Protein AF-V5RIJ8-F1 (afdb_monomer_lite)

Structure (mmCIF, N/CA/C/O backbone):
data_AF-V5RIJ8-F1
#
_entry.id   AF-V5RIJ8-F1
#
loop_
_atom_site.group_PDB
_atom_site.id
_atom_site.type_symbol
_atom_site.label_atom_id
_atom_site.label_alt_id
_atom_site.label_comp_id
_atom_site.label_asym_id
_atom_site.label_entity_id
_atom_site.label_seq_id
_atom_site.pdbx_PDB_ins_code
_atom_site.Cartn_x
_atom_site.Cartn_y
_atom_site.Cartn_z
_atom_site.occupancy
_atom_site.B_iso_or_equiv
_atom_site.auth_seq_id
_atom_site.auth_comp_id
_atom_site.auth_asym_id
_atom_site.auth_atom_id
_atom_site.pdbx_PDB_model_num
ATOM 1 N N . MET A 1 1 ? -35.645 -4.317 7.236 1.00 61.12 1 MET A N 1
ATOM 2 C CA . MET A 1 1 ? -34.186 -4.552 7.072 1.00 61.12 1 MET A CA 1
ATOM 3 C C . MET A 1 1 ? -33.458 -3.358 6.433 1.00 61.12 1 MET A C 1
ATOM 5 O O . MET A 1 1 ? -32.400 -2.990 6.929 1.00 61.12 1 MET A O 1
ATOM 9 N N . ASN A 1 2 ? -34.037 -2.692 5.420 1.00 75.50 2 ASN A N 1
ATOM 10 C CA . ASN A 1 2 ? -33.396 -1.577 4.694 1.00 75.50 2 ASN A CA 1
ATOM 11 C C . ASN A 1 2 ? -33.016 -0.349 5.558 1.00 75.50 2 ASN A C 1
ATOM 13 O O . ASN A 1 2 ? -31.950 0.225 5.350 1.00 75.50 2 ASN A O 1
ATOM 17 N N . ASN A 1 3 ? -33.803 0.024 6.577 1.00 83.25 3 ASN A N 1
ATOM 18 C CA . ASN A 1 3 ? -33.503 1.217 7.396 1.00 83.25 3 ASN A CA 1
ATOM 19 C C . ASN A 1 3 ? -32.300 1.036 8.339 1.00 83.25 3 ASN A C 1
ATOM 21 O O . ASN A 1 3 ? -31.474 1.940 8.475 1.00 83.25 3 ASN A O 1
ATOM 25 N N . LEU A 1 4 ? -32.157 -0.146 8.954 1.00 76.25 4 LEU A N 1
ATOM 26 C CA . LEU A 1 4 ? -30.974 -0.484 9.760 1.00 76.25 4 LEU A CA 1
ATOM 27 C C . LEU A 1 4 ? -29.710 -0.479 8.898 1.00 76.25 4 LEU A C 1
ATOM 29 O O . LEU A 1 4 ? -28.663 0.009 9.323 1.00 76.25 4 LEU A O 1
ATOM 33 N N . PHE A 1 5 ? -29.838 -0.973 7.667 1.00 71.06 5 PHE A N 1
ATOM 34 C CA . PHE A 1 5 ? -28.757 -0.999 6.698 1.00 71.06 5 PHE A CA 1
ATOM 35 C C . PHE A 1 5 ? -28.291 0.411 6.308 1.00 71.06 5 PHE A C 1
ATOM 37 O O . PHE A 1 5 ? -27.103 0.724 6.399 1.00 71.06 5 PHE A O 1
ATOM 44 N N . LEU A 1 6 ? -29.231 1.292 5.962 1.00 78.12 6 LEU A N 1
ATOM 45 C CA . LEU A 1 6 ? -28.924 2.674 5.601 1.00 78.12 6 LEU A CA 1
ATOM 46 C C . LEU A 1 6 ? -28.281 3.442 6.768 1.00 78.12 6 LEU A C 1
ATOM 48 O O . LEU A 1 6 ? -27.333 4.199 6.568 1.00 78.12 6 LEU A O 1
ATOM 52 N N . SER A 1 7 ? -28.762 3.223 7.996 1.00 77.94 7 SER A N 1
ATOM 53 C CA . SER A 1 7 ? -28.187 3.826 9.206 1.00 77.94 7 SER A CA 1
ATOM 54 C C . SER A 1 7 ? -26.747 3.357 9.451 1.00 77.94 7 SER A C 1
ATOM 56 O O . SER A 1 7 ? -25.856 4.169 9.716 1.00 77.94 7 SER A O 1
ATOM 58 N N . TYR A 1 8 ? -26.488 2.058 9.273 1.00 77.88 8 TYR A N 1
ATOM 59 C CA . TYR A 1 8 ? -25.142 1.491 9.355 1.00 77.88 8 TYR A CA 1
ATOM 60 C C . TYR A 1 8 ? -24.199 2.082 8.300 1.00 77.88 8 TYR A C 1
ATOM 62 O O . TYR A 1 8 ? -23.068 2.454 8.624 1.00 77.88 8 TYR A O 1
ATOM 70 N N . PHE A 1 9 ? -24.662 2.197 7.053 1.00 77.94 9 PHE A N 1
ATOM 71 C CA . PHE A 1 9 ? -23.873 2.769 5.965 1.00 77.94 9 PHE A CA 1
ATOM 72 C C . PHE A 1 9 ? -23.559 4.247 6.225 1.00 77.94 9 PHE A C 1
ATOM 74 O O . PHE A 1 9 ? -22.399 4.646 6.171 1.00 77.94 9 PHE A O 1
ATOM 81 N N . LYS A 1 10 ? -24.560 5.042 6.632 1.00 82.69 10 LYS A N 1
ATOM 82 C CA . LYS A 1 10 ? -24.376 6.457 7.002 1.00 82.69 10 LYS A CA 1
ATOM 83 C C . LYS A 1 10 ? -23.353 6.637 8.123 1.00 82.69 10 LYS A C 1
ATOM 85 O O . LYS A 1 10 ? -22.556 7.568 8.065 1.00 82.69 10 LYS A O 1
ATOM 90 N N . LYS A 1 11 ? -23.336 5.744 9.119 1.00 82.12 11 LYS A N 1
ATOM 91 C CA . LYS A 1 11 ? -22.370 5.805 10.227 1.00 82.12 11 LYS A CA 1
ATOM 92 C C . LYS A 1 11 ? -20.932 5.528 9.778 1.00 82.12 11 LYS A C 1
ATOM 94 O O . LYS A 1 11 ? -20.004 6.092 10.343 1.00 82.12 11 LYS A O 1
ATOM 99 N N . ASN A 1 12 ? -20.748 4.676 8.772 1.00 86.50 12 ASN A N 1
ATOM 100 C CA . ASN A 1 12 ? -19.427 4.252 8.301 1.00 86.50 12 ASN A CA 1
ATOM 101 C C . ASN A 1 12 ? -18.996 4.925 6.991 1.00 86.50 12 ASN A C 1
ATOM 103 O O . ASN A 1 12 ? -17.953 4.566 6.449 1.00 86.50 12 ASN A O 1
ATOM 107 N N . ILE A 1 13 ? -19.756 5.910 6.501 1.00 88.81 13 ILE A N 1
ATOM 108 C CA . ILE A 1 13 ? -19.555 6.508 5.177 1.00 88.81 13 ILE A CA 1
ATOM 109 C C . ILE A 1 13 ? -18.149 7.084 4.995 1.00 88.81 13 ILE A C 1
ATOM 111 O O . ILE A 1 13 ? -17.562 6.928 3.936 1.00 88.81 13 ILE A O 1
ATOM 115 N N . VAL A 1 14 ? -17.565 7.674 6.040 1.00 88.50 14 VAL A N 1
ATOM 116 C CA . VAL A 1 14 ? -16.202 8.226 5.995 1.00 88.50 14 VAL A CA 1
ATOM 117 C C . VAL A 1 14 ? -15.167 7.123 5.759 1.00 88.50 14 VAL A C 1
ATOM 119 O O . VAL A 1 14 ? -14.273 7.280 4.934 1.00 88.50 14 VAL A O 1
ATOM 122 N N . ILE A 1 15 ? -15.309 5.979 6.438 1.00 89.62 15 ILE A N 1
ATOM 123 C CA . ILE A 1 15 ? -14.417 4.825 6.257 1.00 89.62 15 ILE A CA 1
ATOM 124 C C . ILE A 1 15 ? -14.597 4.256 4.845 1.00 89.62 15 ILE A C 1
ATOM 126 O O . ILE A 1 15 ? -13.614 3.935 4.182 1.00 89.62 15 ILE A O 1
ATOM 130 N N . SER A 1 16 ? -15.841 4.162 4.373 1.00 91.62 16 SER A N 1
ATOM 131 C CA . SER A 1 16 ? -16.180 3.700 3.025 1.00 91.62 16 SER A CA 1
ATOM 132 C C . SER A 1 16 ? -15.610 4.600 1.927 1.00 91.62 16 SER A C 1
ATOM 134 O O . SER A 1 16 ? -15.010 4.092 0.984 1.00 91.62 16 SER A O 1
ATOM 136 N N . ILE A 1 17 ? -15.730 5.924 2.074 1.00 92.00 17 ILE A N 1
ATOM 137 C CA . ILE A 1 17 ? -15.126 6.914 1.170 1.00 92.00 17 ILE A CA 1
ATOM 138 C C . ILE A 1 17 ? -13.610 6.743 1.157 1.00 92.00 17 ILE A C 1
ATOM 140 O O . ILE A 1 17 ? -13.009 6.756 0.087 1.00 92.00 17 ILE A O 1
ATOM 144 N N . GLY A 1 18 ? -12.997 6.513 2.320 1.00 90.88 18 GLY A N 1
ATOM 145 C CA . GLY A 1 18 ? -11.571 6.241 2.384 1.00 90.88 18 GLY A CA 1
ATOM 146 C C . GLY A 1 18 ? -11.180 4.987 1.601 1.00 90.88 18 GLY A C 1
ATOM 147 O O . GLY A 1 18 ? -10.286 5.041 0.758 1.00 90.88 18 GLY A O 1
ATOM 148 N N . VAL A 1 19 ? -11.884 3.872 1.803 1.00 93.12 19 VAL A N 1
ATOM 149 C CA . VAL A 1 19 ? -11.660 2.639 1.025 1.00 93.12 19 VAL A CA 1
ATOM 150 C C . VAL A 1 19 ? -11.792 2.895 -0.475 1.00 93.12 19 VAL A C 1
ATOM 152 O O . VAL A 1 19 ? -10.913 2.498 -1.239 1.00 93.12 19 VAL A O 1
ATOM 155 N N . LEU A 1 20 ? -12.851 3.592 -0.885 1.00 95.56 20 LEU A N 1
ATOM 156 C CA . LEU A 1 20 ? -13.117 3.920 -2.280 1.00 95.56 20 LEU A CA 1
ATOM 157 C C . LEU A 1 20 ? -12.009 4.788 -2.891 1.00 95.56 20 LEU A C 1
ATOM 159 O O . LEU A 1 20 ? -11.525 4.470 -3.971 1.00 95.56 20 LEU A O 1
ATOM 163 N N . LEU A 1 21 ? -11.575 5.846 -2.203 1.00 94.50 21 LEU A N 1
ATOM 164 C CA . LEU A 1 21 ? -10.576 6.783 -2.718 1.00 94.50 21 LEU A CA 1
ATOM 165 C C . LEU A 1 21 ? -9.220 6.108 -2.932 1.00 94.50 21 LEU A C 1
ATOM 167 O O . LEU A 1 21 ? -8.592 6.294 -3.970 1.00 94.50 21 LEU A O 1
ATOM 171 N N . THR A 1 22 ? -8.776 5.277 -1.990 1.00 93.12 22 THR A N 1
ATOM 172 C CA . THR A 1 22 ? -7.529 4.524 -2.170 1.00 93.12 22 THR A CA 1
ATOM 173 C C . THR A 1 22 ? -7.665 3.427 -3.219 1.00 93.12 22 THR A C 1
ATOM 175 O O . THR A 1 22 ? -6.692 3.184 -3.931 1.00 93.12 22 THR A O 1
ATOM 178 N N . LEU A 1 23 ? -8.832 2.779 -3.346 1.00 95.81 23 LEU A N 1
ATOM 179 C CA . LEU A 1 23 ? -9.082 1.845 -4.445 1.00 95.81 23 LEU A CA 1
ATOM 180 C C . LEU A 1 23 ? -8.952 2.566 -5.785 1.00 95.81 23 LEU A C 1
ATOM 182 O O . LEU A 1 23 ? -8.119 2.144 -6.574 1.00 95.81 23 LEU A O 1
ATOM 186 N N . ILE A 1 24 ? -9.668 3.682 -5.982 1.00 96.88 24 ILE A N 1
ATOM 187 C CA . ILE A 1 24 ? -9.584 4.529 -7.183 1.00 96.88 24 ILE A CA 1
ATOM 188 C C . ILE A 1 24 ? -8.130 4.867 -7.502 1.00 96.88 24 ILE A C 1
ATOM 190 O O . ILE A 1 24 ? -7.668 4.637 -8.612 1.00 96.88 24 ILE A O 1
ATOM 194 N N . LEU A 1 25 ? -7.397 5.384 -6.519 1.00 95.56 25 LEU A N 1
ATOM 195 C CA . LEU A 1 25 ? -6.018 5.824 -6.690 1.00 95.56 25 LEU A CA 1
ATOM 196 C C . LEU A 1 25 ? -5.087 4.654 -7.073 1.00 95.56 25 LEU A C 1
ATOM 198 O O . LEU A 1 25 ? -4.249 4.786 -7.961 1.00 95.56 25 LEU A O 1
ATOM 202 N N . SER A 1 26 ? -5.255 3.497 -6.428 1.00 95.69 26 SER A N 1
ATOM 203 C CA . SER A 1 26 ? -4.439 2.299 -6.671 1.00 95.69 26 SER A CA 1
ATOM 204 C C . SER A 1 26 ? -4.745 1.679 -8.036 1.00 95.69 26 SER A C 1
ATOM 206 O O . SER A 1 26 ? -3.829 1.357 -8.790 1.00 95.69 26 SER A O 1
ATOM 208 N N . THR A 1 27 ? -6.027 1.540 -8.388 1.00 96.88 27 THR A N 1
ATOM 209 C CA . THR A 1 27 ? -6.447 1.008 -9.690 1.00 96.88 27 THR A CA 1
ATOM 210 C C . THR A 1 27 ? -6.051 1.948 -10.822 1.00 96.88 27 THR A C 1
ATOM 212 O O . THR A 1 27 ? -5.572 1.485 -11.852 1.00 96.88 27 THR A O 1
ATOM 215 N N . PHE A 1 28 ? -6.148 3.261 -10.609 1.00 97.12 28 PHE A N 1
ATOM 216 C CA . PHE A 1 28 ? -5.731 4.279 -11.568 1.00 97.12 28 PHE A CA 1
ATOM 217 C C . PHE A 1 28 ? -4.241 4.184 -11.898 1.00 97.12 28 PHE A C 1
ATOM 219 O O . PHE A 1 28 ? -3.870 4.181 -13.074 1.00 97.12 28 PHE A O 1
ATOM 226 N N . LEU A 1 29 ? -3.383 4.046 -10.882 1.00 95.56 29 LEU A N 1
ATOM 227 C CA . LEU A 1 29 ? -1.949 3.880 -11.104 1.00 95.56 29 LEU A CA 1
ATOM 228 C C . LEU A 1 29 ? -1.627 2.546 -11.784 1.00 95.56 29 LEU A C 1
ATOM 230 O O . LEU A 1 29 ? -0.882 2.543 -12.763 1.00 95.56 29 LEU A O 1
ATOM 234 N N . ILE A 1 30 ? -2.215 1.429 -11.334 1.00 96.50 30 ILE A N 1
ATOM 235 C CA . ILE A 1 30 ? -2.021 0.125 -11.992 1.00 96.50 30 ILE A CA 1
ATOM 236 C C . ILE A 1 30 ? -2.428 0.207 -13.467 1.00 96.50 30 ILE A C 1
ATOM 238 O O . ILE A 1 30 ? -1.707 -0.286 -14.329 1.00 96.50 30 ILE A O 1
ATOM 242 N N . PHE A 1 31 ? -3.553 0.852 -13.777 1.00 96.81 31 PHE A N 1
ATOM 243 C CA . PHE A 1 31 ? -4.058 0.927 -15.144 1.00 96.81 31 PHE A CA 1
ATOM 244 C C . PHE A 1 31 ? -3.189 1.835 -16.011 1.00 96.81 31 PHE A C 1
ATOM 246 O O . PHE A 1 31 ? -2.851 1.461 -17.130 1.00 96.81 31 PHE A O 1
ATOM 253 N N . THR A 1 32 ? -2.792 3.000 -15.501 1.00 96.44 32 THR A N 1
ATOM 254 C CA . THR A 1 32 ? -1.932 3.936 -16.237 1.00 96.44 32 THR A CA 1
ATOM 255 C C . THR A 1 32 ? -0.597 3.285 -16.582 1.00 96.44 32 THR A C 1
ATOM 257 O O . THR A 1 32 ? -0.202 3.246 -17.744 1.00 96.44 32 THR A O 1
ATOM 260 N N . PHE A 1 33 ? 0.100 2.731 -15.590 1.00 95.31 33 PHE A N 1
ATOM 261 C CA . PHE A 1 33 ? 1.418 2.150 -15.826 1.00 95.31 33 PHE A CA 1
ATOM 262 C C . PHE A 1 33 ? 1.335 0.794 -16.535 1.00 95.31 33 PHE A C 1
ATOM 264 O O . PHE A 1 33 ? 2.191 0.496 -17.364 1.00 95.31 33 PHE A O 1
ATOM 271 N N . GLY A 1 34 ? 0.275 0.016 -16.306 1.00 95.81 34 GLY A N 1
ATOM 272 C CA . GLY A 1 34 ? -0.012 -1.195 -17.073 1.00 95.81 34 GLY A CA 1
ATOM 273 C C . GLY A 1 34 ? -0.264 -0.905 -18.555 1.00 95.81 34 GLY A C 1
ATOM 274 O O . GLY A 1 34 ? 0.219 -1.644 -19.407 1.00 95.81 34 GLY A O 1
ATOM 275 N N . LEU A 1 35 ? -0.954 0.196 -18.882 1.00 96.31 35 LEU A N 1
ATOM 276 C CA . LEU A 1 35 ? -1.120 0.663 -20.264 1.00 96.31 35 LEU A CA 1
ATOM 277 C C . LEU A 1 35 ? 0.228 1.049 -20.891 1.00 96.31 35 LEU A C 1
ATOM 279 O O . LEU A 1 35 ? 0.509 0.654 -22.020 1.00 96.31 35 LEU A O 1
ATOM 283 N N . LEU A 1 36 ? 1.073 1.783 -20.162 1.00 95.31 36 LEU A N 1
ATOM 284 C CA . LEU A 1 36 ? 2.404 2.177 -20.640 1.00 95.31 36 LEU A CA 1
ATOM 285 C C . LEU A 1 36 ? 3.313 0.966 -20.897 1.00 95.31 36 LEU A C 1
ATOM 287 O O . LEU A 1 36 ? 4.013 0.934 -21.906 1.00 95.31 36 LEU A O 1
ATOM 291 N N . LEU A 1 37 ? 3.261 -0.049 -20.031 1.00 95.25 37 LEU A N 1
ATOM 292 C CA . LEU A 1 37 ? 4.007 -1.295 -20.215 1.00 95.25 37 LEU A CA 1
ATOM 293 C C . LEU A 1 37 ? 3.458 -2.147 -21.365 1.00 95.25 37 LEU A C 1
ATOM 295 O O . LEU A 1 37 ? 4.232 -2.669 -22.158 1.00 95.25 37 LEU A O 1
ATOM 299 N N . ALA A 1 38 ? 2.137 -2.266 -21.500 1.00 95.19 38 ALA A N 1
ATOM 300 C CA . ALA A 1 38 ? 1.525 -2.943 -22.645 1.00 95.19 38 ALA A CA 1
ATOM 301 C C . ALA A 1 38 ? 2.008 -2.337 -23.974 1.00 95.19 38 ALA A C 1
ATOM 303 O O . ALA A 1 38 ? 2.400 -3.053 -24.893 1.00 95.19 38 ALA A O 1
ATOM 304 N N . ASN A 1 39 ? 2.059 -1.006 -24.032 1.00 95.12 39 ASN A N 1
ATOM 305 C CA . ASN A 1 39 ? 2.526 -0.272 -25.201 1.00 95.12 39 ASN A CA 1
ATOM 306 C C . ASN A 1 39 ? 4.026 -0.418 -25.450 1.00 95.12 39 ASN A C 1
ATOM 308 O O . ASN A 1 39 ? 4.441 -0.451 -26.605 1.00 95.12 39 ASN A O 1
ATOM 312 N N . SER A 1 40 ? 4.850 -0.530 -24.407 1.00 93.88 40 SER A N 1
ATOM 313 C CA . SER A 1 40 ? 6.280 -0.783 -24.593 1.00 93.88 40 SER A CA 1
ATOM 314 C C . SER A 1 40 ? 6.573 -2.215 -25.041 1.00 93.88 40 SER A C 1
ATOM 316 O O . SER A 1 40 ? 7.475 -2.411 -25.852 1.00 93.88 40 SER A O 1
ATOM 318 N N . ILE A 1 41 ? 5.781 -3.199 -24.600 1.00 94.31 41 ILE A N 1
ATOM 319 C CA . ILE A 1 41 ? 5.833 -4.575 -25.120 1.00 94.31 41 ILE A CA 1
ATOM 320 C C . ILE A 1 41 ? 5.451 -4.591 -26.603 1.00 94.31 41 ILE A C 1
ATOM 322 O O . ILE A 1 41 ? 6.170 -5.179 -27.408 1.00 94.31 41 ILE A O 1
ATOM 326 N N . TYR A 1 42 ? 4.368 -3.903 -26.977 1.00 94.31 42 TYR A N 1
ATOM 327 C CA . TYR A 1 42 ? 3.951 -3.782 -28.376 1.00 94.31 42 TYR A CA 1
ATOM 328 C C . TYR A 1 42 ? 5.032 -3.108 -29.235 1.00 94.31 42 TYR A C 1
ATOM 330 O O . TYR A 1 42 ? 5.439 -3.646 -30.261 1.00 94.31 42 TYR A O 1
ATOM 338 N N . ALA A 1 43 ? 5.568 -1.974 -28.777 1.00 93.00 43 ALA A N 1
ATOM 339 C CA . ALA A 1 43 ? 6.641 -1.257 -29.461 1.00 93.00 43 ALA A CA 1
ATOM 340 C C . ALA A 1 43 ? 7.897 -2.121 -29.670 1.00 93.00 43 ALA A C 1
ATOM 342 O O . ALA A 1 43 ? 8.567 -2.005 -30.692 1.00 93.00 43 ALA A O 1
ATOM 343 N N . TYR A 1 44 ? 8.207 -2.995 -28.711 1.00 94.00 44 TYR A N 1
ATOM 344 C CA . TYR A 1 44 ? 9.308 -3.945 -28.819 1.00 94.00 44 TYR A CA 1
ATOM 345 C C . TYR A 1 44 ? 9.025 -5.066 -29.824 1.00 94.00 44 TYR A C 1
ATOM 347 O O . TYR A 1 44 ? 9.901 -5.396 -30.623 1.00 94.00 44 TYR A O 1
ATOM 355 N N . ALA A 1 45 ? 7.810 -5.620 -29.816 1.00 94.12 45 ALA A N 1
ATOM 356 C CA . ALA A 1 45 ? 7.408 -6.689 -30.727 1.00 94.12 45 ALA A CA 1
ATOM 357 C C . ALA A 1 45 ? 7.379 -6.236 -32.198 1.00 94.12 45 ALA A C 1
ATOM 359 O O . ALA A 1 45 ? 7.756 -7.002 -33.078 1.00 94.12 45 ALA A O 1
ATOM 360 N N . TYR A 1 46 ? 6.988 -4.984 -32.455 1.00 93.75 46 TYR A N 1
ATOM 361 C CA . TYR A 1 46 ? 6.846 -4.415 -33.802 1.00 93.75 46 TYR A CA 1
ATOM 362 C C . TYR A 1 46 ? 7.918 -3.368 -34.131 1.00 93.75 46 TYR A C 1
ATOM 364 O O . TYR A 1 46 ? 7.681 -2.453 -34.919 1.00 93.75 46 TYR A O 1
ATOM 372 N N . LYS A 1 47 ? 9.106 -3.489 -33.529 1.00 93.12 47 LYS A N 1
ATOM 373 C CA . LYS A 1 47 ? 10.191 -2.504 -33.661 1.00 93.12 47 LYS A CA 1
ATOM 374 C C . LYS A 1 47 ? 10.561 -2.176 -35.116 1.00 93.12 47 LYS A C 1
ATOM 376 O O . LYS A 1 47 ? 10.822 -1.015 -35.410 1.00 93.12 47 LYS A O 1
ATOM 381 N N . ASP A 1 48 ? 10.530 -3.175 -36.003 1.00 92.38 48 ASP A N 1
ATOM 382 C CA . ASP A 1 48 ? 10.955 -3.037 -37.402 1.00 92.38 48 ASP A CA 1
ATOM 383 C C . ASP A 1 48 ? 9.918 -2.255 -38.223 1.00 92.38 48 ASP A C 1
ATOM 385 O O . ASP A 1 48 ? 10.273 -1.488 -39.109 1.00 92.38 48 ASP A O 1
ATOM 389 N N . VAL A 1 49 ? 8.633 -2.394 -37.879 1.00 92.06 49 VAL A N 1
ATOM 390 C CA . VAL A 1 49 ? 7.518 -1.673 -38.519 1.00 92.06 49 VAL A CA 1
ATOM 391 C C . VAL A 1 49 ? 7.420 -0.232 -38.010 1.00 92.06 49 VAL A C 1
ATOM 393 O O . VAL A 1 49 ? 6.958 0.655 -38.719 1.00 92.06 49 VAL A O 1
ATOM 396 N N . LEU A 1 50 ? 7.826 -0.000 -36.761 1.00 89.38 50 LEU A N 1
ATOM 397 C CA . LEU A 1 50 ? 7.689 1.285 -36.072 1.00 89.38 50 LEU A CA 1
ATOM 398 C C . LEU A 1 50 ? 8.935 2.176 -36.174 1.00 89.38 50 LEU A C 1
ATOM 400 O O . LEU A 1 50 ? 8.925 3.272 -35.613 1.00 89.38 50 LEU A O 1
ATOM 404 N N . GLU A 1 51 ? 9.994 1.704 -36.842 1.00 90.25 51 GLU A N 1
ATOM 405 C CA . GLU A 1 51 ? 11.269 2.416 -37.022 1.00 90.25 51 GLU A CA 1
ATOM 406 C C . GLU A 1 51 ? 11.873 2.924 -35.693 1.00 90.25 51 GLU A C 1
ATOM 408 O O . GLU A 1 51 ? 12.452 4.009 -35.607 1.00 90.25 51 GLU A O 1
ATOM 413 N N . LEU A 1 52 ? 11.718 2.144 -34.614 1.00 88.88 52 LEU A N 1
ATOM 414 C CA . LEU A 1 52 ? 12.223 2.504 -33.286 1.00 88.88 52 LEU A CA 1
ATOM 415 C C . LEU A 1 52 ? 13.681 2.073 -33.124 1.00 88.88 52 LEU A C 1
ATOM 417 O O . LEU A 1 52 ? 14.005 0.889 -33.219 1.00 88.88 52 LEU A O 1
ATOM 421 N N . THR A 1 53 ? 14.557 3.026 -32.802 1.00 88.69 53 THR A N 1
ATOM 422 C CA . THR A 1 53 ? 15.999 2.769 -32.672 1.00 88.69 53 THR A CA 1
ATOM 423 C C . THR A 1 53 ? 16.356 2.008 -31.395 1.00 88.69 53 THR A C 1
ATOM 425 O O . THR A 1 53 ? 17.288 1.206 -31.381 1.00 88.69 53 THR A O 1
ATOM 428 N N . ASN A 1 54 ? 15.609 2.224 -30.311 1.00 87.19 54 ASN A N 1
ATOM 429 C CA . ASN A 1 54 ? 15.861 1.637 -29.000 1.00 87.19 54 ASN A CA 1
ATOM 430 C C . ASN A 1 54 ? 14.549 1.324 -28.248 1.00 87.19 54 ASN A C 1
ATOM 432 O O . ASN A 1 54 ? 14.237 1.934 -27.217 1.00 87.19 54 ASN A O 1
ATOM 436 N N . PRO A 1 55 ? 13.787 0.310 -28.697 1.00 86.38 55 PRO A N 1
ATOM 437 C CA . PRO A 1 55 ? 12.557 -0.113 -28.025 1.00 86.38 55 PRO A CA 1
ATOM 438 C C . PRO A 1 55 ? 12.811 -0.754 -26.646 1.00 86.38 55 PRO A C 1
ATOM 440 O O . PRO A 1 55 ? 11.904 -0.843 -25.816 1.00 86.38 55 PRO A O 1
ATOM 443 N N . LEU A 1 56 ? 14.048 -1.186 -26.370 1.00 85.62 56 LEU A N 1
ATOM 444 C CA . LEU A 1 56 ? 14.423 -1.828 -25.109 1.00 85.62 56 LEU A CA 1
ATOM 445 C C . LEU A 1 56 ? 14.398 -0.841 -23.926 1.00 85.62 56 LEU A C 1
ATOM 447 O O . LEU A 1 56 ? 14.072 -1.222 -22.799 1.00 85.62 56 LEU A O 1
ATOM 451 N N . GLY A 1 57 ? 14.717 0.434 -24.171 1.00 82.94 57 GLY A N 1
ATOM 452 C CA . GLY A 1 57 ? 14.737 1.478 -23.142 1.00 82.94 57 GLY A CA 1
ATOM 453 C C . GLY A 1 57 ? 13.374 1.677 -22.462 1.00 82.94 57 GLY A C 1
ATOM 454 O O . GLY A 1 57 ? 13.264 1.466 -21.253 1.00 82.94 57 GLY A O 1
ATOM 455 N N . PRO A 1 58 ? 12.308 2.017 -23.210 1.00 85.81 58 PRO A N 1
ATOM 456 C CA . PRO A 1 58 ? 10.965 2.169 -22.647 1.00 85.81 58 PRO A CA 1
ATOM 457 C C . PRO A 1 58 ? 10.440 0.886 -21.992 1.00 85.81 58 PRO A C 1
ATOM 459 O O . PRO A 1 58 ? 9.785 0.950 -20.950 1.00 85.81 58 PRO A O 1
ATOM 462 N N . LEU A 1 59 ? 10.749 -0.283 -22.565 1.00 87.56 59 LEU A N 1
ATOM 463 C CA . LEU A 1 59 ? 10.338 -1.576 -22.017 1.00 87.56 59 LEU A CA 1
ATOM 464 C C . LEU A 1 59 ? 10.938 -1.824 -20.629 1.00 87.56 59 LEU A C 1
ATOM 466 O O . LEU A 1 59 ? 10.204 -2.087 -19.677 1.00 87.56 59 LEU A O 1
ATOM 470 N N . THR A 1 60 ? 12.260 -1.704 -20.498 1.00 83.31 60 THR A N 1
ATOM 471 C CA . THR A 1 60 ? 12.963 -1.915 -19.222 1.00 83.31 60 THR A CA 1
ATOM 472 C C . THR A 1 60 ? 12.535 -0.901 -18.161 1.00 83.31 60 THR A C 1
ATOM 474 O O . THR A 1 60 ? 12.267 -1.282 -17.019 1.00 83.31 60 THR A O 1
ATOM 477 N N . PHE A 1 61 ? 12.378 0.368 -18.550 1.00 83.94 61 PHE A N 1
ATOM 478 C CA . PHE A 1 61 ? 11.918 1.439 -17.669 1.00 83.94 61 PHE A CA 1
ATOM 479 C C . PHE A 1 61 ? 10.507 1.178 -17.124 1.00 83.94 61 PHE A C 1
ATOM 481 O O . PHE A 1 61 ? 10.308 1.139 -15.906 1.00 83.94 61 PHE A O 1
ATOM 488 N N . PHE A 1 62 ? 9.523 0.951 -18.002 1.00 89.00 62 PHE A N 1
ATOM 489 C CA . PHE A 1 62 ? 8.144 0.733 -17.563 1.00 89.00 62 PHE A CA 1
ATOM 490 C C . PHE A 1 62 ? 7.957 -0.591 -16.828 1.00 89.00 62 PHE A C 1
ATOM 492 O O . PHE A 1 62 ? 7.163 -0.634 -15.893 1.00 89.00 62 PHE A O 1
ATOM 499 N N . ASN A 1 63 ? 8.706 -1.642 -17.171 1.00 89.00 63 ASN A N 1
ATOM 500 C CA . ASN A 1 63 ? 8.627 -2.918 -16.461 1.00 89.00 63 ASN A CA 1
ATOM 501 C C . ASN A 1 63 ? 9.023 -2.766 -14.982 1.00 89.00 63 ASN A C 1
ATOM 503 O O . ASN A 1 63 ? 8.273 -3.162 -14.087 1.00 89.00 63 ASN A O 1
ATOM 507 N N . GLY A 1 64 ? 10.155 -2.103 -14.710 1.00 83.50 64 GLY A N 1
ATOM 508 C CA . GLY A 1 64 ? 10.598 -1.840 -13.339 1.00 83.50 64 GLY A CA 1
ATOM 509 C C . GLY A 1 64 ? 9.578 -1.021 -12.542 1.00 83.50 64 GLY A C 1
ATOM 510 O O . GLY A 1 64 ? 9.262 -1.354 -11.400 1.00 83.50 64 GLY A O 1
ATOM 511 N N . ILE A 1 65 ? 9.009 0.016 -13.160 1.00 86.88 65 ILE A N 1
ATOM 512 C CA . ILE A 1 65 ? 8.037 0.903 -12.509 1.00 86.88 65 ILE A CA 1
ATOM 513 C C . ILE A 1 65 ? 6.705 0.202 -12.255 1.00 86.88 65 ILE A C 1
ATOM 515 O O . ILE A 1 65 ? 6.150 0.330 -11.163 1.00 86.88 65 ILE A O 1
ATOM 519 N N . VAL A 1 66 ? 6.193 -0.555 -13.228 1.00 91.25 66 VAL A N 1
ATOM 520 C CA . VAL A 1 66 ? 4.963 -1.333 -13.054 1.00 91.25 66 VAL A CA 1
ATOM 521 C C . VAL A 1 66 ? 5.124 -2.326 -11.917 1.00 91.25 66 VAL A C 1
ATOM 523 O O . VAL A 1 66 ? 4.223 -2.411 -11.092 1.00 91.25 66 VAL A O 1
ATOM 526 N N . GLY A 1 67 ? 6.266 -3.013 -11.811 1.00 89.31 67 GLY A N 1
ATOM 527 C CA . GLY A 1 67 ? 6.529 -3.928 -10.699 1.00 89.31 67 GLY A CA 1
ATOM 528 C C . GLY A 1 67 ? 6.380 -3.253 -9.329 1.00 89.31 67 GLY A C 1
ATOM 529 O O . GLY A 1 67 ? 5.671 -3.764 -8.458 1.00 89.31 67 GLY A O 1
ATOM 530 N N . ILE A 1 68 ? 6.977 -2.066 -9.163 1.00 88.69 68 ILE A N 1
ATOM 531 C CA . ILE A 1 68 ? 6.853 -1.258 -7.939 1.00 88.69 68 ILE A CA 1
ATOM 532 C C . ILE A 1 68 ? 5.395 -0.879 -7.688 1.00 88.69 68 ILE A C 1
ATOM 534 O O . ILE A 1 68 ? 4.847 -1.157 -6.622 1.00 88.69 68 ILE A O 1
ATOM 538 N N . ILE A 1 69 ? 4.764 -0.231 -8.667 1.00 91.94 69 ILE A N 1
ATOM 539 C CA . ILE A 1 69 ? 3.429 0.347 -8.516 1.00 91.94 69 ILE A CA 1
ATOM 540 C C . ILE A 1 69 ? 2.404 -0.745 -8.264 1.00 91.94 69 ILE A C 1
ATOM 542 O O . ILE A 1 69 ? 1.535 -0.575 -7.412 1.00 91.94 69 ILE A O 1
ATOM 546 N N . PHE A 1 70 ? 2.530 -1.880 -8.944 1.00 92.81 70 PHE A N 1
ATOM 547 C CA . PHE A 1 70 ? 1.688 -3.044 -8.739 1.00 92.81 70 PHE A CA 1
ATOM 548 C C . PHE A 1 70 ? 1.816 -3.562 -7.307 1.00 92.81 70 PHE A C 1
ATOM 550 O O . PHE A 1 70 ? 0.808 -3.658 -6.607 1.00 92.81 70 PHE A O 1
ATOM 557 N N . PHE A 1 71 ? 3.036 -3.808 -6.820 1.00 91.94 71 PHE A N 1
ATOM 558 C CA . PHE A 1 71 ? 3.239 -4.286 -5.451 1.00 91.94 71 PHE A CA 1
ATOM 559 C C . PHE A 1 71 ? 2.682 -3.309 -4.408 1.00 91.94 71 PHE A C 1
ATOM 561 O O . PHE A 1 71 ? 1.917 -3.690 -3.521 1.00 91.94 71 PHE A O 1
ATOM 568 N N . VAL A 1 72 ? 3.039 -2.035 -4.536 1.00 91.69 72 VAL A N 1
ATOM 569 C CA . VAL A 1 72 ? 2.663 -0.974 -3.602 1.00 91.69 72 VAL A CA 1
ATOM 570 C C . VAL A 1 72 ? 1.147 -0.743 -3.582 1.00 91.69 72 VAL A C 1
ATOM 572 O O . VAL A 1 72 ? 0.553 -0.575 -2.511 1.00 91.69 72 VAL A O 1
ATOM 575 N N . SER A 1 73 ? 0.503 -0.795 -4.748 1.00 93.94 73 SER A N 1
ATOM 576 C CA . SER A 1 73 ? -0.951 -0.683 -4.893 1.00 93.94 73 SER A CA 1
ATOM 577 C C . SER A 1 73 ? -1.666 -1.874 -4.262 1.00 93.94 73 SER A C 1
ATOM 579 O O . SER A 1 73 ? -2.580 -1.688 -3.462 1.00 93.94 73 SER A O 1
ATOM 581 N N . ILE A 1 74 ? -1.215 -3.104 -4.528 1.00 93.62 74 ILE A N 1
ATOM 582 C CA . ILE A 1 74 ? -1.782 -4.316 -3.915 1.00 93.62 74 ILE A CA 1
ATOM 583 C C . ILE A 1 74 ? -1.649 -4.272 -2.399 1.00 93.62 74 ILE A C 1
ATOM 585 O O . ILE A 1 74 ? -2.608 -4.553 -1.675 1.00 93.62 74 ILE A O 1
ATOM 589 N N . PHE A 1 75 ? -0.466 -3.900 -1.913 1.00 92.75 75 PHE A N 1
ATOM 590 C CA . PHE A 1 75 ? -0.200 -3.807 -0.489 1.00 92.75 75 PHE A CA 1
ATOM 591 C C . PHE A 1 75 ? -1.105 -2.770 0.182 1.00 92.75 75 PHE A C 1
ATOM 593 O O . PHE A 1 75 ? -1.640 -3.024 1.265 1.00 92.75 75 PHE A O 1
ATOM 600 N N . SER A 1 76 ? -1.336 -1.638 -0.485 1.00 92.44 76 SER A N 1
ATOM 601 C CA . SER A 1 76 ? -2.234 -0.574 -0.035 1.00 92.44 76 SER A CA 1
ATOM 602 C C . SER A 1 76 ? -3.699 -1.027 -0.013 1.00 92.44 76 SER A C 1
ATOM 604 O O . SER A 1 76 ? -4.369 -0.851 1.006 1.00 92.44 76 SER A O 1
ATOM 606 N N . ILE A 1 77 ? -4.179 -1.700 -1.066 1.00 94.50 77 ILE A N 1
ATOM 607 C CA . ILE A 1 77 ? -5.533 -2.281 -1.134 1.00 94.50 77 ILE A CA 1
ATOM 608 C C . ILE A 1 77 ? -5.745 -3.285 0.006 1.00 94.50 77 ILE A C 1
ATOM 610 O O . ILE A 1 77 ? -6.708 -3.176 0.771 1.00 94.50 77 ILE A O 1
ATOM 614 N N . PHE A 1 78 ? -4.827 -4.240 0.172 1.00 93.75 78 PHE A N 1
ATOM 615 C CA . PHE A 1 78 ? -4.915 -5.256 1.221 1.00 93.75 78 PHE A CA 1
ATOM 616 C C . PHE A 1 78 ? -4.905 -4.642 2.628 1.00 93.75 78 PHE A C 1
ATOM 618 O O . PHE A 1 78 ? -5.711 -5.014 3.494 1.00 93.75 78 PHE A O 1
ATOM 625 N N . SER A 1 79 ? -4.001 -3.687 2.852 1.00 91.19 79 SER A N 1
ATOM 626 C CA . SER A 1 79 ? -3.853 -2.962 4.114 1.00 91.19 79 SER A CA 1
ATOM 627 C C . SER A 1 79 ? -5.130 -2.214 4.473 1.00 91.19 79 SER A C 1
ATOM 629 O O . SER A 1 79 ? -5.629 -2.345 5.592 1.00 91.19 79 SER A O 1
ATOM 631 N N . LEU A 1 80 ? -5.715 -1.502 3.513 1.00 91.69 80 LEU A N 1
ATOM 632 C CA . LEU A 1 80 ? -6.891 -0.683 3.754 1.00 91.69 80 LEU A CA 1
ATOM 633 C C . LEU A 1 80 ? -8.166 -1.504 3.936 1.00 91.69 80 LEU A C 1
ATOM 635 O O . LEU A 1 80 ? -8.950 -1.201 4.833 1.00 91.69 80 LEU A O 1
ATOM 639 N N . ILE A 1 81 ? -8.362 -2.577 3.163 1.00 93.25 81 ILE A N 1
ATOM 640 C CA . ILE A 1 81 ? -9.478 -3.506 3.392 1.00 93.25 81 ILE A CA 1
ATOM 641 C C . ILE A 1 81 ? -9.358 -4.107 4.796 1.00 93.25 81 ILE A C 1
ATOM 643 O O . ILE A 1 81 ? -10.328 -4.134 5.554 1.00 93.25 81 ILE A O 1
ATOM 647 N N . THR A 1 82 ? -8.156 -4.539 5.183 1.00 91.25 82 THR A N 1
ATOM 648 C CA . THR A 1 82 ? -7.903 -5.088 6.521 1.00 91.25 82 THR A CA 1
ATOM 649 C C . THR A 1 82 ? -8.164 -4.061 7.619 1.00 91.25 82 THR A C 1
ATOM 651 O O . THR A 1 82 ? -8.784 -4.402 8.632 1.00 91.25 82 THR A O 1
ATOM 654 N N . LEU A 1 83 ? -7.742 -2.811 7.416 1.00 90.62 83 LEU A N 1
ATOM 655 C CA . LEU A 1 83 ? -8.032 -1.726 8.340 1.00 90.62 83 LEU A CA 1
ATOM 656 C C . LEU A 1 83 ? -9.540 -1.487 8.430 1.00 90.62 83 LEU A C 1
ATOM 658 O O . LEU A 1 83 ? -10.078 -1.556 9.528 1.00 90.62 83 LEU A O 1
ATOM 662 N N . SER A 1 84 ? -10.230 -1.297 7.306 1.00 91.50 84 SER A N 1
ATOM 663 C CA . SER A 1 84 ? -11.680 -1.075 7.240 1.00 91.50 84 SER A CA 1
ATOM 664 C C . SER A 1 84 ? -12.474 -2.159 7.970 1.00 91.50 84 SER A C 1
ATOM 666 O O . SER A 1 84 ? -13.425 -1.849 8.690 1.00 91.50 84 SER A O 1
ATOM 668 N N . MET A 1 85 ? -12.053 -3.426 7.866 1.00 91.00 85 MET A N 1
ATOM 669 C CA . MET A 1 85 ? -12.639 -4.500 8.672 1.00 91.00 85 MET A CA 1
ATOM 670 C C . MET A 1 85 ? -12.399 -4.274 10.164 1.00 91.00 85 MET A C 1
ATOM 672 O O . MET A 1 85 ? -13.353 -4.257 10.934 1.00 91.00 85 MET A O 1
ATOM 676 N N . SER A 1 86 ? -11.150 -4.014 10.561 1.00 88.56 86 SER A N 1
ATOM 677 C CA . SER A 1 86 ? -10.798 -3.797 11.971 1.00 88.56 86 SER A CA 1
ATOM 678 C C . SER A 1 86 ? -11.485 -2.580 12.603 1.00 88.56 86 SER A C 1
ATOM 680 O O . SER A 1 86 ? -11.773 -2.578 13.798 1.00 88.56 86 SER A O 1
ATOM 682 N N . LEU A 1 87 ? -11.783 -1.542 11.813 1.00 88.19 87 LEU A N 1
ATOM 683 C CA . LEU A 1 87 ? -12.520 -0.369 12.284 1.00 88.19 87 LEU A CA 1
ATOM 684 C C . LEU A 1 87 ? -14.002 -0.683 12.528 1.00 88.19 87 LEU A C 1
ATOM 686 O O . LEU A 1 87 ? -14.629 -0.059 13.381 1.00 88.19 87 LEU A O 1
ATOM 690 N N . ARG A 1 88 ? -14.558 -1.664 11.807 1.00 89.38 88 ARG A N 1
ATOM 691 C CA . ARG A 1 88 ? -15.979 -2.043 11.849 1.00 89.38 88 ARG A CA 1
ATOM 692 C C . ARG A 1 88 ? -16.256 -3.295 12.682 1.00 89.38 88 ARG A C 1
ATOM 694 O O . ARG A 1 88 ? -17.417 -3.678 12.828 1.00 89.38 88 ARG A O 1
ATOM 701 N N . ASP A 1 89 ? -15.228 -3.877 13.300 1.00 87.69 89 ASP A N 1
ATOM 702 C CA . ASP A 1 89 ? -15.323 -5.080 14.134 1.00 87.69 89 ASP A CA 1
ATOM 703 C C . ASP A 1 89 ? -16.387 -4.959 15.238 1.00 87.69 89 ASP A C 1
ATOM 705 O O . ASP A 1 89 ? -17.159 -5.892 15.452 1.00 87.69 89 ASP A O 1
ATOM 709 N N . SER A 1 90 ? -16.487 -3.808 15.914 1.00 83.56 90 SER A N 1
ATOM 710 C CA . SER A 1 90 ? -17.501 -3.569 16.958 1.00 83.56 90 SER A CA 1
ATOM 711 C C . SER A 1 90 ? -18.928 -3.615 16.412 1.00 83.56 90 SER A C 1
ATOM 713 O O . SER A 1 90 ? -19.833 -4.162 17.039 1.00 83.56 90 SER A O 1
ATOM 715 N N . SER A 1 91 ? -19.132 -3.096 15.205 1.00 86.31 91 SER A N 1
ATOM 716 C CA . SER A 1 91 ? -20.446 -3.100 14.577 1.00 86.31 91 SER A CA 1
ATOM 717 C C . SER A 1 91 ? -20.799 -4.487 14.038 1.00 86.31 91 SER A C 1
ATOM 719 O O . SER A 1 91 ? -21.944 -4.915 14.150 1.00 86.31 91 SER A O 1
ATOM 721 N N . PHE A 1 92 ? -19.815 -5.243 13.537 1.00 89.25 92 PHE A N 1
ATOM 722 C CA . PHE A 1 92 ? -20.015 -6.647 13.175 1.00 89.25 92 PHE A CA 1
ATOM 723 C C . PHE A 1 92 ? -20.329 -7.526 14.394 1.00 89.25 92 PHE A C 1
ATOM 725 O O . PHE A 1 92 ? -21.154 -8.431 14.278 1.00 89.25 92 PHE A O 1
ATOM 732 N N . LYS A 1 93 ? -19.736 -7.241 15.564 1.00 87.69 93 LYS A N 1
ATOM 733 C CA . LYS A 1 93 ? -20.099 -7.884 16.842 1.00 87.69 93 LYS A CA 1
ATOM 734 C C . LYS A 1 93 ? -21.570 -7.650 17.186 1.00 87.69 93 LYS A C 1
ATOM 736 O O . LYS A 1 93 ? -22.284 -8.614 17.434 1.00 87.69 93 LYS A O 1
ATOM 741 N N . LEU A 1 94 ? -22.040 -6.403 17.131 1.00 86.75 94 LEU A N 1
ATOM 742 C CA . LEU A 1 94 ? -23.445 -6.067 17.401 1.00 86.75 94 LEU A CA 1
ATOM 743 C C . LEU A 1 94 ? -24.407 -6.780 16.442 1.00 86.75 94 LEU A C 1
ATOM 745 O O . LEU A 1 94 ? -25.384 -7.378 16.880 1.00 86.75 94 LEU A O 1
ATOM 749 N N . LEU A 1 95 ? -24.098 -6.794 15.142 1.00 88.50 95 LEU A N 1
ATOM 750 C CA . LEU A 1 95 ? -24.907 -7.509 14.149 1.00 88.50 95 LEU A CA 1
ATOM 751 C C . LEU A 1 95 ? -24.963 -9.021 14.413 1.00 88.50 95 LEU A C 1
ATOM 753 O O . LEU A 1 95 ? -25.987 -9.650 14.153 1.00 88.50 95 LEU A O 1
ATOM 757 N N . ARG A 1 96 ? -23.894 -9.612 14.961 1.00 87.25 96 ARG A N 1
ATOM 758 C CA . ARG A 1 96 ? -23.912 -11.016 15.391 1.00 87.25 96 ARG A CA 1
ATOM 759 C C . ARG A 1 96 ? -24.775 -11.267 16.611 1.00 87.25 96 ARG A C 1
ATOM 761 O O . ARG A 1 96 ? -25.449 -12.287 16.632 1.00 87.25 96 ARG A O 1
ATOM 768 N N . ILE A 1 97 ? -24.763 -10.362 17.587 1.00 88.06 97 ILE A N 1
ATOM 769 C CA . ILE A 1 97 ? -25.614 -10.469 18.783 1.00 88.06 97 ILE A CA 1
ATOM 770 C C . ILE A 1 97 ? -27.097 -10.481 18.379 1.00 88.06 97 ILE A C 1
ATOM 772 O O . ILE A 1 97 ? -27.880 -11.227 18.948 1.00 88.06 97 ILE A O 1
ATOM 776 N N . ILE A 1 98 ? -27.459 -9.740 17.327 1.00 89.25 98 ILE A N 1
ATOM 777 C CA . ILE A 1 98 ? -28.816 -9.713 16.750 1.00 89.25 98 ILE A CA 1
ATOM 778 C C . ILE A 1 98 ? -29.141 -10.996 15.941 1.00 89.25 98 ILE A C 1
ATOM 780 O O . ILE A 1 98 ? -30.256 -11.174 15.463 1.00 89.25 98 ILE A O 1
ATOM 784 N N . GLY A 1 99 ? -28.186 -11.918 15.776 1.00 90.69 99 GLY A N 1
ATOM 785 C CA . GLY A 1 99 ? -28.396 -13.204 15.103 1.00 90.69 99 GLY A CA 1
ATOM 786 C C . GLY A 1 99 ? -27.989 -13.241 13.626 1.00 90.69 99 GLY A C 1
ATOM 787 O O . GLY A 1 99 ? -28.281 -14.215 12.929 1.00 90.69 99 GLY A O 1
ATOM 788 N N . ILE A 1 100 ? -27.284 -12.227 13.100 1.00 91.06 100 ILE A N 1
ATOM 789 C CA . ILE A 1 100 ? -26.791 -12.296 11.716 1.00 91.06 100 ILE A CA 1
ATOM 790 C C . ILE A 1 100 ? -25.658 -13.325 11.609 1.00 91.06 100 ILE A C 1
ATOM 792 O O . ILE A 1 100 ? -24.575 -13.175 12.178 1.00 91.06 100 ILE A O 1
ATOM 796 N N . SER A 1 101 ? -25.893 -14.358 10.795 1.00 91.31 101 SER A N 1
ATOM 797 C CA . SER A 1 101 ? -24.899 -15.394 10.497 1.00 91.31 101 SER A CA 1
ATOM 798 C C . SER A 1 101 ? -23.602 -14.829 9.895 1.00 91.31 101 SER A C 1
ATOM 800 O O . SER A 1 101 ? -23.587 -13.838 9.158 1.00 91.31 101 SER A O 1
ATOM 802 N N . HIS A 1 102 ? -22.487 -15.515 10.150 1.00 89.56 102 HIS A N 1
ATOM 803 C CA . HIS A 1 102 ? -21.172 -15.113 9.651 1.00 89.56 102 HIS A CA 1
ATOM 804 C C . HIS A 1 102 ? -21.053 -15.118 8.118 1.00 89.56 102 HIS A C 1
ATOM 806 O O . HIS A 1 102 ? -20.279 -14.336 7.565 1.00 89.56 102 HIS A O 1
ATOM 812 N N . THR A 1 103 ? -21.792 -15.999 7.441 1.00 92.12 103 THR A N 1
ATOM 813 C CA . THR A 1 103 ? -21.834 -16.099 5.978 1.00 92.12 103 THR A CA 1
ATOM 814 C C . THR A 1 103 ? -22.519 -14.879 5.379 1.00 92.12 103 THR A C 1
ATOM 816 O O . THR A 1 103 ? -21.931 -14.240 4.512 1.00 92.12 103 THR A O 1
ATOM 819 N N . LYS A 1 104 ? -23.684 -14.479 5.911 1.00 93.31 104 LYS A N 1
ATOM 820 C CA . LYS A 1 104 ? -24.395 -13.259 5.489 1.00 93.31 104 LYS A CA 1
ATOM 821 C C . LYS A 1 104 ? -23.531 -12.004 5.658 1.00 93.31 104 LYS A C 1
ATOM 823 O O . LYS A 1 104 ? -23.437 -11.213 4.728 1.00 93.31 104 LYS A O 1
ATOM 828 N N . LEU A 1 105 ? -22.829 -11.861 6.791 1.00 92.31 105 LEU A N 1
ATOM 829 C CA . LEU A 1 105 ? -21.887 -10.746 6.998 1.00 92.31 105 LEU A CA 1
ATOM 830 C C . LEU A 1 105 ? -20.747 -10.743 5.974 1.00 92.31 105 LEU A C 1
ATOM 832 O O . LEU A 1 105 ? -20.363 -9.687 5.481 1.00 92.31 105 LEU A O 1
ATOM 836 N N . ARG A 1 106 ? -20.200 -11.919 5.645 1.00 93.38 106 ARG A N 1
ATOM 837 C CA . ARG A 1 106 ? -19.144 -12.033 4.637 1.00 93.38 106 ARG A CA 1
ATOM 838 C C . ARG A 1 106 ? -19.657 -11.618 3.260 1.00 93.38 106 ARG A C 1
ATOM 840 O O . ARG A 1 106 ? -19.024 -10.776 2.640 1.00 93.38 106 ARG A O 1
ATOM 847 N N . VAL A 1 107 ? -20.778 -12.178 2.804 1.00 93.94 107 VAL A N 1
ATOM 848 C CA . VAL A 1 107 ? -21.383 -11.838 1.502 1.00 93.94 107 VAL A CA 1
ATOM 849 C C . VAL A 1 107 ? -21.654 -10.340 1.413 1.00 93.94 107 VAL A C 1
ATOM 851 O O . VAL A 1 107 ? -21.309 -9.713 0.418 1.00 93.94 107 VAL A O 1
ATOM 854 N N . PHE A 1 108 ? -22.175 -9.757 2.491 1.00 92.44 108 PHE A N 1
ATOM 855 C CA . PHE A 1 108 ? -22.420 -8.326 2.576 1.00 92.44 108 PHE A CA 1
ATOM 856 C C . PHE A 1 108 ? -21.144 -7.491 2.350 1.00 92.44 108 PHE A C 1
ATOM 858 O O . PHE A 1 108 ? -21.125 -6.593 1.514 1.00 92.44 108 PHE A O 1
ATOM 865 N N . ILE A 1 109 ? -20.055 -7.829 3.042 1.00 93.62 109 ILE A N 1
ATOM 866 C CA . ILE A 1 109 ? -18.760 -7.150 2.890 1.00 93.62 109 ILE A CA 1
ATOM 867 C C . ILE A 1 109 ? -18.182 -7.322 1.480 1.00 93.62 109 ILE A C 1
ATOM 869 O O . ILE A 1 109 ? -17.605 -6.388 0.929 1.00 93.62 109 ILE A O 1
ATOM 873 N N . PHE A 1 110 ? -18.317 -8.515 0.900 1.00 95.69 110 PHE A N 1
ATOM 874 C CA . PHE A 1 110 ? -17.881 -8.767 -0.471 1.00 95.69 110 PHE A CA 1
ATOM 875 C C . PHE A 1 110 ? -18.632 -7.893 -1.466 1.00 95.69 110 PHE A C 1
ATOM 877 O O . PHE A 1 110 ? -18.001 -7.290 -2.326 1.00 95.69 110 PHE A O 1
ATOM 884 N N . PHE A 1 111 ? -19.952 -7.796 -1.324 1.00 95.50 111 PHE A N 1
ATOM 885 C CA . PHE A 1 111 ? -20.780 -6.963 -2.186 1.00 95.50 111 PHE A CA 1
ATOM 886 C C . PHE A 1 111 ? -20.424 -5.479 -2.052 1.00 95.50 111 PHE A C 1
ATOM 888 O O . PHE A 1 111 ? -20.291 -4.779 -3.050 1.00 95.50 111 PHE A O 1
ATOM 895 N N . GLU A 1 112 ? -20.179 -5.012 -0.826 1.00 94.00 112 GLU A N 1
ATOM 896 C CA . GLU A 1 112 ? -19.721 -3.647 -0.572 1.00 94.00 112 GLU A CA 1
ATOM 897 C C . GLU A 1 112 ? -18.400 -3.338 -1.301 1.00 94.00 112 GLU A C 1
ATOM 899 O O . GLU A 1 112 ? -18.299 -2.346 -2.022 1.00 94.00 112 GLU A O 1
ATOM 904 N N . ILE A 1 113 ? -17.389 -4.200 -1.151 1.00 95.81 113 ILE A N 1
ATOM 905 C CA . ILE A 1 113 ? -16.086 -3.994 -1.799 1.00 95.81 113 ILE A CA 1
ATOM 906 C C . ILE A 1 113 ? -16.192 -4.156 -3.317 1.00 95.81 113 ILE A C 1
ATOM 908 O O . ILE A 1 113 ? -15.524 -3.431 -4.049 1.00 95.81 113 ILE A O 1
ATOM 912 N N . PHE A 1 114 ? -17.055 -5.048 -3.799 1.00 96.62 114 PHE A N 1
ATOM 913 C CA . PHE A 1 114 ? -17.326 -5.212 -5.223 1.00 96.62 114 PHE A CA 1
ATOM 914 C C . PHE A 1 114 ? -17.909 -3.936 -5.848 1.00 96.62 114 PHE A C 1
ATOM 916 O O . PHE A 1 114 ? -17.457 -3.524 -6.918 1.00 96.62 114 PHE A O 1
ATOM 923 N N . ILE A 1 115 ? -18.837 -3.257 -5.162 1.00 96.44 115 ILE A N 1
ATOM 924 C CA . ILE A 1 115 ? -19.358 -1.953 -5.602 1.00 96.44 115 ILE A CA 1
ATOM 925 C C . ILE A 1 115 ? -18.226 -0.923 -5.676 1.00 96.44 115 ILE A C 1
ATOM 927 O O . ILE A 1 115 ? -18.061 -0.273 -6.708 1.00 96.44 115 ILE A O 1
ATOM 931 N N . TYR A 1 116 ? -17.412 -0.794 -4.621 1.00 96.50 116 TYR A N 1
ATOM 932 C CA . TYR A 1 116 ? -16.303 0.169 -4.618 1.00 96.50 116 TYR A CA 1
ATOM 933 C C . TYR A 1 116 ? -15.286 -0.112 -5.722 1.00 96.50 116 TYR A C 1
ATOM 935 O O . TYR A 1 116 ? -14.832 0.811 -6.391 1.00 96.50 116 TYR A O 1
ATOM 943 N N . MET A 1 117 ? -14.959 -1.384 -5.938 1.00 97.12 117 MET A N 1
ATOM 944 C CA . MET A 1 117 ? -14.061 -1.825 -6.999 1.00 97.12 117 MET A CA 1
ATOM 945 C C . MET A 1 117 ? -14.627 -1.493 -8.383 1.00 97.12 117 MET A C 1
ATOM 947 O O . MET A 1 117 ? -13.890 -1.002 -9.228 1.00 97.12 117 MET A O 1
ATOM 951 N N . THR A 1 118 ? -15.925 -1.703 -8.609 1.00 97.38 118 THR A N 1
ATOM 952 C CA . THR A 1 118 ? -16.573 -1.387 -9.892 1.00 97.38 118 THR A CA 1
ATOM 953 C C . THR A 1 118 ? -16.492 0.110 -10.193 1.00 97.38 118 THR A C 1
ATOM 955 O O . THR A 1 118 ? -16.072 0.498 -11.281 1.00 97.38 118 THR A O 1
ATOM 958 N N . ILE A 1 119 ? -16.805 0.960 -9.207 1.00 97.75 119 ILE A N 1
ATOM 959 C CA . ILE A 1 119 ? -16.681 2.422 -9.332 1.00 97.75 119 ILE A CA 1
ATOM 960 C C . ILE A 1 119 ? -15.220 2.820 -9.594 1.00 97.75 119 ILE A C 1
ATOM 962 O O . ILE A 1 119 ? -14.950 3.637 -10.474 1.00 97.75 119 ILE A O 1
ATOM 966 N N . ALA A 1 120 ? -14.275 2.222 -8.864 1.00 97.44 120 ALA A N 1
ATOM 967 C CA . ALA A 1 120 ? -12.851 2.497 -9.018 1.00 97.44 120 ALA A CA 1
ATOM 968 C C . ALA A 1 120 ? -12.323 2.133 -10.411 1.00 97.44 120 ALA A C 1
ATOM 970 O O . ALA A 1 120 ? -11.602 2.928 -11.014 1.00 97.44 120 ALA A O 1
ATOM 971 N N . ILE A 1 121 ? -12.720 0.974 -10.943 1.00 97.38 121 ILE A N 1
ATOM 972 C CA . ILE A 1 121 ? -12.348 0.513 -12.286 1.00 97.38 121 ILE A CA 1
ATOM 973 C C . ILE A 1 121 ? -12.914 1.447 -13.350 1.00 97.38 121 ILE A C 1
ATOM 975 O O . ILE A 1 121 ? -12.153 1.886 -14.207 1.00 97.38 121 ILE A O 1
ATOM 979 N N . LEU A 1 122 ? -14.205 1.796 -13.272 1.00 97.31 122 LEU A N 1
ATOM 980 C CA . LEU A 1 122 ? -14.834 2.719 -14.222 1.00 97.31 122 LEU A CA 1
ATOM 981 C C . LEU A 1 122 ? -14.087 4.055 -14.260 1.00 97.31 122 LEU A C 1
ATOM 983 O O . LEU A 1 122 ? -13.670 4.503 -15.323 1.00 97.31 122 LEU A O 1
ATOM 987 N N . PHE A 1 123 ? -13.836 4.653 -13.095 1.00 97.44 123 PHE A N 1
ATOM 988 C CA . PHE A 1 123 ? -13.120 5.925 -13.003 1.00 97.44 123 PHE A CA 1
ATOM 989 C C . PHE A 1 123 ? -11.678 5.829 -13.526 1.00 97.44 123 PHE A C 1
ATOM 991 O O . PHE A 1 123 ? -11.208 6.700 -14.256 1.00 97.44 123 PHE A O 1
ATOM 998 N N . SER A 1 124 ? -10.981 4.741 -13.195 1.00 96.88 124 SER A N 1
ATOM 999 C CA . SER A 1 124 ? -9.597 4.506 -13.625 1.00 96.88 124 SER A CA 1
ATOM 1000 C C . SER A 1 124 ? -9.484 4.289 -15.130 1.00 96.88 124 SER A C 1
ATOM 1002 O O . SER A 1 124 ? -8.516 4.741 -15.733 1.00 96.88 124 SER A O 1
ATOM 1004 N N . PHE A 1 125 ? -10.469 3.624 -15.735 1.00 95.38 125 PHE A N 1
ATOM 1005 C CA . PHE A 1 125 ? -10.512 3.362 -17.170 1.00 95.38 125 PHE A CA 1
ATOM 1006 C C . PHE A 1 125 ? -10.686 4.644 -17.995 1.00 95.38 125 PHE A C 1
ATOM 1008 O O . PHE A 1 125 ? -10.117 4.751 -19.072 1.00 95.38 125 PHE A O 1
ATOM 1015 N N . PHE A 1 126 ? -11.420 5.641 -17.491 1.00 96.25 126 PHE A N 1
ATOM 1016 C CA . PHE A 1 126 ? -11.554 6.928 -18.186 1.00 96.25 126 PHE A CA 1
ATOM 1017 C C . PHE A 1 126 ? -10.325 7.832 -18.027 1.00 96.25 126 PHE A C 1
ATOM 1019 O O . PHE A 1 126 ? -9.985 8.582 -18.940 1.00 96.25 126 PHE A O 1
ATOM 1026 N N . LEU A 1 127 ? -9.651 7.786 -16.874 1.00 96.75 127 LEU A N 1
ATOM 1027 C CA . LEU A 1 127 ? -8.545 8.702 -16.578 1.00 96.75 127 LEU A CA 1
ATOM 1028 C C . LEU A 1 127 ? -7.157 8.188 -16.976 1.00 96.75 127 LEU A C 1
ATOM 1030 O O . LEU A 1 127 ? -6.234 8.994 -17.104 1.00 96.75 127 LEU A O 1
ATOM 1034 N N . ASN A 1 128 ? -6.967 6.879 -17.153 1.00 95.88 128 ASN A N 1
ATOM 1035 C CA . ASN A 1 128 ? -5.637 6.314 -17.405 1.00 95.88 128 ASN A CA 1
ATOM 1036 C C . ASN A 1 128 ? -5.006 6.817 -18.719 1.00 95.88 128 ASN A C 1
ATOM 1038 O O . ASN A 1 128 ? -3.820 7.127 -18.720 1.00 95.88 128 ASN A O 1
ATOM 1042 N N . ILE A 1 129 ? -5.764 6.949 -19.813 1.00 95.75 129 ILE A N 1
ATOM 1043 C CA . ILE A 1 129 ? -5.267 7.404 -21.123 1.00 95.75 129 ILE A CA 1
ATOM 1044 C C . ILE A 1 129 ? -4.738 8.847 -21.070 1.00 95.75 129 ILE A C 1
ATOM 1046 O O . ILE A 1 129 ? -3.573 9.054 -21.429 1.00 95.75 129 ILE A O 1
ATOM 1050 N N . PRO A 1 130 ? -5.513 9.864 -20.626 1.00 96.88 130 PRO A N 1
ATOM 1051 C CA . PRO A 1 130 ? -5.002 11.234 -20.570 1.00 96.88 130 PRO A CA 1
ATOM 1052 C C . PRO A 1 130 ? -3.799 11.350 -19.630 1.00 96.88 130 PRO A C 1
ATOM 1054 O O . PRO A 1 130 ? -2.845 12.066 -19.936 1.00 96.88 130 PRO A O 1
ATOM 1057 N N . PHE A 1 131 ? -3.792 10.598 -18.526 1.00 95.88 131 PHE A N 1
ATOM 1058 C CA . PHE A 1 131 ? -2.671 10.617 -17.594 1.00 95.88 131 PHE A CA 1
ATOM 1059 C C . PHE A 1 131 ? -1.423 9.904 -18.136 1.00 95.88 131 PHE A C 1
ATOM 1061 O O . PHE A 1 131 ? -0.313 10.406 -17.974 1.00 95.88 131 PHE A O 1
ATOM 1068 N N . ALA A 1 132 ? -1.581 8.787 -18.849 1.00 96.12 132 ALA A N 1
ATOM 1069 C CA . ALA A 1 132 ? -0.483 8.105 -19.530 1.00 96.12 132 ALA A CA 1
ATOM 1070 C C . ALA A 1 132 ? 0.150 9.009 -20.598 1.00 96.12 132 ALA A C 1
ATOM 1072 O O . ALA A 1 132 ? 1.373 9.118 -20.668 1.00 96.12 132 ALA A O 1
ATOM 1073 N N . ASN A 1 133 ? -0.672 9.731 -21.368 1.00 96.00 133 ASN A N 1
ATOM 1074 C CA . ASN A 1 133 ? -0.200 10.730 -22.327 1.00 96.00 133 ASN A CA 1
ATOM 1075 C C . ASN A 1 133 ? 0.546 11.886 -21.645 1.00 96.00 133 ASN A C 1
ATOM 1077 O O . ASN A 1 133 ? 1.588 12.315 -22.142 1.00 96.00 133 ASN A O 1
ATOM 1081 N N . PHE A 1 134 ? 0.055 12.364 -20.498 1.00 95.19 134 PHE A N 1
ATOM 1082 C CA . PHE A 1 134 ? 0.743 13.378 -19.697 1.00 95.19 134 PHE A CA 1
ATOM 1083 C C . PHE A 1 134 ? 2.125 12.893 -19.233 1.00 95.19 134 PHE A C 1
ATOM 1085 O O . PHE A 1 134 ? 3.122 13.581 -19.448 1.00 95.19 134 PHE A O 1
ATOM 1092 N N . ILE A 1 135 ? 2.206 11.678 -18.678 1.00 93.50 135 ILE A N 1
ATOM 1093 C CA . ILE A 1 135 ? 3.474 11.069 -18.257 1.00 93.50 135 ILE A CA 1
ATOM 1094 C C . ILE A 1 135 ? 4.423 10.924 -19.449 1.00 93.50 135 ILE A C 1
ATOM 1096 O O . ILE A 1 135 ? 5.588 11.299 -19.346 1.00 93.50 135 ILE A O 1
ATOM 1100 N N . LEU A 1 136 ? 3.947 10.420 -20.590 1.00 93.94 136 LEU A N 1
ATOM 1101 C CA . LEU A 1 136 ? 4.782 10.262 -21.780 1.00 93.94 136 LEU A CA 1
ATOM 1102 C C . LEU A 1 136 ? 5.306 11.591 -22.307 1.00 93.94 136 LEU A C 1
ATOM 1104 O O . LEU A 1 136 ? 6.482 11.673 -22.648 1.00 93.94 136 LEU A O 1
ATOM 1108 N N . LYS A 1 137 ? 4.468 12.631 -22.349 1.00 94.44 137 LYS A N 1
ATOM 1109 C CA . LYS A 1 137 ? 4.893 13.976 -22.750 1.00 94.44 137 LYS A CA 1
ATOM 1110 C C . LYS A 1 137 ? 6.031 14.467 -21.860 1.00 94.44 137 LYS A C 1
ATOM 1112 O O . LYS A 1 137 ? 7.060 14.906 -22.365 1.00 94.44 137 LYS A O 1
ATOM 1117 N N . GLU A 1 138 ? 5.882 14.325 -20.549 1.00 91.25 138 GLU A N 1
ATOM 1118 C CA . GLU A 1 138 ? 6.920 14.718 -19.601 1.00 91.25 138 GLU A CA 1
ATOM 1119 C C . GLU A 1 138 ? 8.201 13.881 -19.731 1.00 91.25 138 GLU A C 1
ATOM 1121 O O . GLU A 1 138 ? 9.303 14.425 -19.666 1.00 91.25 138 GLU A O 1
ATOM 1126 N N . LEU A 1 139 ? 8.087 12.570 -19.956 1.00 89.44 139 LEU A N 1
ATOM 1127 C CA . LEU A 1 139 ? 9.245 11.693 -20.151 1.00 89.44 139 LEU A CA 1
ATOM 1128 C C . LEU A 1 139 ? 9.988 11.995 -21.461 1.00 89.44 139 LEU A C 1
ATOM 1130 O O . LEU A 1 139 ? 11.219 11.986 -21.468 1.00 89.44 139 LEU A O 1
ATOM 1134 N N . LYS A 1 140 ? 9.267 12.332 -22.537 1.00 90.12 140 LYS A N 1
ATOM 1135 C CA . LYS A 1 140 ? 9.845 12.780 -23.816 1.00 90.12 140 LYS A CA 1
ATOM 1136 C C . LYS A 1 140 ? 10.550 14.123 -23.695 1.00 90.12 140 LYS A C 1
ATOM 1138 O O . LYS A 1 140 ? 11.688 14.250 -24.130 1.00 90.12 140 LYS A O 1
ATOM 1143 N N . ASN A 1 141 ? 9.913 15.104 -23.049 1.00 89.81 141 ASN A N 1
ATOM 1144 C CA . ASN A 1 141 ? 10.505 16.425 -22.798 1.00 89.81 141 ASN A CA 1
ATOM 1145 C C . ASN A 1 141 ? 11.828 16.325 -22.026 1.00 89.81 141 ASN A C 1
ATOM 1147 O O . ASN A 1 141 ? 12.687 17.198 -22.118 1.00 89.81 141 ASN A O 1
ATOM 1151 N N . LYS A 1 142 ? 11.978 15.256 -21.243 1.00 85.06 142 LYS A N 1
ATOM 1152 C CA . LYS A 1 142 ? 13.150 14.967 -20.418 1.00 85.06 142 LYS A CA 1
ATOM 1153 C C . LYS A 1 142 ? 14.107 13.961 -21.066 1.00 85.06 142 LYS A C 1
ATOM 1155 O O . LYS A 1 142 ? 15.036 13.533 -20.394 1.00 85.06 142 LYS A O 1
ATOM 1160 N N . GLN A 1 143 ? 13.874 13.593 -22.330 1.00 85.25 143 GLN A N 1
ATOM 1161 C CA . GLN A 1 143 ? 14.683 12.656 -23.121 1.00 85.25 143 GLN A CA 1
ATOM 1162 C C . GLN A 1 143 ? 14.877 11.274 -22.468 1.00 85.25 143 GLN A C 1
ATOM 1164 O O . GLN A 1 143 ? 15.834 10.565 -22.763 1.00 85.25 143 GLN A O 1
ATOM 1169 N N . VAL A 1 144 ? 13.953 10.864 -21.591 1.00 81.81 144 VAL A N 1
ATOM 1170 C CA . VAL A 1 144 ? 13.980 9.532 -20.958 1.00 81.81 144 VAL A CA 1
ATOM 1171 C C . VAL A 1 144 ? 13.511 8.459 -21.941 1.00 81.81 144 VAL A C 1
ATOM 1173 O O . VAL A 1 144 ? 13.958 7.316 -21.895 1.00 81.81 144 VAL A O 1
ATOM 1176 N N . ILE A 1 145 ? 12.584 8.836 -22.822 1.00 86.38 145 ILE A N 1
ATOM 1177 C CA . ILE A 1 145 ? 11.968 7.991 -23.845 1.00 86.38 145 ILE A CA 1
ATOM 1178 C C . ILE A 1 145 ? 12.137 8.686 -25.197 1.00 86.38 145 ILE A C 1
ATOM 1180 O O . ILE A 1 145 ? 12.098 9.916 -25.268 1.00 86.38 145 ILE A O 1
ATOM 1184 N N . GLU A 1 146 ? 12.292 7.899 -26.263 1.00 86.62 146 GLU A N 1
ATOM 1185 C CA . GLU A 1 146 ? 12.361 8.399 -27.637 1.00 86.62 146 GLU A CA 1
ATOM 1186 C C . GLU A 1 146 ? 11.161 9.295 -27.983 1.00 86.62 146 GLU A C 1
ATOM 1188 O O . GLU A 1 146 ? 10.008 9.001 -27.649 1.00 86.62 146 GLU A O 1
ATOM 1193 N N . SER A 1 147 ? 11.418 10.381 -28.715 1.00 88.50 147 SER A N 1
ATOM 1194 C CA . SER A 1 147 ? 10.388 11.327 -29.167 1.00 88.50 147 SER A CA 1
ATOM 1195 C C . SER A 1 147 ? 9.273 10.648 -29.968 1.00 88.50 147 SER A C 1
ATOM 1197 O O . SER A 1 147 ? 8.108 11.053 -29.879 1.00 88.50 147 SER A O 1
ATOM 1199 N N . ASN A 1 148 ? 9.617 9.586 -30.699 1.00 89.62 148 ASN A N 1
ATOM 1200 C CA . ASN A 1 148 ? 8.726 8.884 -31.619 1.00 89.62 148 ASN A CA 1
ATOM 1201 C C . ASN A 1 148 ? 7.800 7.883 -30.914 1.00 89.62 148 ASN A C 1
ATOM 1203 O O . ASN A 1 148 ? 6.757 7.539 -31.463 1.00 89.62 148 ASN A O 1
ATOM 1207 N N . PHE A 1 149 ? 8.102 7.480 -29.674 1.00 91.38 149 PHE A N 1
ATOM 1208 C CA . PHE A 1 149 ? 7.290 6.519 -28.925 1.00 91.38 149 PHE A CA 1
ATOM 1209 C C . PHE A 1 149 ? 5.877 7.062 -28.664 1.00 91.38 149 PHE A C 1
ATOM 1211 O O . PHE A 1 149 ? 5.716 8.096 -28.019 1.00 91.38 149 PHE A O 1
ATOM 1218 N N . LYS A 1 150 ? 4.824 6.394 -29.129 1.00 93.62 150 LYS A N 1
ATOM 1219 C CA . LYS A 1 150 ? 3.427 6.808 -28.905 1.00 93.62 150 LYS A CA 1
ATOM 1220 C C . LYS A 1 150 ? 2.649 5.691 -28.212 1.00 93.62 150 LYS A C 1
ATOM 1222 O O . LYS A 1 150 ? 3.099 4.552 -28.172 1.00 93.62 150 LYS A O 1
ATOM 1227 N N . ILE A 1 151 ? 1.494 6.037 -27.644 1.00 93.06 151 ILE A N 1
ATOM 1228 C CA . ILE A 1 151 ? 0.514 5.029 -27.229 1.00 93.06 151 ILE A CA 1
ATOM 1229 C C . ILE A 1 151 ? -0.151 4.516 -28.506 1.00 93.06 151 ILE A C 1
ATOM 1231 O O . ILE A 1 151 ? -0.783 5.284 -29.229 1.00 93.06 151 ILE A O 1
ATOM 1235 N N . TYR A 1 152 ? 0.037 3.237 -28.786 1.00 89.50 152 TYR A N 1
ATOM 1236 C CA . TYR A 1 152 ? -0.639 2.488 -29.830 1.00 89.50 152 TYR A CA 1
ATOM 1237 C C . TYR A 1 152 ? -2.002 2.023 -29.293 1.00 89.50 152 TYR A C 1
ATOM 1239 O O . TYR A 1 152 ? -2.138 1.699 -28.112 1.00 89.50 152 TYR A O 1
ATOM 1247 N N . ASN A 1 153 ? -3.029 1.971 -30.146 1.00 85.56 153 ASN A N 1
ATOM 1248 C CA . ASN A 1 153 ? -4.403 1.589 -29.762 1.00 85.56 153 ASN A CA 1
ATOM 1249 C C . ASN A 1 153 ? -4.564 0.078 -29.461 1.00 85.56 153 ASN A C 1
ATOM 1251 O O . ASN A 1 153 ? -5.642 -0.495 -29.604 1.00 85.56 153 ASN A O 1
ATOM 1255 N N . GLU A 1 154 ? -3.484 -0.575 -29.043 1.00 83.62 154 GLU A N 1
ATOM 1256 C CA . GLU A 1 154 ? -3.398 -1.988 -28.699 1.00 83.62 154 GLU A CA 1
ATOM 1257 C C . GLU A 1 154 ? -3.618 -2.171 -27.195 1.00 83.62 154 GLU A C 1
ATOM 1259 O O . GLU A 1 154 ? -2.719 -2.029 -26.364 1.00 83.62 154 GLU A O 1
ATOM 1264 N N . TYR A 1 155 ? -4.865 -2.476 -26.835 1.00 86.50 155 TYR A N 1
ATOM 1265 C CA . TYR A 1 155 ? -5.292 -2.671 -25.445 1.00 86.50 155 TYR A CA 1
ATOM 1266 C C . TYR A 1 155 ? -5.251 -4.139 -24.990 1.00 86.50 155 TYR A C 1
ATOM 1268 O O . TYR A 1 155 ? -5.630 -4.440 -23.858 1.00 86.50 155 TYR A O 1
ATOM 1276 N N . SER A 1 156 ? -4.780 -5.053 -25.843 1.00 86.12 156 SER A N 1
ATOM 1277 C CA . SER A 1 156 ? -4.765 -6.507 -25.625 1.00 86.12 156 SER A CA 1
ATOM 1278 C C . SER A 1 156 ? -4.143 -6.895 -24.273 1.00 86.12 156 SER A C 1
ATOM 1280 O O . SER A 1 156 ? -4.786 -7.547 -23.448 1.00 86.12 156 SER A O 1
ATOM 1282 N N . TYR A 1 157 ? -2.941 -6.398 -23.976 1.00 85.56 157 TYR A N 1
ATOM 1283 C CA . TYR A 1 157 ? -2.250 -6.662 -22.706 1.00 85.56 157 TYR A CA 1
ATOM 1284 C C . TYR A 1 157 ? -2.793 -5.856 -21.515 1.00 85.56 157 TYR A C 1
ATOM 1286 O O . TYR A 1 157 ? -2.568 -6.224 -20.361 1.00 85.56 157 TYR A O 1
ATOM 1294 N N . HIS A 1 158 ? -3.531 -4.769 -21.757 1.00 88.56 158 HIS A N 1
ATOM 1295 C CA . HIS A 1 158 ? -4.077 -3.933 -20.687 1.00 88.56 158 HIS A CA 1
ATOM 1296 C C . HIS A 1 158 ? -5.139 -4.682 -19.863 1.00 88.56 158 HIS A C 1
ATOM 1298 O O . HIS A 1 158 ? -5.177 -4.556 -18.636 1.00 88.56 158 HIS A O 1
ATOM 1304 N N . TYR A 1 159 ? -5.939 -5.539 -20.510 1.00 92.00 159 TYR A N 1
ATOM 1305 C CA . TYR A 1 159 ? -6.966 -6.351 -19.847 1.00 92.00 159 TYR A CA 1
ATOM 1306 C C . TYR A 1 159 ? -6.406 -7.276 -18.758 1.00 92.00 159 TYR A C 1
ATOM 1308 O O . TYR A 1 159 ? -7.092 -7.542 -17.769 1.00 92.00 159 TYR A O 1
ATOM 1316 N N . ILE A 1 160 ? -5.147 -7.710 -18.881 1.00 93.31 160 ILE A N 1
ATOM 1317 C CA . ILE A 1 160 ? -4.480 -8.550 -17.877 1.00 93.31 160 ILE A CA 1
ATOM 1318 C C . ILE A 1 160 ? -4.368 -7.801 -16.543 1.00 93.31 160 ILE A C 1
ATOM 1320 O O . ILE A 1 160 ? -4.672 -8.364 -15.492 1.00 93.31 160 ILE A O 1
ATOM 1324 N N . PHE A 1 161 ? -4.003 -6.515 -16.569 1.00 93.25 161 PHE A N 1
ATOM 1325 C CA . PHE A 1 161 ? -3.893 -5.692 -15.359 1.00 93.25 161 PHE A CA 1
ATOM 1326 C C . PHE A 1 161 ? -5.254 -5.408 -14.722 1.00 93.25 161 PHE A C 1
ATOM 1328 O O . PHE A 1 161 ? -5.375 -5.423 -13.492 1.00 93.25 161 PHE A O 1
ATOM 1335 N N . VAL A 1 162 ? -6.289 -5.205 -15.541 1.00 94.69 162 VAL A N 1
ATOM 1336 C CA . VAL A 1 162 ? -7.676 -5.049 -15.074 1.00 94.69 162 VAL A CA 1
ATOM 1337 C C . VAL A 1 162 ? -8.125 -6.310 -14.333 1.00 94.69 162 VAL A C 1
ATOM 1339 O O . VAL A 1 162 ? -8.549 -6.240 -13.176 1.00 94.69 162 VAL A O 1
ATOM 1342 N N . LEU A 1 163 ? -7.963 -7.474 -14.965 1.00 96.12 163 LEU A N 1
ATOM 1343 C CA . LEU A 1 163 ? -8.367 -8.763 -14.409 1.00 96.12 163 LEU A CA 1
ATOM 1344 C C . LEU A 1 163 ? -7.562 -9.117 -13.152 1.00 96.12 163 LEU A C 1
ATOM 1346 O O . LEU A 1 163 ? -8.141 -9.529 -12.145 1.00 96.12 163 LEU A O 1
ATOM 1350 N N . ALA A 1 164 ? -6.247 -8.878 -13.160 1.00 95.06 164 ALA A N 1
ATOM 1351 C CA . ALA A 1 164 ? -5.394 -9.067 -11.990 1.00 95.06 164 ALA A CA 1
ATOM 1352 C C . ALA A 1 164 ? -5.861 -8.205 -10.806 1.00 95.06 164 ALA A C 1
ATOM 1354 O O . ALA A 1 164 ? -5.976 -8.701 -9.685 1.00 95.06 164 ALA A O 1
ATOM 1355 N N . THR A 1 165 ? -6.202 -6.938 -11.050 1.00 95.44 165 THR A N 1
ATOM 1356 C CA . THR A 1 165 ? -6.686 -6.016 -10.011 1.00 95.44 165 THR A CA 1
ATOM 1357 C C . THR A 1 165 ? -8.000 -6.499 -9.391 1.00 95.44 165 THR A C 1
ATOM 1359 O O . THR A 1 165 ? -8.144 -6.480 -8.163 1.00 95.44 165 THR A O 1
ATOM 1362 N N . ILE A 1 166 ? -8.933 -6.995 -10.214 1.00 97.00 166 ILE A N 1
ATOM 1363 C CA . ILE A 1 166 ? -10.192 -7.594 -9.746 1.00 97.00 166 ILE A CA 1
ATOM 1364 C C . ILE A 1 166 ? -9.902 -8.807 -8.857 1.00 97.00 166 ILE A C 1
ATOM 1366 O O . ILE A 1 166 ? -10.352 -8.861 -7.708 1.00 97.00 166 ILE A O 1
ATOM 1370 N N . LEU A 1 167 ? -9.105 -9.758 -9.352 1.00 97.06 167 LEU A N 1
ATOM 1371 C CA . LEU A 1 167 ? -8.774 -10.980 -8.619 1.00 97.06 167 LEU A CA 1
ATOM 1372 C C . LEU A 1 167 ? -8.087 -10.678 -7.288 1.00 97.06 167 LEU A C 1
ATOM 1374 O O . LEU A 1 167 ? -8.468 -11.230 -6.256 1.00 97.06 167 LEU A O 1
ATOM 1378 N N . ILE A 1 168 ? -7.110 -9.773 -7.280 1.00 95.56 168 ILE A N 1
ATOM 1379 C CA . ILE A 1 168 ? -6.365 -9.415 -6.072 1.00 95.56 168 ILE A CA 1
ATOM 1380 C C . ILE A 1 168 ? -7.259 -8.710 -5.052 1.00 95.56 168 ILE A C 1
ATOM 1382 O O . ILE A 1 168 ? -7.153 -8.986 -3.854 1.00 95.56 168 ILE A O 1
ATOM 1386 N N . THR A 1 169 ? -8.171 -7.843 -5.491 1.00 96.44 169 THR A N 1
ATOM 1387 C CA . THR A 1 169 ? -9.117 -7.164 -4.593 1.00 96.44 169 THR A CA 1
ATOM 1388 C C . THR A 1 169 ? -10.085 -8.165 -3.956 1.00 96.44 169 THR A C 1
ATOM 1390 O O . THR A 1 169 ? -10.308 -8.139 -2.738 1.00 96.44 169 THR A O 1
ATOM 1393 N N . LEU A 1 170 ? -10.602 -9.118 -4.739 1.00 96.50 170 LEU A N 1
ATOM 1394 C CA . LEU A 1 170 ? -11.464 -10.197 -4.247 1.00 96.50 170 LEU A CA 1
ATOM 1395 C C . LEU A 1 170 ? -10.719 -11.139 -3.290 1.00 96.50 170 LEU A C 1
ATOM 1397 O O . LEU A 1 170 ? -11.231 -11.456 -2.213 1.00 96.50 170 LEU A O 1
ATOM 1401 N N . LEU A 1 171 ? -9.491 -11.538 -3.628 1.00 96.44 171 LEU A N 1
ATOM 1402 C CA . LEU A 1 171 ? -8.634 -12.358 -2.767 1.00 96.44 171 LEU A CA 1
ATOM 1403 C C . LEU A 1 171 ? -8.308 -11.638 -1.458 1.00 96.44 171 LEU A C 1
ATOM 1405 O O . LEU A 1 171 ? -8.433 -12.222 -0.380 1.00 96.44 171 LEU A O 1
ATOM 1409 N N . SER A 1 172 ? -7.953 -10.357 -1.525 1.00 94.94 172 SER A N 1
ATOM 1410 C CA . SER A 1 172 ? -7.689 -9.529 -0.346 1.00 94.94 172 SER A CA 1
ATOM 1411 C C . SER A 1 172 ? -8.910 -9.484 0.569 1.00 94.94 172 SER A C 1
ATOM 1413 O O . SER A 1 172 ? -8.811 -9.775 1.761 1.00 94.94 172 SER A O 1
ATOM 1415 N N . THR A 1 173 ? -10.091 -9.249 -0.005 1.00 95.50 173 THR A N 1
ATOM 1416 C CA . THR A 1 173 ? -11.372 -9.279 0.713 1.00 95.50 173 THR A CA 1
ATOM 1417 C C . THR A 1 173 ? -11.636 -10.637 1.358 1.00 95.50 173 THR A C 1
ATOM 1419 O O . THR A 1 173 ? -12.023 -10.728 2.529 1.00 95.50 173 THR A O 1
ATOM 1422 N N . TYR A 1 174 ? -11.370 -11.722 0.633 1.00 95.38 174 TYR A N 1
ATOM 1423 C CA . TYR A 1 174 ? -11.503 -13.076 1.152 1.00 95.38 174 TYR A CA 1
ATOM 1424 C C . TYR A 1 174 ? -10.608 -13.319 2.370 1.00 95.38 174 TYR A C 1
ATOM 1426 O O . TYR A 1 174 ? -11.076 -13.800 3.409 1.00 95.38 174 TYR A O 1
ATOM 1434 N N . PHE A 1 175 ? -9.330 -12.949 2.286 1.00 92.88 175 PHE A N 1
ATOM 1435 C CA . PHE A 1 175 ? -8.390 -13.118 3.390 1.00 92.88 175 PHE A CA 1
ATOM 1436 C C . PHE A 1 175 ? -8.748 -12.247 4.597 1.00 92.88 175 PHE A C 1
ATOM 1438 O O . PHE A 1 175 ? -8.719 -12.739 5.731 1.00 92.88 175 PHE A O 1
ATOM 1445 N N . SER A 1 176 ? -9.156 -10.995 4.384 1.00 90.00 176 SER A N 1
ATOM 1446 C CA . SER A 1 176 ? -9.555 -10.097 5.472 1.00 90.00 176 SER A CA 1
ATOM 1447 C C . SER A 1 176 ? -10.834 -10.584 6.168 1.00 90.00 176 SER A C 1
ATOM 1449 O O . SER A 1 176 ? -10.896 -10.612 7.401 1.00 90.00 176 SER A O 1
ATOM 1451 N N . THR A 1 177 ? -11.818 -11.102 5.422 1.00 91.75 177 THR A N 1
ATOM 1452 C CA . THR A 1 177 ? -13.079 -11.630 5.984 1.00 91.75 177 THR A CA 1
ATOM 1453 C C . THR A 1 177 ? -12.944 -13.003 6.656 1.00 91.75 177 THR A C 1
ATOM 1455 O O . THR A 1 177 ? -13.850 -13.430 7.384 1.00 91.75 177 THR A O 1
ATOM 1458 N N . LYS A 1 178 ? -11.825 -13.729 6.494 1.00 88.69 178 LYS A N 1
ATOM 1459 C CA . LYS A 1 178 ? -11.567 -14.960 7.275 1.00 88.69 178 LYS A CA 1
ATOM 1460 C C . LYS A 1 178 ? -11.527 -14.692 8.779 1.00 88.69 178 LYS A C 1
ATOM 1462 O O . LYS A 1 178 ? -11.962 -15.545 9.553 1.00 88.69 178 LYS A O 1
ATOM 1467 N N . ARG A 1 179 ? -11.070 -13.505 9.194 1.00 78.44 179 ARG A N 1
ATOM 1468 C CA . ARG A 1 179 ? -10.985 -13.113 10.612 1.00 78.44 179 ARG A CA 1
ATOM 1469 C C . ARG A 1 179 ? -12.356 -13.027 11.279 1.00 78.44 179 ARG A C 1
ATOM 1471 O O . ARG A 1 179 ? -12.478 -13.392 12.445 1.00 78.44 179 ARG A O 1
ATOM 1478 N N . LEU A 1 180 ? -13.390 -12.669 10.516 1.00 80.12 180 LEU A N 1
ATOM 1479 C CA . LEU A 1 180 ? -14.741 -12.476 11.037 1.00 80.12 180 LEU A CA 1
ATOM 1480 C C . LEU A 1 180 ? -15.302 -13.735 11.690 1.00 80.12 180 LEU A C 1
ATOM 1482 O O . LEU A 1 180 ? -16.048 -13.616 12.652 1.00 80.12 180 LEU A O 1
ATOM 1486 N N . ARG A 1 181 ? -14.952 -14.950 11.235 1.00 78.88 181 ARG A N 1
ATOM 1487 C CA . ARG A 1 181 ? -15.463 -16.206 11.829 1.00 78.88 181 ARG A CA 1
ATOM 1488 C C . ARG A 1 181 ? -15.309 -16.235 13.355 1.00 78.88 181 ARG A C 1
ATOM 1490 O O . ARG A 1 181 ? -16.235 -16.663 14.033 1.00 78.88 181 ARG A O 1
ATOM 1497 N N . LYS A 1 182 ? -14.221 -15.663 13.876 1.00 72.19 182 LYS A N 1
ATOM 1498 C CA . LYS A 1 182 ? -13.869 -15.655 15.303 1.00 72.19 182 LYS A CA 1
ATOM 1499 C C . LYS A 1 182 ? -14.671 -14.683 16.173 1.00 72.19 182 LYS A C 1
ATOM 1501 O O . LYS A 1 182 ? -14.551 -14.735 17.383 1.00 72.19 182 LYS A O 1
ATOM 1506 N N . ILE A 1 183 ? -15.502 -13.828 15.583 1.00 68.88 183 ILE A N 1
ATOM 1507 C CA . ILE A 1 183 ? -16.251 -12.776 16.291 1.00 68.88 183 ILE A CA 1
ATOM 1508 C C . ILE A 1 183 ? -17.505 -13.342 17.019 1.00 68.88 183 ILE A C 1
ATOM 1510 O O . ILE A 1 183 ? -18.329 -12.596 17.525 1.00 68.88 183 ILE A O 1
ATOM 1514 N N . ALA A 1 184 ? -17.700 -14.668 17.057 1.00 55.78 184 ALA A N 1
ATOM 1515 C CA . ALA A 1 184 ? -19.003 -15.296 17.319 1.00 55.78 184 ALA A CA 1
ATOM 1516 C C . ALA A 1 184 ? -19.491 -15.320 18.770 1.00 55.78 184 ALA A C 1
ATOM 1518 O O . ALA A 1 184 ? -20.690 -15.466 18.958 1.00 55.78 184 ALA A O 1
ATOM 1519 N N . SER A 1 185 ? -18.633 -15.241 19.783 1.00 52.78 185 SER A N 1
ATOM 1520 C CA . SER A 1 185 ? -19.053 -15.737 21.099 1.00 52.78 185 SER A CA 1
ATOM 1521 C C . SER A 1 185 ? -18.271 -15.088 22.226 1.00 52.78 185 SER A C 1
ATOM 1523 O O . SER A 1 185 ? -17.248 -15.645 22.598 1.00 52.78 185 SER A O 1
ATOM 1525 N N . VAL A 1 186 ? -18.710 -13.918 22.718 1.00 56.66 186 VAL A N 1
ATOM 1526 C CA . VAL A 1 186 ? -18.266 -13.278 23.989 1.00 56.66 186 VAL A CA 1
ATOM 1527 C C . VAL A 1 186 ? -16.772 -13.491 24.293 1.00 56.66 186 VAL A C 1
ATOM 1529 O O . VAL A 1 186 ? -16.361 -13.771 25.414 1.00 56.66 186 VAL A O 1
ATOM 1532 N N . SER A 1 187 ? -15.931 -13.472 23.256 1.00 45.19 187 SER A N 1
ATOM 1533 C CA . SER A 1 187 ? -14.645 -14.139 23.380 1.00 45.19 187 SER A CA 1
ATOM 1534 C C . SER A 1 187 ? -13.707 -13.129 23.996 1.00 45.19 187 SER A C 1
ATOM 1536 O O . SER A 1 187 ? -13.260 -12.211 23.301 1.00 45.19 187 SER A O 1
ATOM 1538 N N . PHE A 1 188 ? -13.419 -13.329 25.282 1.00 53.00 188 PHE A N 1
ATOM 1539 C CA . PHE A 1 188 ? -12.138 -12.983 25.885 1.00 53.00 188 PHE A CA 1
ATOM 1540 C C . PHE A 1 188 ? -11.039 -13.177 24.841 1.00 53.00 188 PHE A C 1
ATOM 1542 O O . PHE A 1 188 ? -11.097 -14.153 24.091 1.00 53.00 188 PHE A O 1
ATOM 1549 N N . ASP A 1 189 ? -10.090 -12.244 24.747 1.00 61.06 189 ASP A N 1
ATOM 1550 C CA . ASP A 1 189 ? -8.983 -12.299 23.790 1.00 61.06 189 ASP A CA 1
ATOM 1551 C C . ASP A 1 189 ? -8.293 -13.669 23.853 1.00 61.06 189 ASP A C 1
ATOM 1553 O O . ASP A 1 189 ? -7.411 -13.898 24.679 1.00 61.06 189 ASP A O 1
ATOM 1557 N N . ILE A 1 190 ? -8.721 -14.607 22.996 1.00 66.81 190 ILE A N 1
ATOM 1558 C CA . ILE A 1 190 ? -8.208 -15.973 23.028 1.00 66.81 190 ILE A CA 1
ATOM 1559 C C . ILE A 1 190 ? -6.735 -15.853 22.653 1.00 66.81 190 ILE A C 1
ATOM 1561 O O . ILE A 1 190 ? -6.436 -15.413 21.529 1.00 66.81 190 ILE A O 1
ATOM 1565 N N . PRO A 1 191 ? -5.810 -16.213 23.563 1.00 74.25 191 PRO A N 1
ATOM 1566 C CA . PRO A 1 191 ? -4.396 -16.050 23.311 1.00 74.25 191 PRO A CA 1
ATOM 1567 C C . PRO A 1 191 ? -4.040 -16.773 22.016 1.00 74.25 191 PRO A C 1
ATOM 1569 O O . PRO A 1 191 ? -4.501 -17.881 21.728 1.00 74.25 191 PRO A O 1
ATOM 1572 N N . GLU A 1 192 ? -3.246 -16.107 21.181 1.00 80.00 192 GLU A N 1
ATOM 1573 C CA . GLU A 1 192 ? -2.840 -16.672 19.903 1.00 80.00 192 GLU A CA 1
ATOM 1574 C C . GLU A 1 192 ? -2.164 -18.031 20.136 1.00 80.00 192 GLU A C 1
ATOM 1576 O O . GLU A 1 192 ? -1.168 -18.115 20.854 1.00 80.00 192 GLU A O 1
ATOM 1581 N N . SER A 1 193 ? -2.697 -19.091 19.515 1.00 88.25 193 SER A N 1
ATOM 1582 C CA . SER A 1 193 ? -2.158 -20.449 19.649 1.00 88.25 193 SER A CA 1
ATOM 1583 C C . SER A 1 193 ? -0.641 -20.457 19.421 1.00 88.25 193 SER A C 1
ATOM 1585 O O . SER A 1 193 ? -0.178 -19.883 18.423 1.00 88.25 193 SER A O 1
ATOM 1587 N N . LYS A 1 194 ? 0.116 -21.157 20.279 1.00 91.50 194 LYS A N 1
ATOM 1588 C CA . LYS A 1 194 ? 1.585 -21.269 20.179 1.00 91.50 194 LYS A CA 1
ATOM 1589 C C . LYS A 1 194 ? 2.037 -21.646 18.756 1.00 91.50 194 LYS A C 1
ATOM 1591 O O . LYS A 1 194 ? 2.932 -21.000 18.221 1.00 91.50 194 LYS A O 1
ATOM 1596 N N . LYS A 1 195 ? 1.338 -22.580 18.089 1.00 93.00 195 LYS A N 1
ATOM 1597 C CA . LYS A 1 195 ? 1.617 -23.003 16.700 1.00 93.00 195 LYS A CA 1
ATOM 1598 C C . LYS A 1 195 ? 1.570 -21.845 15.696 1.00 93.00 195 LYS A C 1
ATOM 1600 O O . LYS A 1 195 ? 2.526 -21.631 14.960 1.00 93.00 195 LYS A O 1
ATOM 1605 N N . LYS A 1 196 ? 0.495 -21.048 15.691 1.00 89.81 196 LYS A N 1
ATOM 1606 C CA . LYS A 1 196 ? 0.361 -19.885 14.792 1.00 89.81 196 LYS A CA 1
ATOM 1607 C C . LYS A 1 196 ? 1.425 -18.817 15.061 1.00 89.81 196 LYS A C 1
ATOM 1609 O O . LYS A 1 196 ? 1.916 -18.194 14.121 1.00 89.81 196 LYS A O 1
ATOM 1614 N N . ARG A 1 197 ? 1.776 -18.602 16.334 1.00 91.62 197 ARG A N 1
ATOM 1615 C CA . ARG A 1 197 ? 2.863 -17.691 16.715 1.00 91.62 197 ARG A CA 1
ATOM 1616 C C . ARG A 1 197 ? 4.199 -18.173 16.152 1.00 91.62 197 ARG A C 1
ATOM 1618 O O . ARG A 1 197 ? 4.883 -17.370 15.530 1.00 91.62 197 ARG A O 1
ATOM 1625 N N . ASN A 1 198 ? 4.525 -19.449 16.338 1.00 93.94 198 ASN A N 1
ATOM 1626 C CA . ASN A 1 198 ? 5.785 -20.023 15.874 1.00 93.94 198 ASN A CA 1
ATOM 1627 C C . ASN A 1 198 ? 5.875 -20.003 14.346 1.00 93.94 198 ASN A C 1
ATOM 1629 O O . ASN A 1 198 ? 6.872 -19.529 13.823 1.00 93.94 198 ASN A O 1
ATOM 1633 N N . LEU A 1 199 ? 4.808 -20.385 13.631 1.00 94.62 199 LEU A N 1
ATOM 1634 C CA . LEU A 1 199 ? 4.769 -20.293 12.165 1.00 94.62 199 LEU A CA 1
ATOM 1635 C C . LEU A 1 199 ? 5.043 -18.870 11.674 1.00 94.62 199 LEU A C 1
ATOM 1637 O O . LEU A 1 199 ? 5.810 -18.677 10.740 1.00 94.62 199 LEU A O 1
ATOM 1641 N N . ARG A 1 200 ? 4.457 -17.859 12.324 1.00 93.56 200 ARG A N 1
ATOM 1642 C CA . ARG A 1 200 ? 4.703 -16.464 11.948 1.00 93.56 200 ARG A CA 1
ATOM 1643 C C . ARG A 1 200 ? 6.162 -16.054 12.139 1.00 93.56 200 ARG A C 1
ATOM 1645 O O . ARG A 1 200 ? 6.685 -15.334 11.297 1.00 93.56 200 ARG A O 1
ATOM 1652 N N . ILE A 1 201 ? 6.782 -16.481 13.239 1.00 95.31 201 ILE A N 1
ATOM 1653 C CA . ILE A 1 201 ? 8.196 -16.208 13.513 1.00 95.31 201 ILE A CA 1
ATOM 1654 C C . ILE A 1 201 ? 9.059 -16.906 12.463 1.00 95.31 201 ILE A C 1
ATOM 1656 O O . ILE A 1 201 ? 9.862 -16.234 11.840 1.00 95.31 201 ILE A O 1
ATOM 1660 N N . ILE A 1 202 ? 8.817 -18.192 12.188 1.00 96.44 202 ILE A N 1
ATOM 1661 C CA . ILE A 1 202 ? 9.555 -18.965 11.178 1.00 96.44 202 ILE A CA 1
ATOM 1662 C C . ILE A 1 202 ? 9.477 -18.286 9.807 1.00 96.44 202 ILE A C 1
ATOM 1664 O O . ILE A 1 202 ? 10.512 -18.000 9.217 1.00 96.44 202 ILE A O 1
ATOM 1668 N N . PHE A 1 203 ? 8.276 -17.953 9.322 1.00 96.88 203 PHE A N 1
ATOM 1669 C CA . PHE A 1 203 ? 8.132 -17.263 8.035 1.00 96.88 203 PHE A CA 1
ATOM 1670 C C . PHE A 1 203 ? 8.818 -15.897 8.032 1.00 96.88 203 PHE A C 1
ATOM 1672 O O . PHE A 1 203 ? 9.524 -15.575 7.083 1.00 96.88 203 PHE A O 1
ATOM 1679 N N . SER A 1 204 ? 8.660 -15.108 9.099 1.00 96.25 204 SER A N 1
ATOM 1680 C CA . SER A 1 204 ? 9.348 -13.820 9.222 1.00 96.25 204 SER A CA 1
ATOM 1681 C C . SER A 1 204 ? 10.867 -13.979 9.179 1.00 96.25 204 SER A C 1
ATOM 1683 O O . SER A 1 204 ? 11.530 -13.182 8.525 1.00 96.25 204 SER A O 1
ATOM 1685 N N . SER A 1 205 ? 11.405 -14.996 9.855 1.00 95.75 205 SER A N 1
ATOM 1686 C CA . SER A 1 205 ? 12.831 -15.308 9.868 1.00 95.75 205 SER A CA 1
ATOM 1687 C C . SER A 1 205 ? 13.316 -15.712 8.480 1.00 95.75 205 SER A C 1
ATOM 1689 O O . SER A 1 205 ? 14.305 -15.155 8.022 1.00 95.75 205 SER A O 1
ATOM 1691 N N . ILE A 1 206 ? 12.591 -16.587 7.773 1.00 97.38 206 ILE A N 1
ATOM 1692 C CA . ILE A 1 206 ? 12.922 -16.992 6.396 1.00 97.38 206 ILE A CA 1
ATOM 1693 C C . ILE A 1 206 ? 12.990 -15.767 5.477 1.00 97.38 206 ILE A C 1
ATOM 1695 O O . ILE A 1 206 ? 14.008 -15.553 4.825 1.00 97.38 206 ILE A O 1
ATOM 1699 N N . PHE A 1 207 ? 11.957 -14.919 5.472 1.00 96.88 207 PHE A N 1
ATOM 1700 C CA . PHE A 1 207 ? 11.950 -13.712 4.641 1.00 96.88 207 PHE A CA 1
ATOM 1701 C C . PHE A 1 207 ? 13.082 -12.744 5.008 1.00 96.88 207 PHE A C 1
ATOM 1703 O O . PHE A 1 207 ? 13.744 -12.218 4.118 1.00 96.88 207 PHE A O 1
ATOM 1710 N N . SER A 1 208 ? 13.362 -12.556 6.303 1.00 94.19 208 SER A N 1
ATOM 1711 C CA . SER A 1 208 ? 14.484 -11.714 6.737 1.00 94.19 208 SER A CA 1
ATOM 1712 C C . SER A 1 208 ? 15.851 -12.291 6.357 1.00 94.19 208 SER A C 1
ATOM 1714 O O . SER A 1 208 ? 16.738 -11.535 5.973 1.00 94.19 208 SER A O 1
ATOM 1716 N N . LEU A 1 209 ? 16.018 -13.618 6.405 1.00 95.56 209 LEU A N 1
ATOM 1717 C CA . LEU A 1 209 ? 17.255 -14.292 6.013 1.00 95.56 209 LEU A CA 1
ATOM 1718 C C . LEU A 1 209 ? 17.495 -14.168 4.510 1.00 95.56 209 LEU A C 1
ATOM 1720 O O . LEU A 1 209 ? 18.627 -13.925 4.116 1.00 95.56 209 LEU A O 1
ATOM 1724 N N . ILE A 1 210 ? 16.446 -14.252 3.683 1.00 95.81 210 ILE A N 1
ATOM 1725 C CA . ILE A 1 210 ? 16.551 -13.989 2.240 1.00 95.81 210 ILE A CA 1
ATOM 1726 C C . ILE A 1 210 ? 17.032 -12.553 1.996 1.00 95.81 210 ILE A C 1
ATOM 1728 O O . ILE A 1 210 ? 17.942 -12.347 1.196 1.00 95.81 210 ILE A O 1
ATOM 1732 N N . CYS A 1 211 ? 16.477 -11.561 2.706 1.00 93.88 211 CYS A N 1
ATOM 1733 C CA . CYS A 1 211 ? 16.942 -10.175 2.599 1.00 93.88 211 CYS A CA 1
ATOM 1734 C C . CYS A 1 211 ? 18.424 -10.041 2.966 1.00 93.88 211 CYS A C 1
ATOM 1736 O O . CYS A 1 211 ? 19.180 -9.437 2.213 1.00 93.88 211 CYS A O 1
ATOM 1738 N N . ILE A 1 212 ? 18.838 -10.610 4.102 1.00 92.25 212 ILE A N 1
ATOM 1739 C CA . ILE A 1 212 ? 20.227 -10.539 4.575 1.00 92.25 212 ILE A CA 1
ATOM 1740 C C . ILE A 1 212 ? 21.164 -11.255 3.600 1.00 92.25 212 ILE A C 1
ATOM 1742 O O . ILE A 1 212 ? 22.191 -10.692 3.244 1.00 92.25 212 ILE A O 1
ATO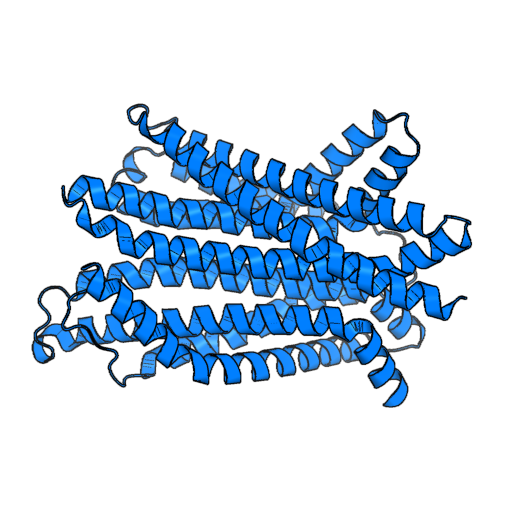M 1746 N N . ALA A 1 213 ? 20.801 -12.448 3.120 1.00 94.12 213 ALA A N 1
ATOM 1747 C CA . ALA A 1 213 ? 21.604 -13.216 2.172 1.00 94.12 213 ALA A CA 1
ATOM 1748 C C . ALA A 1 213 ? 21.836 -12.435 0.871 1.00 94.12 213 ALA A C 1
ATOM 1750 O O . ALA A 1 213 ? 22.980 -12.284 0.444 1.00 94.12 213 ALA A O 1
ATOM 1751 N N . LEU A 1 214 ? 20.770 -11.867 0.294 1.00 93.38 214 LEU A N 1
ATOM 1752 C CA . LEU A 1 214 ? 20.858 -11.041 -0.910 1.00 93.38 214 LEU A CA 1
ATOM 1753 C C . LEU A 1 214 ? 21.714 -9.787 -0.682 1.00 93.38 214 LEU A C 1
ATOM 1755 O O . LEU A 1 214 ? 22.582 -9.493 -1.496 1.00 93.38 214 LEU A O 1
ATOM 1759 N N . LEU A 1 215 ? 21.511 -9.069 0.428 1.00 90.38 215 LEU A N 1
ATOM 1760 C CA . LEU A 1 215 ? 22.279 -7.857 0.746 1.00 90.38 215 LEU A CA 1
ATOM 1761 C C . LEU A 1 215 ? 23.754 -8.145 1.065 1.00 90.38 215 LEU A C 1
ATOM 1763 O O . LEU A 1 215 ? 24.616 -7.337 0.740 1.00 90.38 215 LEU A O 1
ATOM 1767 N N . SER A 1 216 ? 24.053 -9.291 1.682 1.00 89.75 216 SER A N 1
ATOM 1768 C CA . SER A 1 216 ? 25.419 -9.681 2.057 1.00 89.75 216 SER A CA 1
ATOM 1769 C C . SER A 1 216 ? 26.289 -10.071 0.861 1.00 89.75 216 SER A C 1
ATOM 1771 O O . SER A 1 216 ? 27.513 -9.968 0.922 1.00 89.75 216 SER A O 1
ATOM 1773 N N . ASN A 1 217 ? 25.675 -10.503 -0.245 1.00 91.06 217 ASN A N 1
ATOM 1774 C CA . ASN A 1 217 ? 26.399 -10.905 -1.441 1.00 91.06 217 ASN A CA 1
ATOM 1775 C C . ASN A 1 217 ? 26.689 -9.685 -2.331 1.00 91.06 217 ASN A C 1
ATOM 1777 O O . ASN A 1 217 ? 25.970 -9.384 -3.291 1.00 91.06 217 ASN A O 1
ATOM 1781 N N . SER A 1 218 ? 27.785 -8.995 -2.008 1.00 86.00 218 SER A N 1
ATOM 1782 C CA . SER A 1 218 ? 28.237 -7.786 -2.705 1.00 86.00 218 SER A CA 1
ATOM 1783 C C . SER A 1 218 ? 28.454 -7.998 -4.206 1.00 86.00 218 SER A C 1
ATOM 1785 O O . SER A 1 218 ? 28.207 -7.076 -4.979 1.00 86.00 218 SER A O 1
ATOM 1787 N N . TYR A 1 219 ? 28.841 -9.202 -4.644 1.00 87.75 219 TYR A N 1
ATOM 1788 C CA . TYR A 1 219 ? 28.997 -9.525 -6.064 1.00 87.75 219 TYR A CA 1
ATOM 1789 C C . TYR A 1 219 ? 27.661 -9.482 -6.806 1.00 87.75 219 TYR A C 1
ATOM 1791 O O . TYR A 1 219 ? 27.576 -8.867 -7.865 1.00 87.75 219 TYR A O 1
ATOM 1799 N N . THR A 1 220 ? 26.606 -10.070 -6.235 1.00 87.19 220 THR A N 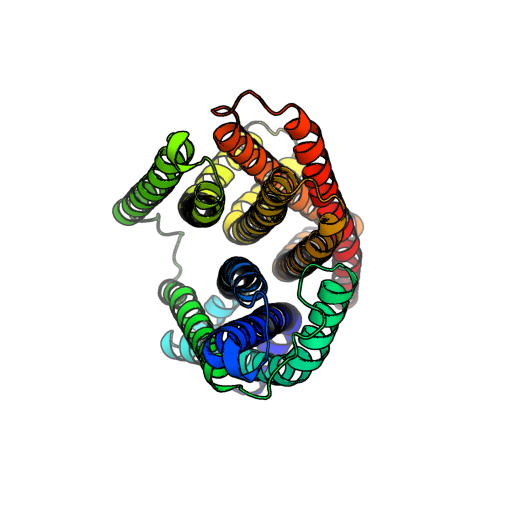1
ATOM 1800 C CA . THR A 1 220 ? 25.265 -10.047 -6.850 1.00 87.19 220 THR A CA 1
ATOM 1801 C C . THR A 1 220 ? 24.602 -8.675 -6.801 1.00 87.19 220 THR A C 1
ATOM 1803 O O . THR A 1 220 ? 23.787 -8.356 -7.661 1.00 87.19 220 THR A O 1
ATOM 1806 N N . MET A 1 221 ? 24.961 -7.848 -5.815 1.00 84.00 221 MET A N 1
ATOM 1807 C CA . MET A 1 221 ? 24.403 -6.504 -5.646 1.00 84.00 221 MET A CA 1
ATOM 1808 C C . MET A 1 221 ? 25.116 -5.426 -6.476 1.00 84.00 221 MET A C 1
ATOM 1810 O O . MET A 1 221 ? 24.682 -4.274 -6.482 1.00 84.00 221 MET A O 1
ATOM 1814 N N . ARG A 1 222 ? 26.187 -5.773 -7.201 1.00 82.25 222 ARG A N 1
ATOM 1815 C CA . ARG A 1 222 ? 26.844 -4.865 -8.152 1.00 82.25 222 ARG A CA 1
ATOM 1816 C C . ARG A 1 222 ? 26.086 -4.831 -9.481 1.00 82.25 222 ARG A C 1
ATOM 1818 O O . ARG A 1 222 ? 25.577 -5.845 -9.952 1.00 82.25 222 ARG A O 1
ATOM 1825 N N . GLY A 1 223 ? 26.059 -3.664 -10.119 1.00 81.00 223 GLY A N 1
ATOM 1826 C CA . GLY A 1 223 ? 25.473 -3.519 -11.451 1.00 81.00 223 GLY A CA 1
ATOM 1827 C C . GLY A 1 223 ? 23.952 -3.324 -11.467 1.00 81.00 223 GLY A C 1
ATOM 1828 O O . GLY A 1 223 ? 23.289 -3.227 -10.432 1.00 81.00 223 GLY A O 1
ATOM 1829 N N . GLY A 1 224 ? 23.384 -3.345 -12.676 1.00 77.06 224 GLY A N 1
ATOM 1830 C CA . GLY A 1 224 ? 21.933 -3.306 -12.889 1.00 77.06 224 GLY A CA 1
ATOM 1831 C C . GLY A 1 224 ? 21.181 -4.519 -12.320 1.00 77.06 224 GLY A C 1
ATOM 1832 O O . GLY A 1 224 ? 20.022 -4.391 -11.928 1.00 77.06 224 GLY A O 1
ATOM 1833 N N . LEU A 1 225 ? 21.837 -5.682 -12.204 1.00 81.94 225 LEU A N 1
ATOM 1834 C CA . LEU A 1 225 ? 21.240 -6.878 -11.595 1.00 81.94 225 LEU A CA 1
ATOM 1835 C C . LEU A 1 225 ? 20.950 -6.661 -10.104 1.00 81.94 225 LEU A C 1
ATOM 1837 O O . LEU A 1 225 ? 19.852 -6.978 -9.643 1.00 81.94 225 LEU A O 1
ATOM 1841 N N . GLY A 1 226 ? 21.890 -6.057 -9.371 1.00 85.38 226 GLY A N 1
ATOM 1842 C CA . GLY A 1 226 ? 21.714 -5.724 -7.958 1.00 85.38 226 GLY A CA 1
ATOM 1843 C C . GLY A 1 226 ? 20.524 -4.801 -7.705 1.00 85.38 226 GLY A C 1
ATOM 1844 O O . GLY A 1 226 ? 19.764 -5.011 -6.761 1.00 85.38 226 GLY A O 1
ATOM 1845 N N . LEU A 1 227 ? 20.290 -3.836 -8.599 1.00 81.06 227 LEU A N 1
ATOM 1846 C CA . LEU A 1 227 ? 19.089 -3.002 -8.553 1.00 81.06 227 LEU A CA 1
ATOM 1847 C C . LEU A 1 227 ? 17.813 -3.827 -8.726 1.00 81.06 227 LEU A C 1
ATOM 1849 O O . LEU A 1 227 ? 16.895 -3.700 -7.924 1.00 81.06 227 LEU A O 1
ATOM 1853 N N . GLY A 1 228 ? 17.753 -4.714 -9.722 1.00 83.44 228 GLY A N 1
ATOM 1854 C CA . GLY A 1 228 ? 16.597 -5.598 -9.897 1.00 83.44 228 GLY A CA 1
ATOM 1855 C C . GLY A 1 228 ? 16.318 -6.450 -8.652 1.00 83.44 228 GLY A C 1
ATOM 1856 O O . GLY A 1 228 ? 15.173 -6.553 -8.204 1.00 83.44 228 GLY A O 1
ATOM 1857 N N . LEU A 1 229 ? 17.373 -6.994 -8.032 1.00 89.81 229 LEU A N 1
ATOM 1858 C CA . LEU A 1 229 ? 17.271 -7.750 -6.782 1.00 89.81 229 LEU A CA 1
ATOM 1859 C C . LEU A 1 229 ? 16.828 -6.885 -5.593 1.00 89.81 229 LEU A C 1
ATOM 1861 O O . LEU A 1 229 ? 16.165 -7.400 -4.693 1.00 89.81 229 LEU A O 1
ATOM 1865 N N . LEU A 1 230 ? 17.117 -5.580 -5.591 1.00 89.00 230 LEU A N 1
ATOM 1866 C CA . LEU A 1 230 ? 16.724 -4.656 -4.523 1.00 89.00 230 LEU A CA 1
ATOM 1867 C C . LEU A 1 230 ? 15.202 -4.629 -4.322 1.00 89.00 230 LEU A C 1
ATOM 1869 O O . LEU A 1 230 ? 14.745 -4.608 -3.178 1.00 89.00 230 LEU A O 1
ATOM 1873 N N . ILE A 1 231 ? 14.410 -4.720 -5.401 1.00 90.00 231 ILE A N 1
ATOM 1874 C CA . ILE A 1 231 ? 12.944 -4.859 -5.305 1.00 90.00 231 ILE A CA 1
ATOM 1875 C C . ILE A 1 231 ? 12.582 -6.084 -4.462 1.00 90.00 231 ILE A C 1
ATOM 1877 O O . ILE A 1 231 ? 11.755 -5.995 -3.554 1.00 90.00 231 ILE A O 1
ATOM 1881 N N . ILE A 1 232 ? 13.204 -7.229 -4.748 1.00 91.69 232 ILE A N 1
ATOM 1882 C CA . ILE A 1 232 ? 12.937 -8.495 -4.057 1.00 91.69 232 ILE A CA 1
ATOM 1883 C C . ILE A 1 232 ? 13.314 -8.374 -2.578 1.00 91.69 232 ILE A C 1
ATOM 1885 O O . ILE A 1 232 ? 12.563 -8.830 -1.713 1.00 91.69 232 ILE A O 1
ATOM 1889 N N . VAL A 1 233 ? 14.433 -7.710 -2.269 1.00 92.69 233 VAL A N 1
ATOM 1890 C CA . VAL A 1 233 ? 14.834 -7.437 -0.882 1.00 92.69 233 VAL A CA 1
ATOM 1891 C C . VAL A 1 233 ? 13.780 -6.583 -0.173 1.00 92.69 233 VAL A C 1
ATOM 1893 O O . VAL A 1 233 ? 13.360 -6.960 0.921 1.00 92.69 233 VAL A O 1
ATOM 1896 N N . ILE A 1 234 ? 13.309 -5.486 -0.779 1.00 92.62 234 ILE A N 1
ATOM 1897 C CA . ILE A 1 234 ? 12.274 -4.621 -0.185 1.00 92.62 234 ILE A CA 1
ATOM 1898 C C . ILE A 1 234 ? 10.983 -5.402 0.056 1.00 92.62 234 ILE A C 1
ATOM 1900 O O . ILE A 1 234 ? 10.423 -5.336 1.149 1.00 92.62 234 ILE A O 1
ATOM 1904 N N . ILE A 1 235 ? 10.511 -6.161 -0.936 1.00 93.50 235 ILE A N 1
ATOM 1905 C CA . ILE A 1 235 ? 9.274 -6.944 -0.830 1.00 93.50 235 ILE A CA 1
ATOM 1906 C C . ILE A 1 235 ? 9.366 -7.929 0.339 1.00 93.50 235 ILE A C 1
ATOM 1908 O O . ILE A 1 235 ? 8.496 -7.939 1.214 1.00 93.50 235 ILE A O 1
ATOM 1912 N N . ASN A 1 236 ? 10.438 -8.723 0.391 1.00 94.75 236 ASN A N 1
ATOM 1913 C CA . ASN A 1 236 ? 10.652 -9.697 1.459 1.00 94.75 236 ASN A CA 1
ATOM 1914 C C . ASN A 1 236 ? 10.784 -9.018 2.827 1.00 94.75 236 ASN A C 1
ATOM 1916 O O . ASN A 1 236 ? 10.247 -9.518 3.817 1.00 94.75 236 ASN A O 1
ATOM 1920 N N . PHE A 1 237 ? 11.420 -7.848 2.882 1.00 94.44 237 PHE A N 1
ATOM 1921 C CA . PHE A 1 237 ? 11.572 -7.085 4.112 1.00 94.44 237 PHE A CA 1
ATOM 1922 C C . PHE A 1 237 ? 10.223 -6.570 4.628 1.00 94.44 237 PHE A C 1
ATOM 1924 O O . PHE A 1 237 ? 9.882 -6.779 5.795 1.00 94.44 237 PHE A O 1
ATOM 1931 N N . VAL A 1 238 ? 9.417 -5.953 3.758 1.00 93.44 238 VAL A N 1
ATOM 1932 C CA . VAL A 1 238 ? 8.066 -5.480 4.096 1.00 93.44 238 VAL A CA 1
ATOM 1933 C C . VAL A 1 238 ? 7.199 -6.652 4.563 1.00 93.44 238 VAL A C 1
ATOM 1935 O O . VAL A 1 238 ? 6.494 -6.529 5.569 1.00 93.44 238 VAL A O 1
ATOM 1938 N N . PHE A 1 239 ? 7.290 -7.816 3.910 1.00 93.75 239 PHE A N 1
ATOM 1939 C CA . PHE A 1 239 ? 6.596 -9.026 4.355 1.00 93.75 239 PHE A CA 1
ATOM 1940 C C . PHE A 1 239 ? 7.069 -9.502 5.731 1.00 93.75 239 PHE A C 1
ATOM 1942 O O . PHE A 1 239 ? 6.226 -9.707 6.610 1.00 93.75 239 PHE A O 1
ATOM 1949 N N . ALA A 1 240 ? 8.377 -9.629 5.961 1.00 95.56 240 ALA A N 1
ATOM 1950 C CA . ALA A 1 240 ? 8.933 -10.019 7.256 1.00 95.56 240 ALA A CA 1
ATOM 1951 C C . ALA A 1 240 ? 8.462 -9.070 8.368 1.00 95.56 240 ALA A C 1
ATOM 1953 O O . ALA A 1 240 ? 7.903 -9.502 9.384 1.00 95.56 240 ALA A O 1
ATOM 1954 N N . PHE A 1 241 ? 8.582 -7.761 8.137 1.00 94.38 241 PHE A N 1
ATOM 1955 C CA . PHE A 1 241 ? 8.138 -6.753 9.085 1.00 94.38 241 PHE A CA 1
ATOM 1956 C C . PHE A 1 241 ? 6.631 -6.842 9.337 1.00 94.38 241 PHE A C 1
ATOM 1958 O O . PHE A 1 241 ? 6.219 -6.856 10.493 1.00 94.38 241 PHE A O 1
ATOM 1965 N N . SER A 1 242 ? 5.799 -7.026 8.306 1.00 93.62 242 SER A N 1
ATOM 1966 C CA . SER A 1 242 ? 4.342 -7.163 8.461 1.00 93.62 242 SER A CA 1
ATOM 1967 C C . SER A 1 242 ? 3.924 -8.329 9.373 1.00 93.62 242 SER A C 1
ATOM 1969 O O . SER A 1 242 ? 2.877 -8.280 10.029 1.00 93.62 242 SER A O 1
ATOM 1971 N N . LEU A 1 243 ? 4.752 -9.374 9.461 1.00 94.12 243 LEU A N 1
ATOM 1972 C CA . LEU A 1 243 ? 4.507 -10.539 10.300 1.00 94.12 243 LEU A CA 1
ATOM 1973 C C . LEU A 1 243 ? 4.905 -10.270 11.762 1.00 94.12 243 LEU A C 1
ATOM 1975 O O . LEU A 1 243 ? 4.090 -10.467 12.676 1.00 94.12 243 LEU A O 1
ATOM 1979 N N . ILE A 1 244 ? 6.134 -9.820 12.014 1.00 95.56 244 ILE A N 1
ATOM 1980 C CA . ILE A 1 244 ? 6.671 -9.726 13.383 1.00 95.56 244 ILE A CA 1
ATOM 1981 C C . ILE A 1 244 ? 6.600 -8.320 13.992 1.00 95.56 244 ILE A C 1
ATOM 1983 O O . ILE A 1 244 ? 6.450 -8.182 15.210 1.00 95.56 244 ILE A O 1
ATOM 1987 N N . GLY A 1 245 ? 6.608 -7.284 13.153 1.00 93.75 245 GLY A N 1
ATOM 1988 C CA . GLY A 1 245 ? 6.719 -5.873 13.524 1.00 93.75 245 GLY A CA 1
ATOM 1989 C C . GLY A 1 245 ? 5.660 -5.418 14.521 1.00 93.75 245 GLY A C 1
ATOM 1990 O O . GLY A 1 245 ? 5.980 -4.723 15.481 1.00 93.75 245 GLY A O 1
ATOM 1991 N N . LYS A 1 246 ? 4.418 -5.909 14.404 1.00 93.94 246 LYS A N 1
ATOM 1992 C CA . LYS A 1 246 ? 3.343 -5.590 15.359 1.00 93.94 246 LYS A CA 1
ATOM 1993 C C . LYS A 1 246 ? 3.725 -5.961 16.796 1.00 93.94 246 LYS A C 1
ATOM 1995 O O . LYS A 1 246 ? 3.437 -5.218 17.733 1.00 93.94 246 LYS A O 1
ATOM 2000 N N . LYS A 1 247 ? 4.318 -7.145 16.987 1.00 93.69 247 LYS A N 1
ATOM 2001 C CA . LYS A 1 247 ? 4.684 -7.647 18.321 1.00 93.69 247 LYS A CA 1
ATOM 2002 C C . LYS A 1 247 ? 5.869 -6.877 18.882 1.00 93.69 247 LYS A C 1
ATOM 2004 O O . LYS A 1 247 ? 5.831 -6.533 20.058 1.00 93.69 247 LYS A O 1
ATOM 2009 N N . LEU A 1 248 ? 6.849 -6.569 18.034 1.00 93.44 248 LEU A N 1
ATOM 2010 C CA . LEU A 1 248 ? 7.979 -5.718 18.397 1.00 93.44 248 LEU A CA 1
ATOM 2011 C C . LEU A 1 248 ? 7.491 -4.340 18.853 1.00 93.44 248 LEU A C 1
ATOM 2013 O O . LEU A 1 248 ? 7.820 -3.909 19.952 1.00 93.44 248 LEU A O 1
ATOM 2017 N N . LEU A 1 249 ? 6.616 -3.696 18.079 1.00 93.88 249 LEU A N 1
ATOM 2018 C CA . LEU A 1 249 ? 6.099 -2.372 18.418 1.00 93.88 249 LEU A CA 1
ATOM 2019 C C . LEU A 1 249 ? 5.281 -2.392 19.715 1.00 93.88 249 LEU A C 1
ATOM 2021 O O . LEU A 1 249 ? 5.468 -1.543 20.581 1.00 93.88 249 LEU A O 1
ATOM 2025 N N . CYS A 1 250 ? 4.427 -3.401 19.901 1.00 94.75 250 CYS A N 1
ATOM 2026 C CA . CYS A 1 250 ? 3.687 -3.583 21.150 1.00 94.75 250 CYS A CA 1
ATOM 2027 C C . CYS A 1 250 ? 4.622 -3.786 22.356 1.00 94.75 250 CYS A C 1
ATOM 2029 O O . CYS A 1 250 ? 4.369 -3.230 23.423 1.00 94.75 250 CYS A O 1
ATOM 2031 N N . TYR A 1 251 ? 5.703 -4.554 22.191 1.00 95.12 251 TYR A N 1
ATOM 2032 C CA . TYR A 1 251 ? 6.712 -4.749 23.230 1.00 95.12 251 TYR A CA 1
ATOM 2033 C C . TYR A 1 251 ? 7.395 -3.428 23.606 1.00 95.12 251 TYR A C 1
ATOM 2035 O O . TYR A 1 251 ? 7.436 -3.087 24.788 1.00 95.12 251 TYR A O 1
ATOM 2043 N N . PHE A 1 252 ? 7.834 -2.643 22.616 1.00 93.69 252 PHE A N 1
ATOM 2044 C CA . PHE A 1 252 ? 8.429 -1.327 22.856 1.00 93.69 252 PHE A CA 1
ATOM 2045 C C . PHE A 1 252 ? 7.455 -0.373 23.555 1.00 93.69 252 PHE A C 1
ATOM 2047 O O . PHE A 1 252 ? 7.818 0.228 24.564 1.00 93.69 252 PHE A O 1
ATOM 2054 N N . LEU A 1 253 ? 6.202 -0.283 23.098 1.00 94.00 253 LEU A N 1
ATOM 2055 C CA . LEU A 1 253 ? 5.192 0.565 23.743 1.00 94.00 253 LEU A CA 1
ATOM 2056 C C . LEU A 1 253 ? 4.933 0.163 25.200 1.00 94.00 253 LEU A C 1
ATOM 2058 O O . LEU A 1 253 ? 4.829 1.033 26.061 1.00 94.00 253 LEU A O 1
ATOM 2062 N N . LYS A 1 254 ? 4.878 -1.139 25.508 1.00 94.81 254 LYS A N 1
ATOM 2063 C CA . LYS A 1 254 ? 4.736 -1.626 26.892 1.00 94.81 254 LYS A CA 1
ATOM 2064 C C . LYS A 1 254 ? 5.944 -1.272 27.757 1.00 94.81 254 LYS A C 1
ATOM 2066 O O . LYS A 1 254 ? 5.772 -0.915 28.921 1.00 94.81 254 LYS A O 1
ATOM 2071 N N . LEU A 1 255 ? 7.149 -1.347 27.193 1.00 94.62 255 LEU A N 1
ATOM 2072 C CA . LEU A 1 255 ? 8.381 -0.961 27.877 1.00 94.62 255 LEU A CA 1
ATOM 2073 C C . LEU A 1 255 ? 8.385 0.540 28.208 1.00 94.62 255 LEU A C 1
ATOM 2075 O O . LEU A 1 255 ? 8.725 0.910 29.332 1.00 94.62 255 LEU A O 1
ATOM 2079 N N . PHE A 1 256 ? 7.934 1.389 27.278 1.00 92.19 256 PHE A N 1
ATOM 2080 C CA . PHE A 1 256 ? 7.740 2.820 27.529 1.00 92.19 256 PHE A CA 1
ATOM 2081 C C . PHE A 1 256 ? 6.636 3.091 28.559 1.00 92.19 256 PHE A C 1
ATOM 2083 O O . PHE A 1 256 ? 6.831 3.932 29.436 1.00 92.19 256 PHE A O 1
ATOM 2090 N N . ASN A 1 257 ? 5.520 2.354 28.511 1.00 92.94 257 ASN A N 1
ATOM 2091 C CA . ASN A 1 257 ? 4.414 2.533 29.456 1.00 92.94 257 ASN A CA 1
ATOM 2092 C C . ASN A 1 257 ? 4.847 2.234 30.896 1.00 92.94 257 ASN A C 1
ATOM 2094 O O . ASN A 1 257 ? 4.597 3.033 31.792 1.00 92.94 257 ASN A O 1
ATOM 2098 N N . LYS A 1 258 ? 5.608 1.149 31.112 1.00 93.75 258 LYS A N 1
ATOM 2099 C CA . LYS A 1 258 ? 6.117 0.770 32.444 1.00 93.75 258 LYS A CA 1
ATOM 2100 C C . LYS A 1 258 ? 7.003 1.849 33.084 1.00 93.75 258 LYS A C 1
ATOM 2102 O O . LYS A 1 258 ? 7.110 1.907 34.304 1.00 93.75 258 LYS A O 1
ATOM 2107 N N . ARG A 1 259 ? 7.657 2.691 32.278 1.00 91.94 259 ARG A N 1
ATOM 2108 C CA . ARG A 1 259 ? 8.530 3.776 32.759 1.00 91.94 259 ARG A CA 1
ATOM 2109 C C . ARG A 1 259 ? 7.795 5.102 32.971 1.00 91.94 259 ARG A C 1
ATOM 2111 O O . ARG A 1 259 ? 8.374 6.025 33.541 1.00 91.94 259 ARG A O 1
ATOM 2118 N N . SER A 1 260 ? 6.553 5.234 32.510 1.00 88.19 260 SER A N 1
ATOM 2119 C CA . SER A 1 260 ? 5.814 6.493 32.581 1.00 88.19 260 SER A CA 1
ATOM 2120 C C . SER A 1 260 ? 5.113 6.667 33.930 1.00 88.19 260 SER A C 1
ATOM 2122 O O . SER A 1 260 ? 4.304 5.836 34.320 1.00 88.19 260 SER A O 1
ATOM 2124 N N . LYS A 1 261 ? 5.370 7.790 34.617 1.00 92.56 261 LYS A N 1
ATOM 2125 C CA . LYS A 1 261 ? 4.655 8.189 35.849 1.00 92.56 261 LYS A CA 1
ATOM 2126 C C . LYS A 1 261 ? 3.455 9.121 35.603 1.00 92.56 261 LYS A C 1
ATOM 2128 O O . LYS A 1 261 ? 2.686 9.381 36.517 1.00 92.56 261 LYS A O 1
ATOM 2133 N N . SER A 1 262 ? 3.301 9.668 34.393 1.00 92.31 262 SER A N 1
ATOM 2134 C CA . SER A 1 262 ? 2.253 10.657 34.088 1.00 92.31 262 SER A CA 1
ATOM 2135 C C . SER A 1 262 ? 0.971 9.981 33.602 1.00 92.31 262 SER A C 1
ATOM 2137 O O . SER A 1 262 ? 1.012 9.256 32.610 1.00 92.31 262 SER A O 1
ATOM 2139 N N . ILE A 1 263 ? -0.165 10.293 34.240 1.00 85.75 263 ILE A N 1
ATOM 2140 C CA . ILE A 1 263 ? -1.499 9.754 33.909 1.00 85.75 263 ILE A CA 1
ATOM 2141 C C . ILE A 1 263 ? -1.831 9.953 32.422 1.00 85.75 263 ILE A C 1
ATOM 2143 O O . ILE A 1 263 ? -2.228 9.010 31.743 1.00 85.75 263 ILE A O 1
ATOM 2147 N N . TYR A 1 264 ? -1.596 11.153 31.878 1.00 83.25 264 TYR A N 1
ATOM 2148 C CA . TYR A 1 264 ? -1.856 11.446 30.463 1.00 83.25 264 TYR A CA 1
ATOM 2149 C C . TYR A 1 264 ? -1.035 10.565 29.520 1.00 83.25 264 TYR A C 1
ATOM 2151 O O . TYR A 1 264 ? -1.558 10.062 28.527 1.00 83.25 264 TYR A O 1
ATOM 2159 N N . LYS A 1 265 ? 0.249 10.351 29.834 1.00 86.56 265 LYS A N 1
ATOM 2160 C CA . LYS A 1 265 ? 1.122 9.483 29.034 1.00 86.56 265 LYS A CA 1
ATOM 2161 C C . LYS A 1 265 ? 0.644 8.033 29.080 1.00 86.56 265 LYS A C 1
ATOM 2163 O O . LYS A 1 265 ? 0.650 7.382 28.041 1.00 86.56 265 LYS A O 1
ATOM 2168 N N . THR A 1 266 ? 0.203 7.555 30.243 1.00 88.56 266 THR A N 1
ATOM 2169 C CA . THR A 1 266 ? -0.345 6.202 30.404 1.00 88.56 266 THR A CA 1
ATOM 2170 C C . THR A 1 266 ? -1.608 6.019 29.566 1.00 88.56 266 THR A C 1
ATOM 2172 O O . THR A 1 266 ? -1.660 5.091 28.768 1.00 88.56 266 THR A O 1
ATOM 2175 N N . ILE A 1 267 ? -2.559 6.961 29.626 1.00 85.81 267 ILE A N 1
ATOM 2176 C CA . ILE A 1 267 ? -3.790 6.919 28.814 1.00 85.81 267 ILE A CA 1
ATOM 2177 C C . ILE A 1 267 ? -3.466 6.883 27.313 1.00 85.81 267 ILE A C 1
ATOM 2179 O O . ILE A 1 267 ? -4.033 6.084 26.566 1.00 85.81 267 ILE A O 1
ATOM 2183 N N . VAL A 1 268 ? -2.536 7.730 26.853 1.00 88.25 268 VAL A N 1
ATOM 2184 C CA . VAL A 1 268 ? -2.132 7.756 25.438 1.00 88.25 268 VAL A CA 1
ATOM 2185 C C . VAL A 1 268 ? -1.457 6.441 25.043 1.00 88.25 268 VAL A C 1
ATOM 2187 O O . VAL A 1 268 ? -1.825 5.856 24.028 1.00 88.25 268 VAL A O 1
ATOM 2190 N N . LEU A 1 269 ? -0.505 5.935 25.831 1.00 90.00 269 LEU A N 1
ATOM 2191 C CA . LEU A 1 269 ? 0.209 4.692 25.519 1.00 90.00 269 LEU A CA 1
ATOM 2192 C C . LEU A 1 269 ? -0.706 3.465 25.554 1.00 90.00 269 LEU A C 1
ATOM 2194 O O . LEU A 1 269 ? -0.595 2.611 24.677 1.00 90.00 269 LEU A O 1
ATOM 2198 N N . GLU A 1 270 ? -1.628 3.383 26.508 1.00 89.94 270 GLU A N 1
ATOM 2199 C CA . GLU A 1 270 ? -2.626 2.314 26.570 1.00 89.94 270 GLU A CA 1
ATOM 2200 C C . GLU A 1 270 ? -3.563 2.358 25.366 1.00 89.94 270 GLU A C 1
ATOM 2202 O O . GLU A 1 270 ? -3.759 1.330 24.715 1.00 89.94 270 GLU A O 1
ATOM 2207 N N . SER A 1 271 ? -4.027 3.550 24.978 1.00 89.12 271 SER A N 1
ATOM 2208 C CA . SER A 1 271 ? -4.812 3.740 23.755 1.00 89.12 271 SER A CA 1
ATOM 2209 C C . SER A 1 271 ? -4.049 3.288 22.504 1.00 89.12 271 SER A C 1
ATOM 2211 O O . SER A 1 271 ? -4.612 2.611 21.638 1.00 89.12 271 SER A O 1
ATOM 2213 N N . LEU A 1 272 ? -2.747 3.587 22.406 1.00 91.00 272 LEU A N 1
ATOM 2214 C CA . LEU A 1 272 ? -1.901 3.124 21.298 1.00 91.00 272 LEU A CA 1
ATOM 2215 C C . LEU A 1 272 ? -1.709 1.601 21.314 1.00 91.00 272 LEU A C 1
ATOM 2217 O O . LEU A 1 272 ? -1.731 0.975 20.254 1.00 91.00 272 LEU A O 1
ATOM 2221 N N . ILE A 1 273 ? -1.534 0.993 22.491 1.00 92.75 273 ILE A N 1
ATOM 2222 C CA . ILE A 1 273 ? -1.381 -0.460 22.649 1.00 92.75 273 ILE A CA 1
ATOM 2223 C C . ILE A 1 273 ? -2.675 -1.183 22.266 1.00 92.75 273 ILE A C 1
ATOM 2225 O O . ILE A 1 273 ? -2.617 -2.172 21.534 1.00 92.75 273 ILE A O 1
ATOM 2229 N N . GLU A 1 274 ? -3.832 -0.690 22.704 1.00 89.38 274 GLU A N 1
ATOM 2230 C CA . GLU A 1 274 ? -5.140 -1.252 22.357 1.00 89.38 274 GLU A CA 1
ATOM 2231 C C . GLU A 1 274 ? -5.384 -1.168 20.842 1.00 89.38 274 GLU A C 1
ATOM 2233 O O . GLU A 1 274 ? -5.808 -2.124 20.185 1.00 89.38 274 GLU A O 1
ATOM 2238 N N . ASN A 1 275 ? -5.003 -0.038 20.249 1.00 89.69 275 ASN A N 1
ATOM 2239 C CA . ASN A 1 275 ? -5.186 0.232 18.832 1.00 89.69 275 ASN A CA 1
ATOM 2240 C C . ASN A 1 275 ? -4.005 -0.181 17.945 1.00 89.69 275 ASN A C 1
ATOM 2242 O O . ASN A 1 275 ? -3.995 0.123 16.747 1.00 89.69 275 ASN A O 1
ATOM 2246 N N . ILE A 1 276 ? -3.040 -0.932 18.482 1.00 91.94 276 ILE A N 1
ATOM 2247 C CA . ILE A 1 276 ? -1.794 -1.262 17.783 1.00 91.94 276 ILE A CA 1
ATOM 2248 C C . ILE A 1 276 ? -2.035 -1.973 16.451 1.00 91.94 276 ILE A C 1
ATOM 2250 O O . ILE A 1 276 ? -1.281 -1.793 15.505 1.00 91.94 276 ILE A O 1
ATOM 2254 N N . ASN A 1 277 ? -3.107 -2.764 16.340 1.00 88.25 277 ASN A N 1
ATOM 2255 C CA . ASN A 1 277 ? -3.497 -3.401 15.080 1.00 88.25 277 ASN A CA 1
ATOM 2256 C C . ASN A 1 277 ? -3.738 -2.384 13.960 1.00 88.25 277 ASN A C 1
ATOM 2258 O O . ASN A 1 277 ? -3.304 -2.611 12.836 1.00 88.25 277 ASN A O 1
ATOM 2262 N N . LYS A 1 278 ? -4.447 -1.298 14.276 1.00 89.69 278 LYS A N 1
ATOM 2263 C CA . LYS A 1 278 ? -4.845 -0.265 13.319 1.00 89.69 278 LYS A CA 1
ATOM 2264 C C . LYS A 1 278 ? -3.640 0.602 12.951 1.00 89.69 278 LYS A C 1
ATOM 2266 O O . LYS A 1 278 ? -3.379 0.834 11.778 1.00 89.69 278 LYS A O 1
ATOM 2271 N N . ILE A 1 279 ? -2.860 0.993 13.962 1.00 90.12 279 ILE A N 1
ATOM 2272 C CA . ILE A 1 279 ? -1.655 1.820 13.809 1.00 90.12 279 ILE A CA 1
ATOM 2273 C C . ILE A 1 279 ? -0.553 1.067 13.057 1.00 90.12 279 ILE A C 1
ATOM 2275 O O . ILE A 1 279 ? 0.136 1.630 12.220 1.00 90.12 279 ILE A O 1
ATOM 2279 N N . PHE A 1 280 ? -0.398 -0.232 13.295 1.00 91.94 280 PHE A N 1
ATOM 2280 C CA . PHE A 1 280 ? 0.634 -1.013 12.623 1.00 91.94 280 PHE A CA 1
ATOM 2281 C C . PHE A 1 280 ? 0.434 -1.089 11.101 1.00 91.94 280 PHE A C 1
ATOM 2283 O O . PHE A 1 280 ? 1.409 -1.103 10.356 1.00 91.94 280 PHE A O 1
ATOM 2290 N N . VAL A 1 281 ? -0.818 -1.089 10.629 1.00 90.38 281 VAL A N 1
ATOM 2291 C CA . VAL A 1 281 ? -1.117 -1.031 9.190 1.00 90.38 281 VAL A CA 1
ATOM 2292 C C . VAL A 1 281 ? -0.606 0.277 8.578 1.00 90.38 281 VAL A C 1
ATOM 2294 O O . VAL A 1 281 ? 0.035 0.239 7.532 1.00 90.38 281 VAL A O 1
ATOM 2297 N N . LEU A 1 282 ? -0.820 1.410 9.259 1.00 87.56 282 LEU A N 1
ATOM 2298 C CA . LEU A 1 282 ? -0.304 2.724 8.852 1.00 87.56 282 LEU A CA 1
ATOM 2299 C C . LEU A 1 282 ? 1.222 2.731 8.737 1.00 87.56 282 LEU A C 1
ATOM 2301 O O . LEU A 1 282 ? 1.772 3.193 7.741 1.00 87.56 282 LEU A O 1
ATOM 2305 N N . ILE A 1 283 ? 1.894 2.188 9.751 1.00 90.75 283 ILE A N 1
ATOM 2306 C CA . ILE A 1 283 ? 3.356 2.159 9.826 1.00 90.75 283 ILE A CA 1
ATOM 2307 C C . ILE A 1 283 ? 3.941 1.303 8.703 1.00 90.75 283 ILE A C 1
ATOM 2309 O O . ILE A 1 283 ? 4.857 1.745 8.016 1.00 90.75 283 ILE A O 1
ATOM 2313 N N . ASN A 1 284 ? 3.392 0.107 8.477 1.00 91.25 284 ASN A N 1
ATOM 2314 C CA . ASN A 1 284 ? 3.838 -0.763 7.387 1.00 91.25 284 ASN A CA 1
ATOM 2315 C C . ASN A 1 284 ? 3.701 -0.098 6.020 1.00 91.25 284 ASN A C 1
ATOM 2317 O O . ASN A 1 284 ? 4.556 -0.270 5.159 1.00 91.25 284 ASN A O 1
ATOM 2321 N N . LEU A 1 285 ? 2.602 0.621 5.820 1.00 88.62 285 LEU A N 1
ATOM 2322 C CA . LEU A 1 285 ? 2.295 1.287 4.569 1.00 88.62 285 LEU A CA 1
ATOM 2323 C C . LEU A 1 285 ? 3.274 2.437 4.311 1.00 88.62 285 LEU A C 1
ATOM 2325 O O . LEU A 1 285 ? 3.881 2.484 3.246 1.00 88.62 285 LEU A O 1
ATOM 2329 N N . LEU A 1 286 ? 3.524 3.285 5.314 1.00 87.38 286 LEU A N 1
ATOM 2330 C CA . LEU A 1 286 ? 4.534 4.344 5.227 1.00 87.38 286 LEU A CA 1
ATOM 2331 C C . LEU A 1 286 ? 5.944 3.783 4.981 1.00 87.38 286 LEU A C 1
ATOM 2333 O O . LEU A 1 286 ? 6.697 4.338 4.186 1.00 87.38 286 LEU A O 1
ATOM 2337 N N . MET A 1 287 ? 6.288 2.675 5.640 1.00 90.00 287 MET A N 1
ATOM 2338 C CA . MET A 1 287 ? 7.575 2.003 5.466 1.00 90.00 287 MET A CA 1
ATOM 2339 C C . MET A 1 287 ? 7.733 1.413 4.058 1.00 90.00 287 MET A C 1
ATOM 2341 O O . MET A 1 287 ? 8.794 1.535 3.456 1.00 90.00 287 MET A O 1
ATOM 2345 N N . ALA A 1 288 ? 6.682 0.802 3.503 1.00 90.12 288 ALA A N 1
ATOM 2346 C CA . ALA A 1 288 ? 6.710 0.335 2.121 1.00 90.12 288 ALA A CA 1
ATOM 2347 C C . ALA A 1 288 ? 6.954 1.516 1.166 1.00 90.12 288 ALA A C 1
ATOM 2349 O O . ALA A 1 288 ? 7.849 1.451 0.326 1.00 90.12 288 ALA A O 1
ATOM 2350 N N . PHE A 1 289 ? 6.233 2.628 1.339 1.00 87.38 289 PHE A N 1
ATOM 2351 C CA . PHE A 1 289 ? 6.407 3.815 0.500 1.00 87.38 289 PHE A CA 1
ATOM 2352 C C . PHE A 1 289 ? 7.811 4.405 0.549 1.00 87.38 289 PHE A C 1
ATOM 2354 O O . PHE A 1 289 ? 8.365 4.708 -0.509 1.00 87.38 289 PHE A O 1
ATOM 2361 N N . SER A 1 290 ? 8.390 4.546 1.743 1.00 85.88 290 SER A N 1
ATOM 2362 C CA . SER A 1 290 ? 9.739 5.093 1.898 1.00 85.88 290 SER A CA 1
ATOM 2363 C C . SER A 1 290 ? 10.789 4.192 1.245 1.00 85.88 290 SER A C 1
ATOM 2365 O O . SER A 1 290 ? 11.660 4.685 0.527 1.00 85.88 290 SER A O 1
ATOM 2367 N N . MET A 1 291 ? 10.660 2.870 1.396 1.00 89.38 291 MET A N 1
ATOM 2368 C CA . MET A 1 291 ? 11.562 1.913 0.755 1.00 89.38 291 MET A CA 1
ATOM 2369 C C . MET A 1 291 ? 11.450 1.928 -0.771 1.00 89.38 291 MET A C 1
ATOM 2371 O O . MET A 1 291 ? 12.471 1.924 -1.455 1.00 89.38 291 MET A O 1
ATOM 2375 N N . PHE A 1 292 ? 10.241 2.010 -1.329 1.00 88.38 292 PHE A N 1
ATOM 2376 C CA . PHE A 1 292 ? 10.082 2.105 -2.783 1.00 88.38 292 PHE A CA 1
ATOM 2377 C C . PHE A 1 292 ? 10.501 3.460 -3.351 1.00 88.38 292 PHE A C 1
ATOM 2379 O O . PHE A 1 292 ? 11.052 3.505 -4.448 1.00 88.38 292 PHE A O 1
ATOM 2386 N N . ALA A 1 293 ? 10.316 4.556 -2.611 1.00 86.81 293 ALA A N 1
ATOM 2387 C CA . ALA A 1 293 ? 10.862 5.854 -3.000 1.00 86.81 293 ALA A CA 1
ATOM 2388 C C . ALA A 1 293 ? 12.393 5.789 -3.091 1.00 86.81 293 ALA A C 1
ATOM 2390 O O . ALA A 1 293 ? 12.986 6.238 -4.069 1.00 86.81 293 ALA A O 1
ATOM 2391 N N . TYR A 1 294 ? 13.037 5.148 -2.117 1.00 84.88 294 TYR A N 1
ATOM 2392 C CA . TYR A 1 294 ? 14.468 4.900 -2.185 1.00 84.88 294 TYR A CA 1
ATOM 2393 C C . TYR A 1 294 ? 14.864 3.998 -3.343 1.00 84.88 294 TYR A C 1
ATOM 2395 O O . TYR A 1 294 ? 15.844 4.299 -4.013 1.00 84.88 294 TYR A O 1
ATOM 2403 N N . TYR A 1 295 ? 14.110 2.933 -3.618 1.00 87.00 295 TYR A N 1
ATOM 2404 C CA . TYR A 1 295 ? 14.391 2.086 -4.770 1.00 87.00 295 TYR A CA 1
ATOM 2405 C C . TYR A 1 295 ? 14.413 2.898 -6.068 1.00 87.00 295 TYR A C 1
ATOM 2407 O O . TYR A 1 295 ? 15.425 2.875 -6.765 1.00 87.00 295 TYR A O 1
ATOM 2415 N N . ILE A 1 296 ? 13.367 3.696 -6.319 1.00 85.12 296 ILE A N 1
ATOM 2416 C CA . ILE A 1 296 ? 13.261 4.588 -7.488 1.00 85.12 296 ILE A CA 1
ATOM 2417 C C . ILE A 1 296 ? 14.470 5.534 -7.573 1.00 85.12 296 ILE A C 1
ATOM 2419 O O . ILE A 1 296 ? 15.030 5.752 -8.649 1.00 85.12 296 ILE A O 1
ATOM 2423 N N . TYR A 1 297 ? 14.904 6.080 -6.437 1.00 82.94 297 TYR A N 1
ATOM 2424 C CA . TYR A 1 297 ? 16.096 6.920 -6.379 1.00 82.94 297 TYR A CA 1
ATOM 2425 C C . TYR A 1 297 ? 17.387 6.123 -6.653 1.00 82.94 297 TYR A C 1
ATOM 2427 O O . TYR A 1 297 ? 18.260 6.571 -7.391 1.00 82.94 297 TYR A O 1
ATOM 2435 N N . SER A 1 298 ? 17.535 4.931 -6.077 1.00 78.44 298 SER A N 1
ATOM 2436 C CA . SER A 1 298 ? 18.742 4.108 -6.203 1.00 78.44 298 SER A CA 1
ATOM 2437 C C . SER A 1 298 ? 18.950 3.634 -7.642 1.00 78.44 298 SER A C 1
ATOM 2439 O O . SER A 1 298 ? 20.039 3.828 -8.189 1.00 78.44 298 SER A O 1
ATOM 2441 N N . THR A 1 299 ? 17.884 3.153 -8.300 1.00 76.25 299 THR A N 1
ATOM 2442 C CA . THR A 1 299 ? 17.897 2.783 -9.723 1.00 76.25 299 THR A CA 1
ATOM 2443 C C . THR A 1 299 ? 18.354 3.936 -10.586 1.00 76.25 299 THR A C 1
ATOM 2445 O O . THR A 1 299 ? 19.069 3.753 -11.568 1.00 76.25 299 THR A O 1
ATOM 2448 N N . TYR A 1 300 ? 17.976 5.143 -10.173 1.00 74.12 300 TYR A N 1
ATOM 2449 C CA . TYR A 1 300 ? 18.353 6.339 -10.877 1.00 74.12 300 TYR A CA 1
ATOM 2450 C C . TYR A 1 300 ? 19.832 6.661 -10.759 1.00 74.12 300 TYR A C 1
ATOM 2452 O O . TYR A 1 300 ? 20.522 6.800 -11.768 1.00 74.12 300 TYR A O 1
ATOM 2460 N N . SER A 1 301 ? 20.305 6.773 -9.517 1.00 71.25 301 SER A N 1
ATOM 2461 C CA . SER A 1 301 ? 21.680 7.165 -9.217 1.00 71.25 301 SER A CA 1
ATOM 2462 C C . SER A 1 301 ? 22.689 6.267 -9.930 1.00 71.25 301 SER A C 1
ATOM 2464 O O . SER A 1 301 ? 23.690 6.752 -10.442 1.00 71.25 301 SER A O 1
ATOM 2466 N N . PHE A 1 302 ? 22.369 4.980 -10.048 1.00 67.56 302 PHE A N 1
ATOM 2467 C CA . PHE A 1 302 ? 23.175 4.011 -10.769 1.00 67.56 302 PHE A CA 1
ATOM 2468 C C . PHE A 1 302 ? 23.187 4.264 -12.287 1.00 67.56 302 PHE A C 1
ATOM 2470 O O . PHE A 1 302 ? 24.253 4.336 -12.891 1.00 67.56 302 PHE A O 1
ATOM 2477 N N . SER A 1 303 ? 22.016 4.485 -12.900 1.00 66.25 303 SER A N 1
ATOM 2478 C CA . SER A 1 303 ? 21.904 4.746 -14.345 1.00 66.25 303 SER A CA 1
ATOM 2479 C C . SER A 1 303 ? 22.612 6.032 -14.799 1.00 66.25 303 SER A C 1
ATOM 2481 O O . SER A 1 303 ? 23.083 6.113 -15.933 1.00 66.25 303 SER A O 1
ATOM 2483 N N . ALA A 1 304 ? 22.704 7.035 -13.919 1.00 61.16 304 ALA A N 1
ATOM 2484 C CA . ALA A 1 304 ? 23.385 8.297 -14.200 1.00 61.16 304 ALA A CA 1
ATOM 2485 C C . ALA A 1 304 ? 24.915 8.142 -14.231 1.00 61.16 304 ALA A C 1
ATOM 2487 O O . ALA A 1 304 ? 25.576 8.787 -15.045 1.00 61.16 304 ALA A O 1
ATOM 2488 N N . VAL A 1 305 ? 25.469 7.270 -13.380 1.00 61.84 305 VAL A N 1
ATOM 2489 C CA . VAL A 1 305 ? 26.916 7.008 -13.303 1.00 61.84 305 VAL A CA 1
ATOM 2490 C C . VAL A 1 305 ? 27.420 6.300 -14.560 1.00 61.84 305 VAL A C 1
ATOM 2492 O O . VAL A 1 305 ? 28.489 6.638 -15.053 1.00 61.84 305 VAL A O 1
ATOM 2495 N N . GLU A 1 306 ? 26.648 5.370 -15.128 1.00 63.53 306 GLU A N 1
ATOM 2496 C CA . GLU A 1 306 ? 27.079 4.624 -16.321 1.00 63.53 306 GLU A CA 1
ATOM 2497 C C . GLU A 1 306 ? 27.115 5.466 -17.606 1.00 63.53 306 GLU A C 1
ATOM 2499 O O . GLU A 1 306 ? 27.845 5.125 -18.533 1.00 63.53 306 GLU A O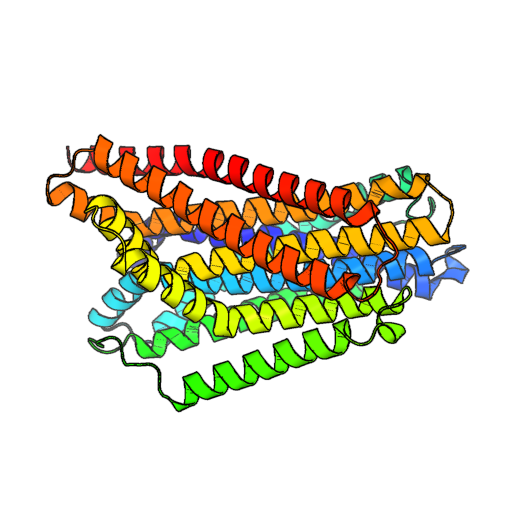 1
ATOM 2504 N N . LYS A 1 307 ? 26.335 6.554 -17.699 1.00 63.53 307 LYS A N 1
ATOM 2505 C CA . LYS A 1 307 ? 26.144 7.279 -18.970 1.00 63.53 307 LYS A CA 1
ATOM 2506 C C . LYS A 1 307 ? 26.790 8.664 -19.056 1.00 63.53 307 LYS A C 1
ATOM 2508 O O . LYS A 1 307 ? 26.630 9.293 -20.095 1.00 63.53 307 LYS A O 1
ATOM 2513 N N . ASN A 1 308 ? 27.457 9.173 -18.011 1.00 63.31 308 ASN A N 1
ATOM 2514 C CA . ASN A 1 308 ? 27.983 10.557 -17.923 1.00 63.31 308 ASN A CA 1
ATOM 2515 C C . ASN A 1 308 ? 26.981 11.677 -18.313 1.00 63.31 308 ASN A C 1
ATOM 2517 O O . ASN A 1 308 ? 27.343 12.849 -18.402 1.00 63.31 308 ASN A O 1
ATOM 2521 N N . ASN A 1 309 ? 25.701 11.345 -18.500 1.00 59.06 309 ASN A N 1
ATOM 2522 C CA . ASN A 1 309 ? 24.678 12.237 -19.023 1.00 59.06 309 ASN A CA 1
ATOM 2523 C C . ASN A 1 309 ? 23.804 12.737 -17.875 1.00 59.06 309 ASN A C 1
ATOM 2525 O O . ASN A 1 309 ? 22.836 12.097 -17.463 1.00 59.06 309 ASN A O 1
ATOM 2529 N N . SER A 1 310 ? 24.128 13.936 -17.397 1.00 57.31 310 SER A N 1
ATOM 2530 C CA . SER A 1 310 ? 23.405 14.665 -16.346 1.00 57.31 310 SER A CA 1
ATOM 2531 C C . SER A 1 310 ? 21.952 15.028 -16.706 1.00 57.31 310 SER A C 1
ATOM 2533 O O . SER A 1 310 ? 21.171 15.407 -15.830 1.00 57.31 310 SER A O 1
ATOM 2535 N N . GLN A 1 311 ? 21.550 14.900 -17.976 1.00 57.75 311 GLN A N 1
ATOM 2536 C CA . GLN A 1 311 ? 20.216 15.292 -18.448 1.00 57.75 311 GLN A CA 1
ATOM 2537 C C . GLN A 1 311 ? 19.097 14.305 -18.063 1.00 57.75 311 GLN A C 1
ATOM 2539 O O . GLN A 1 311 ? 17.936 14.708 -17.983 1.00 57.75 311 GLN A O 1
ATOM 2544 N N . ASN A 1 312 ? 19.422 13.059 -17.698 1.00 58.19 312 ASN A N 1
ATOM 2545 C CA . ASN A 1 312 ? 18.415 12.029 -17.404 1.00 58.19 312 ASN A CA 1
ATOM 2546 C C . ASN A 1 312 ? 17.752 12.165 -16.007 1.00 58.19 312 ASN A C 1
ATOM 2548 O O . ASN A 1 312 ? 16.837 11.412 -15.669 1.00 58.19 312 ASN A O 1
ATOM 2552 N N . ASN A 1 313 ? 18.154 13.162 -15.196 1.00 63.25 313 ASN A N 1
ATOM 2553 C CA . ASN A 1 313 ? 17.710 13.3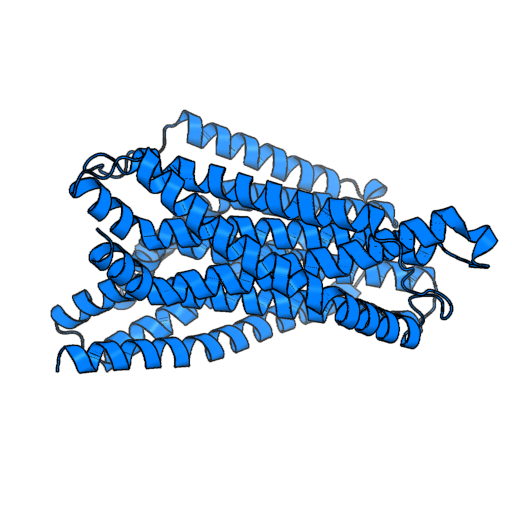19 -13.797 1.00 63.25 313 ASN A CA 1
ATOM 2554 C C . ASN A 1 313 ? 16.214 13.610 -13.657 1.00 63.25 313 ASN A C 1
ATOM 2556 O O . ASN A 1 313 ? 15.604 13.321 -12.627 1.00 63.25 313 ASN A O 1
ATOM 2560 N N . ARG A 1 314 ? 15.587 14.198 -14.675 1.00 70.31 314 ARG A N 1
ATOM 2561 C CA . ARG A 1 314 ? 14.291 14.849 -14.487 1.00 70.31 314 ARG A CA 1
ATOM 2562 C C . ARG A 1 314 ? 13.098 13.889 -14.452 1.00 70.31 314 ARG A C 1
ATOM 2564 O O . ARG A 1 314 ? 12.104 14.227 -13.805 1.00 70.31 314 ARG A O 1
ATOM 2571 N N . GLY A 1 315 ? 13.129 12.757 -15.162 1.00 70.19 315 GLY A N 1
ATOM 2572 C CA . GLY A 1 315 ? 11.977 11.838 -15.243 1.00 70.19 315 GLY A CA 1
ATOM 2573 C C . GLY A 1 315 ? 11.704 11.106 -13.933 1.00 70.19 315 GLY A C 1
ATOM 2574 O O . GLY A 1 315 ? 10.561 10.846 -13.568 1.00 70.19 315 GLY A O 1
ATOM 2575 N N . ILE A 1 316 ? 12.759 10.862 -13.167 1.00 74.19 316 ILE A N 1
ATOM 2576 C CA . ILE A 1 316 ? 12.698 10.110 -11.913 1.00 74.19 316 ILE A CA 1
ATOM 2577 C C . ILE A 1 316 ? 12.079 10.940 -10.799 1.00 74.19 316 ILE A C 1
ATOM 2579 O O . ILE A 1 316 ? 11.307 10.409 -10.004 1.00 74.19 316 ILE A O 1
ATOM 2583 N N . TYR A 1 317 ? 12.317 12.253 -10.789 1.00 80.50 317 TYR A N 1
ATOM 2584 C CA . TYR A 1 317 ? 11.611 13.140 -9.869 1.00 80.50 317 TYR A CA 1
ATOM 2585 C C . TYR A 1 317 ? 10.096 13.060 -10.051 1.00 80.50 317 TYR A C 1
ATOM 2587 O O . TYR A 1 317 ? 9.385 13.089 -9.057 1.00 80.50 317 TYR A O 1
ATOM 2595 N N . ILE A 1 318 ? 9.589 12.879 -11.278 1.00 82.31 318 ILE A N 1
ATOM 2596 C CA . ILE A 1 318 ? 8.144 12.703 -11.495 1.00 82.31 318 ILE A CA 1
ATOM 2597 C C . ILE A 1 318 ? 7.658 11.425 -10.814 1.00 82.31 318 ILE A C 1
ATOM 2599 O O . ILE A 1 318 ? 6.650 11.457 -10.119 1.00 82.31 318 ILE A O 1
ATOM 2603 N N . LEU A 1 319 ? 8.380 10.314 -10.956 1.00 81.69 319 LEU A N 1
ATOM 2604 C CA . LEU A 1 319 ? 8.005 9.047 -10.321 1.00 81.69 319 LEU A CA 1
ATOM 2605 C C . LEU A 1 319 ? 8.082 9.119 -8.797 1.00 81.69 319 LEU A C 1
ATOM 2607 O O . LEU A 1 319 ? 7.183 8.631 -8.115 1.00 81.69 319 LEU A O 1
ATOM 2611 N N . LEU A 1 320 ? 9.119 9.764 -8.260 1.00 84.12 320 LEU A N 1
ATOM 2612 C CA . LEU A 1 320 ? 9.240 10.024 -6.828 1.00 84.12 320 LEU A CA 1
ATOM 2613 C C . LEU A 1 320 ? 8.085 10.888 -6.327 1.00 84.12 320 LEU A C 1
ATOM 2615 O O . LEU A 1 320 ? 7.524 10.581 -5.279 1.00 84.12 320 LEU A O 1
ATOM 2619 N N . ILE A 1 321 ? 7.700 11.921 -7.078 1.00 85.88 321 ILE A N 1
ATOM 2620 C CA . ILE A 1 321 ? 6.556 12.780 -6.763 1.00 85.88 321 ILE A CA 1
ATOM 2621 C C . ILE A 1 321 ? 5.260 11.966 -6.798 1.00 85.88 321 ILE A C 1
ATOM 2623 O O . ILE A 1 321 ? 4.510 12.012 -5.829 1.00 85.88 321 ILE A O 1
ATOM 2627 N N . ILE A 1 322 ? 5.016 11.170 -7.846 1.00 87.88 322 ILE A N 1
ATOM 2628 C CA . ILE A 1 322 ? 3.828 10.308 -7.955 1.00 87.88 322 ILE A CA 1
ATOM 2629 C C . ILE A 1 322 ? 3.762 9.343 -6.768 1.00 87.88 322 ILE A C 1
ATOM 2631 O O . ILE A 1 322 ? 2.733 9.277 -6.100 1.00 87.88 322 ILE A O 1
ATOM 2635 N N . ASN A 1 323 ? 4.855 8.639 -6.457 1.00 87.00 323 ASN A N 1
ATOM 2636 C CA . ASN A 1 323 ? 4.902 7.698 -5.339 1.00 87.00 323 ASN A CA 1
ATOM 2637 C C . ASN A 1 323 ? 4.725 8.402 -3.982 1.00 87.00 323 ASN A C 1
ATOM 2639 O O . ASN A 1 323 ? 4.020 7.896 -3.113 1.00 87.00 323 ASN A O 1
ATOM 2643 N N . SER A 1 324 ? 5.312 9.589 -3.807 1.00 85.75 324 SER A N 1
ATOM 2644 C CA . SER A 1 324 ? 5.199 10.377 -2.572 1.00 85.75 324 SER A CA 1
ATOM 2645 C C . SER A 1 324 ? 3.787 10.922 -2.371 1.00 85.75 324 SER A C 1
ATOM 2647 O O . SER A 1 324 ? 3.244 10.812 -1.275 1.00 85.75 324 SER A O 1
ATOM 2649 N N . ILE A 1 325 ? 3.163 11.464 -3.422 1.00 88.56 325 ILE A N 1
ATOM 2650 C CA . ILE A 1 325 ? 1.773 11.941 -3.395 1.00 88.56 325 ILE A CA 1
ATOM 2651 C C . ILE A 1 325 ? 0.833 10.769 -3.124 1.00 88.56 325 ILE A C 1
ATOM 2653 O O . ILE A 1 325 ? -0.040 10.866 -2.264 1.00 88.56 325 ILE A O 1
ATOM 2657 N N . PHE A 1 326 ? 1.034 9.646 -3.814 1.00 89.06 326 PHE A N 1
ATOM 2658 C CA . PHE A 1 326 ? 0.255 8.436 -3.596 1.00 89.06 326 PHE A CA 1
ATOM 2659 C C . PHE A 1 326 ? 0.375 7.957 -2.142 1.00 89.06 326 PHE A C 1
ATOM 2661 O O . PHE A 1 326 ? -0.639 7.782 -1.467 1.00 89.06 326 PHE A O 1
ATOM 2668 N N . GLY A 1 327 ? 1.598 7.856 -1.614 1.00 87.19 327 GLY A N 1
ATOM 2669 C CA . GLY A 1 327 ? 1.840 7.491 -0.220 1.00 87.19 327 GLY A CA 1
ATOM 2670 C C . GLY A 1 327 ? 1.212 8.461 0.780 1.00 87.19 327 GLY A C 1
ATOM 2671 O O . GLY A 1 327 ? 0.584 8.024 1.744 1.00 87.19 327 GLY A O 1
ATOM 2672 N N . LEU A 1 328 ? 1.299 9.768 0.522 1.00 88.44 328 LEU A N 1
ATOM 2673 C CA . LEU A 1 328 ? 0.683 10.815 1.336 1.00 88.44 328 LEU A CA 1
ATOM 2674 C C . LEU A 1 328 ? -0.840 10.671 1.376 1.00 88.44 328 LEU A C 1
ATOM 2676 O O . LEU A 1 328 ? -1.428 10.677 2.459 1.00 88.44 328 LEU A O 1
ATOM 2680 N N . ILE A 1 329 ? -1.486 10.506 0.220 1.00 89.19 329 ILE A N 1
ATOM 2681 C CA . ILE A 1 329 ? -2.944 10.356 0.126 1.00 89.19 329 ILE A CA 1
ATOM 2682 C C . ILE A 1 329 ? -3.392 9.084 0.847 1.00 89.19 329 ILE A C 1
ATOM 2684 O O . ILE A 1 329 ? -4.337 9.116 1.635 1.00 89.19 329 ILE A O 1
ATOM 2688 N N . VAL A 1 330 ? -2.707 7.957 0.637 1.00 87.75 330 VAL A N 1
ATOM 2689 C CA . VAL A 1 330 ? -3.095 6.706 1.296 1.00 87.75 330 VAL A CA 1
ATOM 2690 C C . VAL A 1 330 ? -2.871 6.793 2.808 1.00 87.75 330 VAL A C 1
ATOM 2692 O O . VAL A 1 330 ? -3.749 6.399 3.577 1.00 87.75 330 VAL A O 1
ATOM 2695 N N . PHE A 1 331 ? -1.753 7.362 3.263 1.00 88.31 331 PHE A N 1
ATOM 2696 C CA . PHE A 1 331 ? -1.458 7.517 4.688 1.00 88.31 331 PHE A CA 1
ATOM 2697 C C . PHE A 1 331 ? -2.428 8.479 5.392 1.00 88.31 331 PHE A C 1
ATOM 2699 O O . PHE A 1 331 ? -3.000 8.115 6.423 1.00 88.31 331 PHE A O 1
ATOM 2706 N N . THR A 1 332 ? -2.684 9.665 4.822 1.00 89.06 332 THR A N 1
ATOM 2707 C CA . THR A 1 332 ? -3.665 10.633 5.360 1.00 89.06 332 THR A CA 1
ATOM 2708 C C . THR A 1 332 ? -5.049 10.015 5.488 1.00 89.06 332 THR A C 1
ATOM 2710 O O . THR A 1 332 ? -5.669 10.089 6.546 1.00 89.06 332 THR A O 1
ATOM 2713 N N . ASN A 1 333 ? -5.516 9.346 4.438 1.00 88.56 333 ASN A N 1
ATOM 2714 C CA . ASN A 1 333 ? -6.819 8.702 4.412 1.00 88.56 333 ASN A CA 1
ATOM 2715 C C . ASN A 1 333 ? -6.946 7.601 5.480 1.00 88.56 333 ASN A C 1
ATOM 2717 O O . ASN A 1 333 ? -7.947 7.484 6.189 1.00 88.56 333 ASN A O 1
ATOM 2721 N N . THR A 1 334 ? -5.875 6.834 5.663 1.00 87.75 334 THR A N 1
ATOM 2722 C CA . THR A 1 334 ? -5.796 5.778 6.673 1.00 87.75 334 THR A CA 1
ATOM 2723 C C . THR A 1 334 ? -5.811 6.366 8.099 1.00 87.75 334 THR A C 1
ATOM 2725 O O . THR A 1 334 ? -6.472 5.814 8.983 1.00 87.75 334 THR A O 1
ATOM 2728 N N . LEU A 1 335 ? -5.161 7.518 8.331 1.00 89.81 335 LEU A N 1
ATOM 2729 C CA . LEU A 1 335 ? -5.218 8.252 9.606 1.00 89.81 335 LEU A CA 1
ATOM 2730 C C . LEU A 1 335 ? -6.611 8.826 9.878 1.00 89.81 335 LEU A C 1
ATOM 2732 O O . LEU A 1 335 ? -7.133 8.693 10.985 1.00 89.81 335 LEU A O 1
ATOM 2736 N N . VAL A 1 336 ? -7.241 9.422 8.868 1.00 90.06 336 VAL A N 1
ATOM 2737 C CA . VAL A 1 336 ? -8.612 9.937 8.956 1.00 90.06 336 VAL A CA 1
ATOM 2738 C C . VAL A 1 336 ? -9.584 8.822 9.350 1.00 90.06 336 VAL A C 1
ATOM 2740 O O . VAL A 1 336 ? -10.377 8.981 10.285 1.00 90.06 336 VAL A O 1
ATOM 2743 N N . ALA A 1 337 ? -9.488 7.660 8.700 1.00 87.31 337 ALA A N 1
ATOM 2744 C CA . ALA A 1 337 ? -10.297 6.495 9.038 1.00 87.31 337 ALA A CA 1
ATOM 2745 C C . ALA A 1 337 ? -10.038 6.029 10.482 1.00 87.31 337 ALA A C 1
ATOM 2747 O O . ALA A 1 337 ? -10.982 5.736 11.223 1.00 87.31 337 ALA A O 1
ATOM 2748 N N . PHE A 1 338 ? -8.772 6.024 10.915 1.00 89.12 338 PHE A N 1
ATOM 2749 C CA . PHE A 1 338 ? -8.399 5.696 12.287 1.00 89.12 338 PHE A CA 1
ATOM 2750 C C . PHE A 1 338 ? -9.082 6.613 13.312 1.00 89.12 338 PHE A C 1
ATOM 2752 O O . PHE A 1 338 ? -9.767 6.102 14.202 1.00 89.12 338 PHE A O 1
ATOM 2759 N N . PHE A 1 339 ? -8.963 7.937 13.176 1.00 89.69 339 PHE A N 1
ATOM 2760 C CA . PHE A 1 339 ? -9.566 8.887 14.120 1.00 89.69 339 PHE A CA 1
ATOM 2761 C C . PHE A 1 339 ? -11.088 8.850 14.110 1.00 89.69 339 PHE A C 1
ATOM 2763 O O . PHE A 1 339 ? -11.709 8.896 15.170 1.00 89.69 339 PHE A O 1
ATOM 2770 N N . THR A 1 340 ? -11.691 8.664 12.937 1.00 87.25 340 THR A N 1
ATOM 2771 C CA . THR A 1 340 ? -13.145 8.496 12.827 1.00 87.25 340 THR A CA 1
ATOM 2772 C C . THR A 1 340 ? -13.623 7.266 13.604 1.00 87.25 340 THR A C 1
ATOM 2774 O O . THR A 1 340 ? -14.687 7.281 14.214 1.00 87.25 340 THR A O 1
ATOM 2777 N N . SER A 1 341 ? -12.816 6.203 13.674 1.00 84.69 341 SER A N 1
ATOM 2778 C CA . SER A 1 341 ? -13.165 5.023 14.476 1.00 84.69 341 SER A CA 1
ATOM 2779 C C . SER A 1 341 ? -13.101 5.246 15.991 1.00 84.69 341 SER A C 1
ATOM 2781 O O . SER A 1 341 ? -13.727 4.494 16.735 1.00 84.69 341 SER A O 1
ATOM 2783 N N . GLN A 1 342 ? -12.357 6.255 16.457 1.00 87.06 342 GLN A N 1
ATOM 2784 C CA . GLN A 1 342 ? -12.208 6.575 17.884 1.00 87.06 342 GLN A CA 1
ATOM 2785 C C . GLN A 1 342 ? -13.342 7.453 18.421 1.00 87.06 342 GLN A C 1
ATOM 2787 O O . GLN A 1 342 ? -13.423 7.706 19.621 1.00 87.06 342 GLN A O 1
ATOM 2792 N N . GLU A 1 343 ? -14.253 7.885 17.552 1.00 86.44 343 GLU A N 1
ATOM 2793 C CA . GLU A 1 343 ? -15.345 8.792 17.884 1.00 86.44 343 GLU A CA 1
ATOM 2794 C C . GLU A 1 343 ? -16.183 8.329 19.089 1.00 86.44 343 GLU A C 1
ATOM 2796 O O . GLU A 1 343 ? -16.537 9.122 19.963 1.00 86.44 343 GLU A O 1
ATOM 2801 N N . SER A 1 344 ? -16.486 7.030 19.173 1.00 84.81 344 SER A N 1
ATOM 2802 C CA . SER A 1 344 ? -17.240 6.469 20.300 1.00 84.81 344 SER A CA 1
ATOM 2803 C C . SER A 1 344 ? -16.484 6.567 21.619 1.00 84.81 344 SER A C 1
ATOM 2805 O O . SER A 1 344 ? -17.101 6.812 22.652 1.00 84.81 344 SER A O 1
ATOM 2807 N N . ASN A 1 345 ? -15.162 6.408 21.587 1.00 85.69 345 ASN A N 1
ATOM 2808 C CA . ASN A 1 345 ? -14.325 6.450 22.781 1.00 85.69 345 ASN A CA 1
ATOM 2809 C C . ASN A 1 345 ? -14.260 7.879 23.325 1.00 85.69 345 ASN A C 1
ATOM 2811 O O . ASN A 1 345 ? -14.403 8.091 24.526 1.00 85.69 345 ASN A O 1
ATOM 2815 N N . TYR A 1 346 ? -14.176 8.875 22.440 1.00 87.06 346 TYR A N 1
ATOM 2816 C CA . TYR A 1 346 ? -14.223 10.282 22.843 1.00 87.06 346 TYR A CA 1
ATOM 2817 C C . TYR A 1 346 ? -15.567 10.683 23.456 1.00 87.06 346 TYR A C 1
ATOM 2819 O O . TYR A 1 346 ? -15.587 11.467 24.402 1.00 87.06 346 TYR A O 1
ATOM 2827 N N . LYS A 1 347 ? -16.686 10.098 23.005 1.00 87.81 347 LYS A N 1
ATOM 2828 C CA . LYS A 1 347 ? -17.998 10.302 23.650 1.00 87.81 347 LYS A CA 1
ATOM 2829 C C . LYS A 1 347 ? -18.037 9.762 25.074 1.00 87.81 347 LYS A C 1
ATOM 2831 O O . LYS A 1 347 ? -18.637 10.387 25.941 1.00 87.81 347 LYS A O 1
ATOM 2836 N N . VAL A 1 348 ? -17.419 8.608 25.319 1.00 88.81 348 VAL A N 1
ATOM 2837 C CA . VAL A 1 348 ? -17.326 8.039 26.671 1.00 88.81 348 VAL A CA 1
ATOM 2838 C C . VAL A 1 348 ? -16.464 8.936 27.559 1.00 88.81 348 VAL A C 1
ATOM 2840 O O . VAL A 1 348 ? -16.889 9.284 28.653 1.00 88.81 348 VAL A O 1
ATOM 2843 N N . ILE A 1 349 ? -15.313 9.393 27.058 1.00 88.31 349 ILE A N 1
ATOM 2844 C CA . ILE A 1 349 ? -14.417 10.311 27.778 1.00 88.31 349 ILE A CA 1
ATOM 2845 C C . ILE A 1 349 ? -15.131 11.628 28.127 1.00 88.31 349 ILE A C 1
ATOM 2847 O O . ILE A 1 349 ? -15.015 12.109 29.252 1.00 88.31 349 ILE A O 1
ATOM 2851 N N . TYR A 1 350 ? -15.932 12.172 27.206 1.00 89.81 350 TYR A N 1
ATOM 2852 C CA . TYR A 1 350 ? -16.757 13.356 27.466 1.00 89.81 350 TYR A CA 1
ATOM 2853 C C . TYR A 1 350 ? -17.762 13.125 28.602 1.00 89.81 350 TYR A C 1
ATOM 2855 O O . TYR A 1 350 ? -17.843 13.932 29.523 1.00 89.81 350 TYR A O 1
ATOM 2863 N N . LYS A 1 351 ? -18.468 11.986 28.592 1.00 91.75 351 LYS A N 1
ATOM 2864 C CA . LYS A 1 351 ? -19.423 11.618 29.654 1.00 91.75 351 LYS A CA 1
ATOM 2865 C C . LYS A 1 351 ? -18.775 11.419 31.026 1.00 91.75 351 LYS A C 1
ATOM 2867 O O . LYS A 1 351 ? -19.454 11.577 32.030 1.00 91.75 351 LYS A O 1
ATOM 2872 N N . ILE A 1 352 ? -17.485 11.087 31.070 1.00 91.50 352 ILE A N 1
ATOM 2873 C CA . ILE A 1 352 ? -16.705 10.964 32.314 1.00 91.50 352 ILE A CA 1
ATOM 2874 C C . ILE A 1 352 ? -16.310 12.351 32.875 1.00 91.50 352 ILE A C 1
ATOM 2876 O O . ILE A 1 352 ? -15.781 12.444 33.977 1.00 91.50 352 ILE A O 1
ATOM 2880 N N . GLY A 1 353 ? -16.600 13.445 32.158 1.00 93.94 353 GLY A N 1
ATOM 2881 C CA . GLY A 1 353 ? -16.396 14.819 32.631 1.00 93.94 353 GLY A CA 1
ATOM 2882 C C . GLY A 1 353 ? -15.233 15.557 31.967 1.00 93.94 353 GLY A C 1
ATOM 2883 O O . GLY A 1 353 ? -14.886 16.660 32.386 1.00 93.94 353 GLY A O 1
ATOM 2884 N N . PHE A 1 354 ? -14.618 14.992 30.922 1.00 92.00 354 PHE A N 1
ATOM 2885 C CA . PHE A 1 354 ? -13.580 15.706 30.178 1.00 92.00 354 PHE A CA 1
ATOM 2886 C C . PHE A 1 354 ? -14.178 16.869 29.384 1.00 92.00 354 PHE A C 1
ATOM 2888 O O . PHE A 1 354 ? -15.136 16.715 28.627 1.00 92.00 354 PHE A O 1
ATOM 2895 N N . SER A 1 355 ? -13.542 18.033 29.482 1.00 92.69 355 SER A N 1
ATOM 2896 C CA . SER A 1 355 ? -13.920 19.212 28.704 1.00 92.69 355 SER A CA 1
ATOM 2897 C C . SER A 1 355 ? -13.635 19.036 27.205 1.00 92.69 355 SER A C 1
ATOM 2899 O O . SER A 1 355 ? -12.737 18.295 26.788 1.00 92.69 355 SER A O 1
ATOM 2901 N N . LYS A 1 356 ? -14.343 19.808 26.366 1.00 88.88 356 LYS A N 1
ATOM 2902 C CA . LYS A 1 356 ? -14.158 19.814 24.900 1.00 88.88 356 LYS A CA 1
ATOM 2903 C C . LYS A 1 356 ? -12.698 20.094 24.502 1.00 88.88 356 LYS A C 1
ATOM 2905 O O . LYS A 1 356 ? -12.164 19.449 23.599 1.00 88.88 356 LYS A O 1
ATOM 2910 N N . LYS A 1 357 ? -12.034 21.010 25.222 1.00 90.75 357 LYS A N 1
ATOM 2911 C CA . LYS A 1 357 ? -10.619 21.367 25.018 1.00 90.75 357 LYS A CA 1
ATOM 2912 C C . LYS A 1 357 ? -9.677 20.202 25.340 1.00 90.75 357 LYS A C 1
ATOM 2914 O O . LYS A 1 357 ? -8.754 19.948 24.573 1.00 90.75 357 LYS A O 1
ATOM 2919 N N . GLN A 1 358 ? -9.931 19.463 26.422 1.00 90.88 358 GLN A N 1
ATOM 2920 C CA . GLN A 1 358 ? -9.114 18.301 26.794 1.00 90.88 358 GLN A CA 1
ATOM 2921 C C . GLN A 1 358 ? -9.228 17.171 25.766 1.00 90.88 358 GLN A C 1
ATOM 2923 O O . GLN A 1 358 ? -8.213 16.597 25.385 1.00 90.88 358 GLN A O 1
ATOM 2928 N N . ILE A 1 359 ? -10.431 16.882 25.259 1.00 89.12 359 ILE A N 1
ATOM 2929 C CA . ILE A 1 359 ? -10.619 15.856 24.218 1.00 89.12 359 ILE A CA 1
ATOM 2930 C C . ILE A 1 359 ? -9.882 16.245 22.934 1.00 89.12 359 ILE A C 1
ATOM 2932 O O . ILE A 1 359 ? -9.165 15.428 22.357 1.00 89.12 359 ILE A O 1
ATOM 2936 N N . MET A 1 360 ? -10.003 17.507 22.511 1.00 89.56 360 MET A N 1
ATOM 2937 C CA . MET A 1 360 ? -9.274 18.024 21.352 1.00 89.56 360 MET A CA 1
ATOM 2938 C C . MET A 1 360 ? -7.756 17.891 21.536 1.00 89.56 360 MET A C 1
ATOM 2940 O O . MET A 1 360 ? -7.065 17.434 20.626 1.00 89.56 360 MET A O 1
ATOM 2944 N N . PHE A 1 361 ? -7.246 18.217 22.723 1.00 89.81 361 PHE A N 1
ATOM 2945 C CA . PHE A 1 361 ? -5.832 18.068 23.059 1.00 89.81 361 PHE A CA 1
ATOM 2946 C C . PHE A 1 361 ? -5.368 16.605 23.004 1.00 89.81 361 PHE A C 1
ATOM 2948 O O . PHE A 1 361 ? -4.345 16.312 22.386 1.00 89.81 361 PHE A O 1
ATOM 2955 N N . VAL A 1 362 ? -6.148 15.669 23.557 1.00 89.00 362 VAL A N 1
ATOM 2956 C CA . VAL A 1 362 ? -5.859 14.225 23.487 1.00 89.00 362 VAL A CA 1
ATOM 2957 C C . VAL A 1 362 ? -5.792 13.745 22.036 1.00 89.00 362 VAL A C 1
ATOM 2959 O O . VAL A 1 362 ? -4.903 12.969 21.690 1.00 89.00 362 VAL A O 1
ATOM 2962 N N . ILE A 1 363 ? -6.688 14.218 21.169 1.00 88.44 363 ILE A N 1
ATOM 2963 C CA . ILE A 1 363 ? -6.709 13.844 19.748 1.00 88.44 363 ILE A CA 1
ATOM 2964 C C . ILE A 1 363 ? -5.479 14.370 19.013 1.00 88.44 363 ILE A C 1
ATOM 2966 O O . ILE A 1 363 ? -4.831 13.605 18.298 1.00 88.44 363 ILE A O 1
ATOM 2970 N N . ILE A 1 364 ? -5.125 15.640 19.225 1.00 89.31 364 ILE A N 1
ATOM 2971 C CA . ILE A 1 364 ? -3.937 16.256 18.618 1.00 89.31 364 ILE A CA 1
ATOM 2972 C C . ILE A 1 364 ? -2.672 15.518 19.063 1.00 89.31 364 ILE A C 1
ATOM 2974 O O . ILE A 1 364 ? -1.869 15.130 18.215 1.00 89.31 364 ILE A O 1
ATOM 2978 N N . ILE A 1 365 ? -2.523 15.249 20.365 1.00 89.81 365 ILE A N 1
ATOM 2979 C CA . ILE A 1 365 ? -1.380 14.493 20.893 1.00 89.81 365 ILE A CA 1
ATOM 2980 C C . ILE A 1 365 ? -1.346 13.083 20.319 1.00 89.81 365 ILE A C 1
ATOM 2982 O O . ILE A 1 365 ? -0.289 12.625 19.898 1.00 89.81 365 ILE A O 1
ATOM 2986 N N . THR A 1 366 ? -2.482 12.387 20.274 1.00 88.88 366 THR A N 1
ATOM 2987 C CA . THR A 1 366 ? -2.531 11.018 19.745 1.00 88.88 366 THR A CA 1
ATOM 2988 C C . THR A 1 366 ? -2.119 10.995 18.274 1.00 88.88 366 THR A C 1
ATOM 2990 O O . THR A 1 366 ? -1.330 10.138 17.883 1.00 88.88 366 THR A O 1
ATOM 2993 N N . ASN A 1 367 ? -2.587 11.955 17.467 1.00 89.31 367 ASN A N 1
ATOM 2994 C CA . ASN A 1 367 ? -2.179 12.093 16.066 1.00 89.31 367 ASN A CA 1
ATOM 2995 C C . ASN A 1 367 ? -0.679 12.328 15.956 1.00 89.31 367 ASN A C 1
ATOM 2997 O O . ASN A 1 367 ? 0.010 11.565 15.285 1.00 89.31 367 ASN A O 1
ATOM 3001 N N . PHE A 1 368 ? -0.171 13.314 16.693 1.00 88.88 368 PHE A N 1
ATOM 3002 C CA . PHE A 1 368 ? 1.245 13.643 16.708 1.00 88.88 368 PHE A CA 1
ATOM 3003 C C . PHE A 1 368 ? 2.108 12.430 17.082 1.00 88.88 368 PHE A C 1
ATOM 3005 O O . PHE A 1 368 ? 3.041 12.089 16.357 1.00 88.88 368 PHE A O 1
ATOM 3012 N N . VAL A 1 369 ? 1.752 11.707 18.148 1.00 89.62 369 VAL A N 1
ATOM 3013 C CA . VAL A 1 369 ? 2.488 10.517 18.596 1.00 89.62 369 VAL A CA 1
ATOM 3014 C C . VAL A 1 369 ? 2.424 9.391 17.563 1.00 89.62 369 VAL A C 1
ATOM 3016 O O . VAL A 1 369 ? 3.455 8.786 17.280 1.00 89.62 369 VAL A O 1
ATOM 3019 N N . ILE A 1 370 ? 1.265 9.122 16.949 1.00 90.00 370 ILE A N 1
ATOM 3020 C CA . ILE A 1 370 ? 1.157 8.115 15.878 1.00 90.00 370 ILE A CA 1
ATOM 3021 C C . ILE A 1 370 ? 2.053 8.491 14.699 1.00 90.00 370 ILE A C 1
ATOM 3023 O O . ILE A 1 370 ? 2.784 7.638 14.192 1.00 90.00 370 ILE A O 1
ATOM 3027 N N . THR A 1 371 ? 2.030 9.754 14.274 1.00 87.69 371 THR A N 1
ATOM 3028 C CA . THR A 1 371 ? 2.860 10.220 13.159 1.00 87.69 371 THR A CA 1
ATOM 3029 C C . THR A 1 371 ? 4.346 10.177 13.488 1.00 87.69 371 THR A C 1
ATOM 3031 O O . THR A 1 371 ? 5.127 9.726 12.657 1.00 87.69 371 THR A O 1
ATOM 3034 N N . LEU A 1 372 ? 4.737 10.522 14.716 1.00 88.44 372 LEU A N 1
ATOM 3035 C CA . LEU A 1 372 ? 6.126 10.479 15.166 1.00 88.44 372 LEU A CA 1
ATOM 3036 C C . LEU A 1 372 ? 6.639 9.041 15.281 1.00 88.44 372 LEU A C 1
ATOM 3038 O O . LEU A 1 372 ? 7.740 8.751 14.824 1.00 88.44 372 LEU A O 1
ATOM 3042 N N . ILE A 1 373 ? 5.837 8.119 15.822 1.00 89.56 373 ILE A N 1
ATOM 3043 C CA . ILE A 1 373 ? 6.178 6.688 15.843 1.00 89.56 373 ILE A CA 1
ATOM 3044 C C . ILE A 1 373 ? 6.304 6.162 14.412 1.00 89.56 373 ILE A C 1
ATOM 3046 O O . ILE A 1 373 ? 7.247 5.435 14.113 1.00 89.56 373 ILE A O 1
ATOM 3050 N N . SER A 1 374 ? 5.383 6.536 13.522 1.00 88.12 374 SER A N 1
ATOM 3051 C CA . SER A 1 374 ? 5.428 6.111 12.119 1.00 88.12 374 SER A CA 1
ATOM 3052 C C . SER A 1 374 ? 6.682 6.628 11.417 1.00 88.12 374 SER A C 1
ATOM 3054 O O . SER A 1 374 ? 7.339 5.854 10.724 1.00 88.12 374 SER A O 1
ATOM 3056 N N . LEU A 1 375 ? 7.051 7.893 11.655 1.00 85.56 375 LEU A N 1
ATOM 3057 C CA . LEU A 1 375 ? 8.296 8.492 11.176 1.00 85.56 375 LEU A CA 1
ATOM 3058 C C . LEU A 1 375 ? 9.489 7.699 11.672 1.00 85.56 375 LEU A C 1
ATOM 3060 O O . LEU A 1 375 ? 10.259 7.201 10.866 1.00 85.56 375 LEU A O 1
ATOM 3064 N N . PHE A 1 376 ? 9.608 7.570 12.992 1.00 88.75 376 PHE A N 1
ATOM 3065 C CA . PHE A 1 376 ? 10.761 6.970 13.639 1.00 88.75 376 PHE A CA 1
ATOM 3066 C C . PHE A 1 376 ? 10.964 5.528 13.186 1.00 88.75 376 PHE A C 1
ATOM 3068 O O . PHE A 1 376 ? 12.074 5.130 12.857 1.00 88.75 376 PHE A O 1
ATOM 3075 N N . VAL A 1 377 ? 9.886 4.744 13.123 1.00 88.00 377 VAL A N 1
ATOM 3076 C CA . VAL A 1 377 ? 9.954 3.355 12.668 1.00 88.00 377 VAL A CA 1
ATOM 3077 C C . VAL A 1 377 ? 10.328 3.288 11.186 1.00 88.00 377 VAL A C 1
ATOM 3079 O O . VAL A 1 377 ? 11.201 2.504 10.823 1.00 88.00 377 VAL A O 1
ATOM 3082 N N . SER A 1 378 ? 9.716 4.121 10.337 1.00 84.75 378 SER A N 1
ATOM 3083 C CA . SER A 1 378 ? 10.033 4.160 8.906 1.00 84.75 378 SER A CA 1
ATOM 3084 C C . SER A 1 378 ? 11.488 4.569 8.665 1.00 84.75 378 SER A C 1
ATOM 3086 O O . SER A 1 378 ? 12.200 3.866 7.956 1.00 84.75 378 SER A O 1
ATOM 3088 N N . THR A 1 379 ? 11.970 5.641 9.303 1.00 84.50 379 THR A N 1
ATOM 3089 C CA . THR A 1 379 ? 13.345 6.136 9.144 1.00 84.50 379 THR A CA 1
ATOM 3090 C C . THR A 1 379 ? 14.381 5.187 9.731 1.00 84.50 379 THR A C 1
ATOM 3092 O O . THR A 1 379 ? 15.431 5.013 9.122 1.00 84.50 379 THR A O 1
ATOM 3095 N N . LEU A 1 380 ? 14.095 4.537 10.864 1.00 87.56 380 LEU A N 1
ATOM 3096 C CA . LEU A 1 380 ? 14.987 3.552 11.477 1.00 87.56 380 LEU A CA 1
ATOM 3097 C C . LEU A 1 380 ? 15.138 2.306 10.604 1.00 87.56 380 LEU A C 1
ATOM 3099 O O . LEU A 1 380 ? 16.248 1.842 10.375 1.00 87.56 380 LEU A O 1
ATOM 3103 N N . PHE A 1 381 ? 14.044 1.746 10.088 1.00 84.94 381 PHE A N 1
ATOM 3104 C CA . PHE A 1 381 ? 14.166 0.583 9.206 1.00 84.94 381 PHE A CA 1
ATOM 3105 C C . PHE A 1 381 ? 14.772 0.946 7.861 1.00 84.94 381 PHE A C 1
ATOM 3107 O O . PHE A 1 381 ? 15.520 0.159 7.288 1.00 84.94 381 PHE A O 1
ATOM 3114 N N . PHE A 1 382 ? 14.495 2.155 7.390 1.00 81.31 382 PHE A N 1
ATOM 3115 C CA . PHE A 1 382 ? 15.117 2.693 6.203 1.00 81.31 382 PHE A CA 1
ATOM 3116 C C . PHE A 1 382 ? 16.632 2.885 6.362 1.00 81.31 382 PHE A C 1
ATOM 3118 O O . PHE A 1 382 ? 17.393 2.492 5.480 1.00 81.31 382 PHE A O 1
ATOM 3125 N N . SER A 1 383 ? 17.088 3.419 7.499 1.00 82.25 383 SER A N 1
ATOM 3126 C CA . SER A 1 383 ? 18.515 3.586 7.782 1.00 82.25 383 SER A CA 1
ATOM 3127 C C . SER A 1 383 ? 19.222 2.243 7.921 1.00 82.25 383 SER A C 1
ATOM 3129 O O . SER A 1 383 ? 20.289 2.074 7.340 1.00 82.25 383 SER A O 1
ATOM 3131 N N . ILE A 1 384 ? 18.610 1.266 8.601 1.00 83.06 384 ILE A N 1
ATOM 3132 C CA . ILE A 1 384 ? 19.131 -0.107 8.676 1.00 83.06 384 ILE A CA 1
ATOM 3133 C C . ILE A 1 384 ? 19.240 -0.707 7.274 1.00 83.06 384 ILE A C 1
ATOM 3135 O O . ILE A 1 384 ? 20.266 -1.287 6.938 1.00 83.06 384 ILE A O 1
ATOM 3139 N N . PHE A 1 385 ? 18.213 -0.542 6.439 1.00 81.56 385 PHE A N 1
ATOM 3140 C CA . PHE A 1 385 ? 18.215 -1.053 5.072 1.00 81.56 385 PHE A CA 1
ATOM 3141 C C . PHE A 1 385 ? 19.352 -0.454 4.232 1.00 81.56 385 PHE A C 1
ATOM 3143 O O . PHE A 1 385 ? 20.111 -1.194 3.610 1.00 81.56 385 PHE A O 1
ATOM 3150 N N . ILE A 1 386 ? 19.512 0.873 4.262 1.00 80.44 386 ILE A N 1
ATOM 3151 C CA . ILE A 1 386 ? 20.613 1.577 3.588 1.00 80.44 386 ILE A CA 1
ATOM 3152 C C . ILE A 1 386 ? 21.965 1.117 4.126 1.00 80.44 386 ILE A C 1
ATOM 3154 O O . ILE A 1 386 ? 22.871 0.838 3.344 1.00 80.44 386 ILE A O 1
ATOM 3158 N N . PHE A 1 387 ? 22.107 1.034 5.449 1.00 81.50 387 PHE A N 1
ATOM 3159 C CA . PHE A 1 387 ? 23.346 0.612 6.088 1.00 81.50 387 PHE A CA 1
ATOM 3160 C C . PHE A 1 387 ? 23.717 -0.815 5.681 1.00 81.50 387 PHE A C 1
ATOM 3162 O O . PHE A 1 387 ? 24.865 -1.071 5.345 1.00 81.50 387 PHE A O 1
ATOM 3169 N N . CYS A 1 388 ? 22.754 -1.735 5.627 1.00 79.88 388 CYS A N 1
ATOM 3170 C CA . CYS A 1 388 ? 22.997 -3.088 5.138 1.00 79.88 388 CYS A CA 1
ATOM 3171 C C . CYS A 1 388 ? 23.330 -3.121 3.643 1.00 79.88 388 CYS A C 1
ATOM 3173 O O . CYS A 1 388 ? 24.148 -3.932 3.239 1.00 79.88 388 CYS A O 1
ATOM 3175 N N . PHE A 1 389 ? 22.726 -2.264 2.818 1.00 75.31 389 PHE A N 1
ATOM 3176 C CA . PHE A 1 389 ? 23.004 -2.237 1.380 1.00 75.31 389 PHE A CA 1
ATOM 3177 C C . PHE A 1 389 ? 24.386 -1.649 1.057 1.00 75.31 389 PHE A C 1
ATOM 3179 O O . PHE A 1 389 ? 25.097 -2.163 0.197 1.00 75.31 389 PHE A O 1
ATOM 3186 N N . TYR A 1 390 ? 24.792 -0.590 1.760 1.00 74.06 390 TYR A N 1
ATOM 3187 C CA . TYR A 1 390 ? 26.021 0.145 1.452 1.00 74.06 390 TYR A CA 1
ATOM 3188 C C . TYR A 1 390 ? 27.179 -0.073 2.416 1.00 74.06 390 TYR A C 1
ATOM 3190 O O . TYR A 1 390 ? 28.316 0.181 2.036 1.00 74.06 390 TYR A O 1
ATOM 3198 N N . GLY A 1 391 ? 26.943 -0.578 3.625 1.00 68.25 391 GLY A N 1
ATOM 3199 C CA . GLY A 1 391 ? 28.010 -0.948 4.560 1.00 68.25 391 GLY A CA 1
ATOM 3200 C C . GLY A 1 391 ? 28.982 -1.973 3.966 1.00 68.25 391 GLY A C 1
ATOM 3201 O O . GLY A 1 391 ? 30.143 -2.013 4.355 1.00 68.25 391 GLY A O 1
ATOM 3202 N N . PHE A 1 392 ? 28.543 -2.736 2.959 1.00 61.00 392 PHE A N 1
ATOM 3203 C CA . PHE A 1 392 ? 29.389 -3.652 2.188 1.00 61.00 392 PHE A CA 1
ATOM 3204 C C . PHE A 1 392 ? 30.075 -3.018 0.959 1.00 61.00 392 PHE A C 1
ATOM 3206 O O . PHE A 1 392 ? 30.944 -3.649 0.365 1.00 61.00 392 PHE A O 1
ATOM 3213 N N . ASN A 1 393 ? 29.731 -1.782 0.579 1.00 62.50 393 ASN A N 1
ATOM 3214 C CA . ASN A 1 393 ? 30.300 -1.038 -0.554 1.00 62.50 393 ASN A CA 1
ATOM 3215 C C . ASN A 1 393 ? 30.775 0.354 -0.079 1.00 62.50 393 ASN A C 1
ATOM 3217 O O . ASN A 1 393 ? 30.138 1.376 -0.332 1.00 62.50 393 ASN A O 1
ATOM 3221 N N . ALA A 1 394 ? 31.909 0.382 0.624 1.00 53.75 394 ALA A N 1
ATOM 3222 C CA . ALA A 1 394 ? 32.424 1.520 1.398 1.00 53.75 394 ALA A CA 1
ATOM 3223 C C . ALA A 1 394 ? 32.850 2.783 0.604 1.00 53.75 394 ALA A C 1
ATOM 3225 O O . ALA A 1 394 ? 33.360 3.727 1.202 1.00 53.75 394 ALA A O 1
ATOM 3226 N N . SER A 1 395 ? 32.666 2.852 -0.718 1.00 59.91 395 SER A N 1
ATOM 3227 C CA . SER A 1 395 ? 33.284 3.903 -1.547 1.00 59.91 395 SER A CA 1
ATOM 3228 C C . SER A 1 395 ? 32.429 5.152 -1.819 1.00 59.91 395 SER A C 1
ATOM 3230 O O . SER A 1 395 ? 32.936 6.090 -2.426 1.00 59.91 395 SER A O 1
ATOM 3232 N N . ASN A 1 396 ? 31.159 5.225 -1.394 1.00 59.38 396 ASN A N 1
ATOM 3233 C CA . ASN A 1 396 ? 30.253 6.303 -1.831 1.00 59.38 396 ASN A CA 1
ATOM 3234 C C . ASN A 1 396 ? 29.842 7.281 -0.712 1.00 59.38 396 ASN A C 1
ATOM 3236 O O . ASN A 1 396 ? 28.794 7.131 -0.092 1.00 59.38 396 ASN A O 1
ATOM 3240 N N . PHE A 1 397 ? 30.598 8.371 -0.537 1.00 57.53 397 PHE A N 1
ATOM 3241 C CA . PHE A 1 397 ? 30.269 9.486 0.378 1.00 57.53 397 PHE A CA 1
ATOM 3242 C C . PHE A 1 397 ? 28.950 10.225 0.037 1.00 57.53 397 PHE A C 1
ATOM 3244 O O . PHE A 1 397 ? 28.362 10.888 0.890 1.00 57.53 397 PHE A O 1
ATOM 3251 N N . ASN A 1 398 ? 28.422 10.073 -1.185 1.00 67.75 398 ASN A N 1
ATOM 3252 C CA . ASN A 1 398 ? 27.147 10.676 -1.616 1.00 67.75 398 ASN A CA 1
ATOM 3253 C C . ASN A 1 398 ? 25.901 10.106 -0.906 1.00 67.75 398 ASN A C 1
ATOM 3255 O O . ASN A 1 398 ? 24.797 10.630 -1.060 1.00 67.75 398 ASN A O 1
ATOM 3259 N N . LEU A 1 399 ? 26.075 9.065 -0.094 1.00 64.50 399 LEU A N 1
ATOM 3260 C CA . LEU A 1 399 ? 25.033 8.423 0.700 1.00 64.50 399 LEU A CA 1
ATOM 3261 C C . LEU A 1 399 ? 24.388 9.311 1.751 1.00 64.50 399 LEU A C 1
ATOM 3263 O O . LEU A 1 399 ? 23.177 9.240 1.957 1.00 64.50 399 LEU A O 1
ATOM 3267 N N . LEU A 1 400 ? 25.187 10.145 2.412 1.00 69.50 400 LEU A N 1
ATOM 3268 C CA . LEU A 1 400 ? 24.682 10.969 3.503 1.00 69.50 400 LEU A CA 1
ATOM 3269 C C . LEU A 1 400 ? 23.656 11.987 2.981 1.00 69.50 400 LEU A C 1
ATOM 3271 O O . LEU A 1 400 ? 22.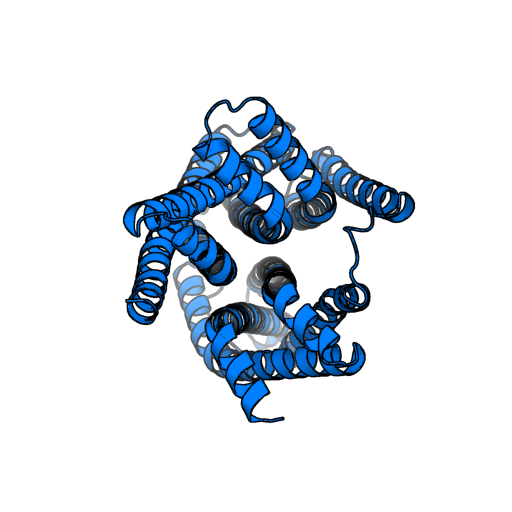576 12.121 3.546 1.00 69.50 400 LEU A O 1
ATOM 3275 N N . LYS A 1 401 ? 23.949 12.605 1.827 1.00 74.62 401 LYS A N 1
ATOM 3276 C CA . LYS A 1 401 ? 23.042 13.537 1.132 1.00 74.62 401 LYS A CA 1
ATOM 3277 C C . LYS A 1 401 ? 21.747 12.861 0.677 1.00 74.62 401 LYS A C 1
ATOM 3279 O O . LYS A 1 401 ? 20.680 13.466 0.668 1.00 74.62 401 LYS A O 1
ATOM 3284 N N . LEU A 1 402 ? 21.831 11.594 0.281 1.00 68.56 402 LEU A N 1
ATOM 3285 C CA . LEU A 1 402 ? 20.677 10.796 -0.130 1.00 68.56 402 LEU A CA 1
ATOM 3286 C C . LEU A 1 402 ? 19.762 10.511 1.066 1.00 68.56 402 LEU A C 1
ATOM 3288 O O . LEU A 1 402 ? 18.551 10.733 0.994 1.00 68.56 402 LEU A O 1
ATOM 3292 N N . PHE A 1 403 ? 20.358 10.069 2.175 1.00 72.12 403 PHE A N 1
ATOM 3293 C CA . PHE A 1 403 ? 19.651 9.842 3.428 1.00 72.12 403 PHE A CA 1
ATOM 3294 C C . PHE A 1 403 ? 18.961 11.118 3.917 1.00 72.12 403 PHE A C 1
ATOM 3296 O O . PHE A 1 403 ? 17.785 11.076 4.275 1.00 72.12 403 PHE A O 1
ATOM 3303 N N . GLU A 1 404 ? 19.660 12.251 3.850 1.00 79.88 404 GLU A N 1
ATOM 3304 C CA . GLU A 1 404 ? 19.132 13.566 4.202 1.00 79.88 404 GLU A CA 1
ATOM 3305 C C . GLU A 1 404 ? 17.896 13.926 3.363 1.00 79.88 404 GLU A C 1
ATOM 3307 O O . GLU A 1 404 ? 16.838 14.204 3.923 1.00 79.88 404 GLU A O 1
ATOM 3312 N N . ASN A 1 405 ? 17.964 13.802 2.034 1.00 79.56 405 ASN A N 1
ATOM 3313 C CA . ASN A 1 405 ? 16.835 14.117 1.153 1.00 79.56 405 ASN A CA 1
ATOM 3314 C C . ASN A 1 405 ? 15.600 13.243 1.418 1.00 79.56 405 ASN A C 1
ATOM 3316 O O . ASN A 1 405 ? 14.473 13.742 1.438 1.00 79.56 405 ASN A O 1
ATOM 3320 N N . ILE A 1 406 ? 15.784 11.937 1.634 1.00 73.31 406 ILE A N 1
ATOM 3321 C CA . ILE A 1 406 ? 14.659 11.029 1.900 1.00 73.31 406 ILE A CA 1
ATOM 3322 C C . ILE A 1 406 ? 14.092 11.255 3.302 1.00 73.31 406 ILE A C 1
ATOM 3324 O O . ILE A 1 406 ? 12.873 11.227 3.484 1.00 73.31 406 ILE A O 1
ATOM 3328 N N . ALA A 1 407 ? 14.945 11.527 4.291 1.00 79.44 407 ALA A N 1
ATOM 3329 C CA . ALA A 1 407 ? 14.504 11.903 5.627 1.00 79.44 407 ALA A CA 1
ATOM 3330 C C . ALA A 1 407 ? 13.676 13.197 5.591 1.00 79.44 407 ALA A C 1
ATOM 3332 O O . ALA A 1 407 ? 12.578 13.221 6.148 1.00 79.44 407 ALA A O 1
ATOM 3333 N N . ILE A 1 408 ? 14.139 14.224 4.869 1.00 84.06 408 ILE A N 1
ATOM 3334 C CA . ILE A 1 408 ? 13.414 15.487 4.671 1.00 84.06 408 ILE A CA 1
ATOM 3335 C C . ILE A 1 408 ? 12.064 15.236 3.993 1.00 84.06 408 ILE A C 1
ATOM 3337 O O . ILE A 1 408 ? 11.043 15.717 4.480 1.00 84.06 408 ILE A O 1
ATOM 3341 N N . MET A 1 409 ? 12.019 14.439 2.921 1.00 79.38 409 MET A N 1
ATOM 3342 C CA . MET A 1 409 ? 10.762 14.106 2.238 1.00 79.38 409 MET A CA 1
ATOM 3343 C C . MET A 1 409 ? 9.778 13.382 3.161 1.00 79.38 409 MET A C 1
ATOM 3345 O O . MET A 1 409 ? 8.600 13.734 3.197 1.00 79.38 409 MET A O 1
ATOM 3349 N N . ASN A 1 410 ? 10.244 12.419 3.961 1.00 77.12 410 ASN A N 1
ATOM 3350 C CA . ASN A 1 410 ? 9.395 11.731 4.935 1.00 77.12 410 ASN A CA 1
ATOM 3351 C C . ASN A 1 410 ? 8.873 12.693 6.015 1.00 77.12 410 ASN A C 1
ATOM 3353 O O . ASN A 1 410 ? 7.691 12.636 6.359 1.00 77.12 410 ASN A O 1
ATOM 3357 N N . ILE A 1 411 ? 9.719 13.600 6.519 1.00 83.44 411 ILE A N 1
ATOM 3358 C CA . ILE A 1 411 ? 9.324 14.647 7.474 1.00 83.44 411 ILE A CA 1
ATOM 3359 C C . ILE A 1 411 ? 8.257 15.558 6.858 1.00 83.44 411 ILE A C 1
ATOM 3361 O O . ILE A 1 411 ? 7.235 15.807 7.495 1.00 83.44 411 ILE A O 1
ATOM 3365 N N . LEU A 1 412 ? 8.449 16.010 5.615 1.00 85.38 412 LEU A N 1
ATOM 3366 C CA . LEU A 1 412 ? 7.497 16.862 4.903 1.00 85.38 412 LEU A CA 1
ATOM 3367 C C . LEU A 1 412 ? 6.155 16.164 4.691 1.00 85.38 412 LEU A C 1
ATOM 3369 O O . LEU A 1 412 ? 5.119 16.739 5.022 1.00 85.38 412 LEU A O 1
ATOM 3373 N N . ILE A 1 413 ? 6.163 14.916 4.205 1.00 79.69 413 ILE A N 1
ATOM 3374 C CA . ILE A 1 413 ? 4.942 14.114 4.049 1.00 79.69 413 ILE A CA 1
ATOM 3375 C C . ILE A 1 413 ? 4.201 14.062 5.382 1.00 79.69 413 ILE A C 1
ATOM 3377 O O . ILE A 1 413 ? 3.003 14.322 5.435 1.00 79.69 413 ILE A O 1
ATOM 3381 N N . LEU A 1 414 ? 4.906 13.798 6.479 1.00 77.75 414 LEU A N 1
ATOM 3382 C CA . LEU A 1 414 ? 4.289 13.687 7.792 1.00 77.75 414 LEU A CA 1
ATOM 3383 C C . LEU A 1 414 ? 3.751 15.017 8.321 1.00 77.75 414 LEU A C 1
ATOM 3385 O O . LEU A 1 414 ? 2.614 15.049 8.793 1.00 77.75 414 LEU A O 1
ATOM 3389 N N . LEU A 1 415 ? 4.489 16.117 8.183 1.00 85.25 415 LEU A N 1
ATOM 3390 C CA . LEU A 1 415 ? 4.002 17.450 8.541 1.00 85.25 415 LEU A CA 1
ATOM 3391 C C . LEU A 1 415 ? 2.732 17.796 7.763 1.00 85.25 415 LEU A C 1
ATOM 3393 O O . LEU A 1 415 ? 1.722 18.150 8.367 1.00 85.25 415 LEU A O 1
ATOM 3397 N N . VAL A 1 416 ? 2.724 17.582 6.447 1.00 87.81 416 VAL A N 1
ATOM 3398 C CA . VAL A 1 416 ? 1.530 17.806 5.625 1.00 87.81 416 VAL A CA 1
ATOM 3399 C C . VAL A 1 416 ? 0.386 16.895 6.075 1.00 87.81 416 VAL A C 1
ATOM 3401 O O . VAL A 1 416 ? -0.742 17.356 6.230 1.00 87.81 416 VAL A O 1
ATOM 3404 N N . THR A 1 417 ? 0.654 15.620 6.376 1.00 84.31 417 THR A N 1
ATOM 3405 C CA . THR A 1 417 ? -0.400 14.700 6.831 1.00 84.31 417 THR A CA 1
ATOM 3406 C C . THR A 1 417 ? -0.995 15.110 8.176 1.00 84.31 417 THR A C 1
ATOM 3408 O O . THR A 1 417 ? -2.214 15.086 8.333 1.00 84.31 417 THR A O 1
ATOM 3411 N N . THR A 1 418 ? -0.172 15.541 9.138 1.00 84.94 418 THR A N 1
ATOM 3412 C CA . THR A 1 418 ? -0.664 16.023 10.436 1.00 84.94 418 THR A CA 1
ATOM 3413 C C . THR A 1 418 ? -1.522 17.271 10.272 1.00 84.94 418 THR A C 1
ATOM 3415 O O . THR A 1 418 ? -2.618 17.322 10.834 1.00 84.94 418 THR A O 1
ATOM 3418 N N . LEU A 1 419 ? -1.081 18.222 9.442 1.00 89.12 419 LEU A N 1
ATOM 3419 C CA . LEU A 1 419 ? -1.819 19.446 9.137 1.00 89.12 419 LEU A CA 1
ATOM 3420 C C . LEU A 1 419 ? -3.151 19.173 8.434 1.00 89.12 419 LEU A C 1
ATOM 3422 O O . LEU A 1 419 ? -4.123 19.861 8.719 1.00 89.12 419 LEU A O 1
ATOM 3426 N N . LEU A 1 420 ? -3.231 18.158 7.570 1.00 89.06 420 LEU A N 1
ATOM 3427 C CA . LEU A 1 420 ? -4.478 17.778 6.897 1.00 89.06 420 LEU A CA 1
ATOM 3428 C C . LEU A 1 420 ? -5.457 17.040 7.826 1.00 89.06 420 LEU A C 1
ATOM 3430 O O . LEU A 1 420 ? -6.670 17.227 7.730 1.00 89.06 420 LEU A O 1
ATOM 3434 N N . VAL A 1 421 ? -4.951 16.215 8.746 1.00 88.75 421 VAL A N 1
ATOM 3435 C CA . VAL A 1 421 ? -5.788 15.401 9.647 1.00 88.75 421 VAL A CA 1
ATOM 3436 C C . VAL A 1 421 ? -6.392 16.238 10.781 1.00 88.75 421 VAL A C 1
ATOM 3438 O O . VAL A 1 421 ? -7.531 15.994 11.180 1.00 88.75 421 VAL A O 1
ATOM 3441 N N . ILE A 1 422 ? -5.673 17.240 11.300 1.00 88.12 422 ILE A N 1
ATOM 3442 C CA . ILE A 1 422 ? -6.129 18.040 12.451 1.00 88.12 422 ILE A CA 1
ATOM 3443 C C . ILE A 1 422 ? -7.466 18.765 12.181 1.00 88.12 422 ILE A C 1
ATOM 3445 O O . ILE A 1 422 ? -8.392 18.573 12.974 1.00 88.12 422 ILE A O 1
ATOM 3449 N N . PRO A 1 423 ? -7.641 19.542 11.091 1.00 88.00 423 PRO A N 1
ATOM 3450 C CA . PRO A 1 423 ? -8.903 20.218 10.787 1.00 88.00 423 PRO A CA 1
ATOM 3451 C C . PRO A 1 423 ? -10.069 19.243 10.653 1.00 88.00 423 PRO A C 1
ATOM 3453 O O . PRO A 1 423 ? -11.158 19.507 11.162 1.00 88.00 423 PRO A O 1
ATOM 3456 N N . PHE A 1 424 ? -9.825 18.086 10.035 1.00 86.56 424 PHE A N 1
ATOM 3457 C CA . PHE A 1 424 ? -10.830 17.041 9.886 1.00 86.56 424 PHE A CA 1
ATOM 3458 C C . PHE A 1 424 ? -11.283 16.495 11.247 1.00 86.56 424 PHE A C 1
ATOM 3460 O O . PHE A 1 424 ? -12.481 16.401 11.526 1.00 86.56 424 PHE A O 1
ATOM 3467 N N . CYS A 1 425 ? -10.330 16.206 12.137 1.00 83.88 425 CYS A N 1
ATOM 3468 C CA . CYS A 1 425 ? -10.616 15.787 13.506 1.00 83.88 425 CYS A CA 1
ATOM 3469 C C . CYS A 1 425 ? -11.400 16.856 14.285 1.00 83.88 425 CYS A C 1
ATOM 3471 O O . CYS A 1 425 ? -12.340 16.529 15.008 1.00 83.88 425 CYS A O 1
ATOM 3473 N N . ILE A 1 426 ? -11.053 18.137 14.129 1.00 84.94 426 ILE A N 1
ATOM 3474 C CA . ILE A 1 426 ? -11.754 19.251 14.785 1.00 84.94 426 ILE A CA 1
ATOM 3475 C C . ILE A 1 426 ? -13.195 19.360 14.281 1.00 84.94 426 ILE A C 1
ATOM 3477 O O . ILE A 1 426 ? -14.122 19.469 15.087 1.00 84.94 426 ILE A O 1
ATOM 3481 N N . TYR A 1 427 ? -13.390 19.312 12.962 1.00 87.69 427 TYR A N 1
ATOM 3482 C CA . TYR A 1 427 ? -14.703 19.419 12.334 1.00 87.69 427 TYR A CA 1
ATOM 3483 C C . TYR A 1 427 ? -15.642 18.302 12.797 1.00 87.69 427 TYR A C 1
ATOM 3485 O O . TYR A 1 427 ? -16.750 18.575 13.268 1.00 87.69 427 TYR A O 1
ATOM 3493 N N . ASN A 1 428 ? -15.172 17.052 12.750 1.00 82.62 428 ASN A N 1
ATOM 3494 C CA . ASN A 1 428 ? -15.971 15.918 13.197 1.00 82.62 428 ASN A CA 1
ATOM 3495 C C . ASN A 1 428 ? -16.335 16.037 14.675 1.00 82.62 428 ASN A C 1
ATOM 3497 O O . ASN A 1 428 ? -17.490 15.819 15.022 1.00 82.62 428 ASN A O 1
ATOM 3501 N N . ASN A 1 429 ? -15.411 16.466 15.539 1.00 78.94 429 ASN A N 1
ATOM 3502 C CA . ASN A 1 429 ? -15.721 16.633 16.957 1.00 78.94 429 ASN A CA 1
ATOM 3503 C C . ASN A 1 429 ? -16.756 17.724 17.226 1.00 78.94 429 ASN A C 1
ATOM 3505 O O . ASN A 1 429 ? -17.649 17.504 18.040 1.00 78.94 429 ASN A O 1
ATOM 3509 N N . LYS A 1 430 ? -16.696 18.874 16.540 1.00 84.56 430 LYS A N 1
ATOM 3510 C CA . LYS A 1 430 ? -17.708 19.933 16.709 1.00 84.56 430 LYS A CA 1
ATOM 3511 C C . LYS A 1 430 ? -19.118 19.418 16.421 1.00 84.56 430 LYS A C 1
ATOM 3513 O O . LYS A 1 430 ? -20.034 19.671 17.200 1.00 84.56 430 LYS A O 1
ATOM 3518 N N . LYS A 1 431 ? -19.276 18.629 15.354 1.00 83.81 431 LYS A N 1
ATOM 3519 C CA . LYS A 1 431 ? -20.563 18.026 14.978 1.00 83.81 431 LYS A CA 1
ATOM 3520 C C . LYS A 1 431 ? -21.120 17.086 16.052 1.00 83.81 431 LYS A C 1
ATOM 3522 O O . LYS A 1 431 ? -22.332 16.958 16.188 1.00 83.81 431 LYS A O 1
ATOM 3527 N N . LEU A 1 432 ? -20.249 16.424 16.808 1.00 74.56 432 LEU A N 1
ATOM 3528 C CA . LEU A 1 432 ? -20.664 15.535 17.894 1.00 74.56 432 LEU A CA 1
ATOM 3529 C C . LEU A 1 432 ? -21.114 16.306 19.111 1.00 74.56 432 LEU A C 1
ATOM 3531 O O . LEU A 1 432 ? -22.109 15.931 19.715 1.00 74.56 432 LEU A O 1
ATOM 3535 N N . MET A 1 433 ? -20.390 17.369 19.443 1.00 74.69 433 MET A N 1
ATOM 3536 C CA . MET A 1 433 ? -20.660 18.190 20.616 1.00 74.69 433 MET A CA 1
ATOM 3537 C C . MET A 1 433 ? -22.038 18.856 20.511 1.00 74.69 433 MET A C 1
ATOM 3539 O O . MET A 1 433 ? -22.812 18.771 21.452 1.00 74.69 433 MET A O 1
ATOM 3543 N N . HIS A 1 434 ? -22.397 19.384 19.335 1.00 82.31 434 HIS A N 1
ATOM 3544 C CA . HIS A 1 434 ? -23.717 19.983 19.085 1.00 82.31 434 HIS A CA 1
ATOM 3545 C C . HIS A 1 434 ? -24.906 19.022 19.203 1.00 82.31 434 HIS A C 1
ATOM 3547 O O . HIS A 1 434 ? -26.043 19.467 19.159 1.00 82.31 434 HIS A O 1
ATOM 3553 N N . LYS A 1 435 ? -24.675 17.707 19.274 1.00 77.25 435 LYS A N 1
ATOM 3554 C CA . LYS A 1 435 ? -25.755 16.725 19.428 1.00 77.25 435 LYS A CA 1
ATOM 3555 C C . LYS A 1 435 ? -26.059 16.404 20.900 1.00 77.25 435 LYS A C 1
ATOM 3557 O O . LYS A 1 435 ? -26.988 15.644 21.162 1.00 77.25 435 LYS A O 1
ATOM 3562 N N . TYR A 1 436 ? -25.226 16.881 21.823 1.00 68.31 436 TYR A N 1
ATOM 3563 C CA . TYR A 1 436 ? -25.326 16.592 23.257 1.00 68.31 436 TYR A CA 1
ATOM 3564 C C . TYR A 1 436 ? -25.469 17.841 24.126 1.00 68.31 436 TYR A C 1
ATOM 3566 O O . TYR A 1 436 ? -25.844 17.689 25.287 1.00 68.31 436 TYR A O 1
ATOM 3574 N N . ASP A 1 437 ? -25.153 19.015 23.577 1.00 70.44 437 ASP A N 1
ATOM 3575 C CA . ASP A 1 437 ? -25.734 20.276 24.041 1.00 70.44 437 ASP A CA 1
ATOM 3576 C C . ASP A 1 437 ? -27.194 20.326 23.556 1.00 70.44 437 ASP A C 1
ATOM 3578 O O . ASP A 1 437 ? -28.066 20.726 24.356 1.00 70.44 437 ASP A O 1
#

Foldseek 3Di:
DVVVVVVVCVLCVLLLVLLLVLLLLLLLQLLLLLLQLLLLVVCVVCVVVLVPPCSPLSNVVSVVLSLLSVLLSLLLNLLSLLLSCVLCLVVLLVVLVVPDDLVNVLVVSLVSLVVSNVVSNVSSVVPSVVVSVVLVVQCVVLVSDPPSRDRDPDCPSSVVSSVVSVVSSSVSSVVSSVVSVVSNDPDDPPPDPPVVLVVLLVLLVVLQVLLLVLLVPVVCLPDPSVLVCLSSSLSSNLSSCLRCVLVVVLVVLVVVLVPDPDPLSVVLSVVCNVCSSLLSSLLSSLLSLLSVLVSLVVSVVRVCVVPVDPSNPRSSVVSSVSSLVSSLSSNLSSVLSVLSSCVVVLVVVVVVPDDLVRSLVSSLVSLVVSLVVSLVSSLVVVVVSLCSNCVNPPPDPCVVVVSVVSSVSSVVSSVVSSVSNSVSSVVVSVVVVVVVD

Radius of gyration: 23.47 Å; chains: 1; bounding box: 68×44×74 Å

InterPro domains:
  IPR003838 ABC3 transporter permease, C-terminal [PF02687] (65-183)

Organism: NCBI:txid1276258

Sequence (437 aa):
MNNLFLSYFKKNIVISIGVLLTLILSTFLIFTFGLLLANSIYAYAYKDVLELTNPLGPLTFFNGIVGIIFFVSIFSIFSLITLSMSLRDSSFKLLRIIGISHTKLRVFIFFEIFIYMTIAILFSFFLNIPFANFILKELKNKQVIESNFKIYNEYSYHYIFVLATILITLLSTYFSTKRLRKIASVSFDIPESKKKRNLRIIFSSIFSLICIALLSNSYTMRGGLGLGLLIIVIINFVFAFSLIGKKLLCYFLKLFNKRSKSIYKTIVLESLIENINKIFVLINLLMAFSMFAYYIYSTYSFSAVEKNNSQNNRGIYILLIINSIFGLIVFTNTLVAFFTSQESNYKVIYKIGFSKKQIMFVIIITNFVITLISLFVSTLFFSIFIFCFYGFNASNFNLLKLFENIAIMNILILLVTTLLVIPFCIYNNKKLMHKYD

Secondary structure (DSSP, 8-state):
-HHHHHHHHHHHHHHHHHHHHHHHHHHHHHHHHHHHHHHHHHHHHTTTTTT-S-THHHHHHHHHHHHHHHHHHHHHHHHHHHHHHHHHHHHHHHHHHTT--HHHHHHHHHHHHHHHHHHHHHHHHHHHHHHHHHHHHHHHHTTSS-TT----S--TTHHHHHHHHHHHHHHHHHHHHHGGGGGSS----PPPPHHHHHHHHHHHHHHHHHHHHHHH-TTTTSHHHHHHHHHHHHHHHHHHHHHHHHHHHHHHHHHHHHH---HHHHHHHHHHHHTHHHHHHHHHHHHHHHHHHHHHHHHHHHHHHHH--GGGGHHHHHHHHHHHHHHHHHHHHHHHHHHHHTHHHHHHHHHTT--HHHHHHHHHHHHHHHHHHHHHHHHHHHHHHHHHHHTT-TT-TTHHHHHHHHHHHHHHHHHHHHHHHHHHHHHHHHHHHTTT-

pLDDT: mean 86.95, std 9.38, range [45.19, 97.75]

=== Feature glossary ===
Legend for the data blocks above and below:

— What the protein is —

The amino-acid sequence is the protein's primary structure: the linear order of residues from the N-terminus to the C-terminus, written in one-letter code. Everything else here — the 3D coordinates, the secondary structure, the domain annotations — is ultimately a consequence of this string.

Functional annotations link the protein to curated databases. InterPro entries identify conserved domains and families by matching the sequence against member-database signatures (Pfam, PROSITE, CDD, …). Gene Ontology (GO) terms describe molecular function, biological process, and cellular component in a controlled vocabulary. CATH places the structure in a hierarchical fold classification (Class/Architecture/Topology/Homologous-superfamily). The organism is the source species.

— Where its atoms are —

Atomic coordinates in PDBx/mmCIF format — the same representation the Protein Data Bank distributes. Each line of the _atom_site loop places one backbone atom in Cartesian space (units: ångströms, origin: arbitrary).

The six renders are orthographic views along the three Cartesian axes in both directions. Representation (cartoon, sticks, or surface) and color scheme (sequence-rainbow or by-chain) vary across proteins so the training set covers all the common visualization conventions.

— Local backbone conformation —

Eight-state secondary structure (DSSP): H is the canonical α-helix, G the tighter 3₁₀-helix, I the wider π-helix; E/B are β-structure, T and S are turns and bends, and '-' is everything else. DSSP derives these from the pattern of main-chain N–H···O=C hydrogen bonds, not from the sequence.

Three-state secondary structure (P-SEA) c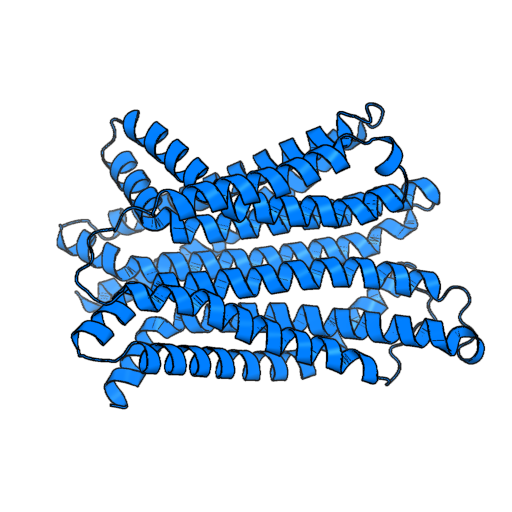ollapses the eight DSSP classes into helix (a), strand (b), and coil (c). P-SEA assigns these from Cα geometry alone — distances and angles — without requiring backbone oxygens, so it works on any Cα trace.

φ (phi) and ψ (psi) are the two rotatable backbone dihedrals per residue: φ is the C(i-1)–N–Cα–C torsion, ψ is the N–Cα–C–N(i+1) torsion, both in degrees on (−180°, 180°]. α-helical residues cluster near (−60°, −45°); β-strand residues near (−120°, +130°). A Ramachandran plot is simply a scatter of (φ, ψ) for every residue.

— Global shape and packing —

The geometric summary reports three shape descriptors. Rg (radius of gyration) measures how spread out the Cα atoms are about their centre of mass; compact globular proteins have small Rg, elongated or unfolded ones large. Cα contacts (<8 Å, |i−j|>4) count long-range residue pairs in spatial proximity — high for tightly packed folds, near zero for rods or random coil. The bounding-box extents give the protein's footprint along x, y, z in Å.

SASA measures how much of the protein is reachable by solvent. It is computed by rolling a water-sized probe over the atomic surface and summing the exposed area (Å²). Per-residue SASA distinguishes core (buried, low SASA) from surface (exposed, high SASA) residues; total SASA is a whole-molecule size measure.

Plot images: a contact map (which residues are close in 3D, as an N×N binary image), a Ramachandran scatter (backbone torsion angles, revealing secondary-structure composition at a glance), and — for AlphaFold structures — a PAE heatmap (pairwise prediction confidence).

— Structural neighborhood —

A 3Di character summarizes, for each residue, the relative orientation of the Cα frame of its nearest spatial neighbor. Because it encodes fold topology rather than chemistry, 3Di alignments detect remote structural similarity that sequence alignment misses.

The Foldseek neighbor list gives the closest experimentally determined structures in the PDB, ranked by structural alignment. TM-score near 1 means near-identical fold; near 0.3 means only rough topology match. This is how one finds what a novel AlphaFold prediction most resembles in the solved-structure universe.

— Confidence and disorder —

For AlphaFold models, the B-factor field carries pLDDT — the model's own estimate of local accuracy on a 0–100 scale. Regions with pLDDT<50 should be treated as essentially unmodeled; they often correspond to intrinsically disordered segments.

Crystallographic B-factors measure how much each atom's electron density is smeared out, in Å². They rise in mobile loops and surface residues and fall in the buried interior. In AlphaFold models this column is repurposed to hold pLDDT instead.

Predicted Aligned Error (PAE) is an AlphaFold confidence matrix: entry (i, j) is the expected error in the position of residue j, in ångströms, when the prediction is superimposed on the true structure at residue i. Low PAE within a block of residues means that block is internally rigid and well-predicted; high PAE between two blocks means their relative placement is uncertain even if each block individually is confident.